Protein AF-0000000077855098 (afdb_homodimer)

InterPro domains:
  IPR003615 HNH nuclease [PF13391] (163-243)

pLDDT: mean 80.24, std 24.74, range [19.55, 98.56]

Radius of gyration: 32.95 Å; Cα contacts (8 Å, |Δi|>4): 1070; chains: 2; bounding box: 95×106×82 Å

Solvent-accessible surface area (backbone atoms only — not comparable to full-atom values): 39295 Å² total; per-residue (Å²): 130,80,83,58,79,49,63,60,72,73,42,66,64,54,56,49,51,46,41,48,37,28,62,73,69,69,44,59,61,27,26,30,49,50,42,31,44,62,60,65,32,38,67,68,42,52,53,49,51,40,52,35,42,71,69,39,70,70,51,22,49,50,54,51,52,66,60,69,41,53,65,61,51,47,50,44,48,30,45,63,41,61,46,80,69,57,66,75,55,54,61,71,65,59,70,72,65,74,72,73,77,74,74,66,69,70,67,73,81,74,75,79,70,80,74,83,76,78,77,79,80,77,78,75,80,79,71,78,79,74,82,69,76,79,71,75,76,68,71,85,73,67,51,68,67,54,47,41,49,49,26,40,52,44,32,27,58,47,48,70,45,20,7,74,82,32,47,26,32,49,40,48,44,58,38,59,64,60,50,59,63,48,72,70,39,56,66,68,59,40,49,51,45,53,52,55,51,53,70,35,34,54,64,71,58,50,50,53,48,48,57,68,42,64,46,95,57,30,60,49,38,34,37,33,30,46,31,29,26,44,29,58,43,46,30,46,46,50,17,31,33,35,46,40,64,72,48,66,44,92,79,45,34,37,40,36,33,29,36,34,38,28,60,79,38,78,62,41,72,71,35,57,57,67,59,79,83,85,65,70,48,75,36,65,47,29,54,58,50,19,66,52,46,24,47,80,81,68,40,76,52,37,31,68,40,74,44,75,49,59,33,98,39,42,82,89,36,36,55,57,39,64,58,51,35,44,49,43,26,51,51,25,48,33,31,14,64,14,12,47,71,72,60,57,73,67,69,57,54,59,60,62,57,66,76,104,128,82,84,59,79,49,64,58,72,72,40,67,64,53,55,50,50,46,41,48,37,26,63,73,69,70,42,59,62,25,25,29,49,48,42,32,44,62,60,67,34,38,66,69,42,52,52,48,52,39,52,36,42,72,69,39,70,71,52,22,49,48,54,50,51,65,60,70,41,56,65,63,49,47,50,44,48,31,44,64,41,64,47,81,68,57,68,74,56,53,62,70,63,58,68,71,64,72,71,72,76,73,74,65,69,69,66,73,79,73,74,77,68,79,72,81,74,83,70,78,78,75,79,73,81,77,71,78,79,73,81,69,76,79,71,75,78,69,72,84,76,66,51,69,68,53,48,40,49,48,25,40,51,46,32,29,56,46,46,70,45,20,6,73,80,32,47,26,32,50,40,48,43,57,38,59,64,59,50,58,64,49,71,70,39,57,67,68,58,40,49,50,45,53,53,54,50,51,70,35,32,52,63,71,60,51,51,54,47,48,56,68,44,64,45,97,55,30,60,49,37,36,37,32,30,46,31,30,25,43,30,57,43,46,31,47,45,49,16,30,32,33,46,39,62,73,46,66,43,93,81,44,32,39,38,34,32,30,36,34,38,27,61,80,37,76,64,40,72,70,36,54,56,67,58,77,81,86,67,70,48,76,36,63,47,30,54,58,48,19,66,54,46,24,47,80,81,69,41,75,51,37,30,68,41,73,44,73,49,58,34,97,39,43,82,88,36,35,56,55,39,64,58,52,35,43,50,42,28,51,51,25,49,33,30,14,64,14,12,48,73,72,60,56,71,66,67,56,55,59,61,62,58,64,74,105

Nearest PDB structures (foldseek):
  1f9v-assembly1_A  TM=4.062E-01  e=5.148E+00  Saccharomyces cerevisiae
  6igp-assembly1_C  TM=2.645E-01  e=4.631E+00  Deinococcus radiodurans R1 = ATCC 13939 = DSM 20539
  1f9v-assembly1_A  TM=4.058E-01  e=5.418E+00  Saccharomyces cerevisiae
  6igp-assembly1_C  TM=2.644E-01  e=4.158E+00  Deinococcus radiodurans R1 = ATCC 13939 = DSM 20539

Organism: Aspergillus terreus (NCBI:txid33178)

Secondary structure (DSSP, 8-state):
----S-GGGG-HHHHHHHHHHHHHHT--EE-HHHHHHHHHS-HHHHHHHHHHHHH-HHHHHHHHHHHT-HHHHHHHHHHHTT----HHHHHHT---------GGG----------------------------------TTS-HHHHHHHHHHHHHHHTTTS-TTT---SSEEEEESS-HHHHHS-HHHHHHHHHHHHTTS-HHHHHHHHHHH-STTTT-SGGGEEEEEHHHHHHHHTTSEEEEEEEE-TTS-EEEEEEEE-------S-EETTS-----S---SBTTTB--B-TTT-PBP-TT-EEEEE-S-TTTSPPPPHHHHHHHHHHHHHHHHHTGGG--HHHHHHHHHTT-/----S-GGGG-HHHHHHHHHHHHHHT--EE-HHHHHHHHHS-HHHHHHHHHHHHH-HHHHHHHHHHHT-HHHHHHHHHHHTT----HHHHHHT---------GGG----------------------------------TTS-HHHHHHHHHHHHHHHTTTS-TTT---SSEEEEESS-HHHHHS-HHHHHHHHHHHHTTS-HHHHHHHHHHH-STTTT-SGGGEEEEEHHHHHHHHTTSEEEEEEEE-TTS-EEEEEEEE-------S-EETTSPP---S---SBTTTB--B-TTT-PBP-TT-EEEEE-S-TTTSPPPPHHHHHHHHHHHHHHHHHTGGG--HHHHHHHHHTT-

Foldseek 3Di:
DADFLQPLLVDPLLLVLLVLLCVLLVPFKFWQLLLLLSSRFDVVLSVVLSVQSVVDDPSVVVSVVLRHDVPLRLVLLCVQLVNPDPPVLVVVPPPPPPPPPCPVPPPPPPDPPPPDDDPDDPPDDCPDPDDPPPPPPPPPPDDLVVLLVVLFVLQCVLQVCAAQQQRHNPPKTKDFLGDCSLVVDPPVSVVSSLVSSVSGYPPVLSVVLCVVQVDPNGRSHNLRIHMHYPVRVVCLSQLQKAWAFDDADPVQFKTKIFIAGWEADEIDRIDGSSDRADTDQWAQATPPRHWGHRPPVRHTRTRGDMGMRGGPDCPSRNHHDNSSSNVSSSSSNSCRSRNSSPDDSVVVVVVPVVVD/DADFLQPLLVDPVLLVLLVLLCVLLVPFKFWQLLLLLSSRFDVVLSVVLSVQSVVDDPSVVVSVVLRHDVVLRLVLLCVQLVNPDPPVLVVVPPPPPPDPPCPVPPPPPPPPPPPDDDPPPPPPDCPPPDDPPPPPPPPPPDDLVVLLVVLFVLQCVLQVCAAQQQRHNPPKTKDFLGDVSLVVDPPVSVVSSLVSSVSGYPPVLSVVLCVVQPDPNGRSHNLRIHMHYPVRVVCLSQLQKAWAFDDADPVQFKTKIFIAGWEADEIDRIDGSSDRADTDQWAQATPPRHWGHRPPVRHTRTRGDMTMRGGPDCPSNNHHDNSSSNVSSSSSNSCRSRNSSPDDSVVVVVVPVVVD

Sequence (712 aa):
MPPSVAPELLSNERARLIQQLSDTCKIHHVDLATHSILWLSDIEVLRTMLRETQSGGIRANLVFSCLTNPERTVRTLKYWLREEIDPELESELDFDNPPPPDLADQSPTTTEIPQPSQKRKFKGVDRPPSKIPRRSERVAGQDRTERCYTAKRVAFERDDGLCIVTRMGEPVSPCHVYPPTIQKMPAQKRQSFWSLLNLFWLDKTIAKWEEYISGPDGTEVISNLLCLSESVHGLWRKARFALEPVAMSEDKKTLVLRFWWLPLRKYSKWVRVTDSPSLPSDLDAGPFNAKLWDCVTEERIRSGQLFTMTTADPESMPLPSFELLRMQWILNRVAAMCGAADVLEEEYVEFFDDDDMPPSVAPELLSNERARLIQQLSDTCKIHHVDLATHSILWLSDIEVLRTMLRETQSGGIRANLVFSCLTNPERTVRTLKYWLREEIDPELESELDFDNPPPPDLADQSPTTTEIPQPSQKRKFKGVDRPPSKIPRRSERVAGQDRTERCYTAKRVAFERDDGLCIVTRMGEPVSPCHVYPPTIQKMPAQKRQSFWSLLNLFWLDKTIAKWEEYISGPDGTEVISNLLCLSESVHGLWRKARFALEPVAMSEDKKTLVLRFWWLPLRKYSKWVRVTDSPSLPSDLDAGPFNAKLWDCVTEERIRSGQLFTMTTADPESMPLPSFELLRMQWILNRVAAMCGAADVLEEEYVEFFDDDD

Structure (mmCIF, N/CA/C/O backbone):
data_AF-0000000077855098-model_v1
#
loop_
_entity.id
_entity.type
_entity.pdbx_description
1 polymer 'HNH nuclease domain-containing protein'
#
loop_
_atom_site.group_PDB
_atom_site.id
_atom_site.type_symbol
_atom_site.label_atom_id
_atom_site.label_alt_id
_atom_site.label_comp_id
_atom_site.label_asym_id
_atom_site.label_entity_id
_atom_site.label_seq_id
_atom_site.pdbx_PDB_ins_code
_atom_site.Cartn_x
_atom_site.Cartn_y
_atom_site.Cartn_z
_atom_site.occupancy
_atom_site.B_iso_or_equiv
_atom_site.auth_seq_id
_atom_site.auth_comp_id
_atom_site.auth_asym_id
_atom_site.auth_atom_id
_atom_site.pdbx_PDB_model_num
ATOM 1 N N . MET A 1 1 ? 7.023 -16.078 -32.125 1 63.47 1 MET A N 1
ATOM 2 C CA . MET A 1 1 ? 5.676 -16.094 -31.562 1 63.47 1 MET A CA 1
ATOM 3 C C . MET A 1 1 ? 5.574 -15.117 -30.375 1 63.47 1 MET A C 1
ATOM 5 O O . MET A 1 1 ? 6.543 -14.922 -29.656 1 63.47 1 MET A O 1
ATOM 9 N N . PRO A 1 2 ? 4.484 -14.352 -30.312 1 80.5 2 PRO A N 1
ATOM 10 C CA . PRO A 1 2 ? 4.348 -13.43 -29.172 1 80.5 2 PRO A CA 1
ATOM 11 C C . PRO A 1 2 ? 4.387 -14.148 -27.828 1 80.5 2 PRO A C 1
ATOM 13 O O . PRO A 1 2 ? 4 -15.312 -27.734 1 80.5 2 PRO A O 1
ATOM 16 N N . PRO A 1 3 ? 5.031 -13.586 -26.906 1 88 3 PRO A N 1
ATOM 17 C CA . PRO A 1 3 ? 5.074 -14.211 -25.594 1 88 3 PRO A CA 1
ATOM 18 C C . PRO A 1 3 ? 3.684 -14.461 -25.016 1 88 3 PRO A C 1
ATOM 20 O O . PRO A 1 3 ? 2.74 -13.727 -25.312 1 88 3 PRO A O 1
ATOM 23 N N . SER A 1 4 ? 3.574 -15.578 -24.375 1 92.06 4 SER A N 1
ATOM 24 C CA . SER A 1 4 ? 2.307 -15.977 -23.766 1 92.06 4 SER A CA 1
ATOM 25 C C . SER A 1 4 ? 2.439 -16.141 -22.266 1 92.06 4 SER A C 1
ATOM 27 O O . SER A 1 4 ? 3.457 -16.641 -21.766 1 92.06 4 SER A O 1
ATOM 29 N N . VAL A 1 5 ? 1.372 -15.727 -21.547 1 94.94 5 VAL A N 1
ATOM 30 C CA . VAL A 1 5 ? 1.328 -15.852 -20.094 1 94.94 5 VAL A CA 1
ATOM 31 C C . VAL A 1 5 ? 1.155 -17.328 -19.719 1 94.94 5 VAL A C 1
ATOM 33 O O . VAL A 1 5 ? 1.449 -17.719 -18.578 1 94.94 5 VAL A O 1
ATOM 36 N N . ALA A 1 6 ? 0.693 -18.141 -20.594 1 93.88 6 ALA A N 1
ATOM 37 C CA . ALA A 1 6 ? 0.493 -19.562 -20.344 1 93.88 6 ALA A CA 1
ATOM 38 C C . ALA A 1 6 ? 1.009 -20.406 -21.5 1 93.88 6 ALA A C 1
ATOM 40 O O . ALA A 1 6 ? 0.226 -21.047 -22.203 1 93.88 6 ALA A O 1
ATOM 41 N N . PRO A 1 7 ? 2.25 -20.5 -21.625 1 91.31 7 PRO A N 1
ATOM 42 C CA . PRO A 1 7 ? 2.805 -21.297 -22.703 1 91.31 7 PRO A CA 1
ATOM 43 C C . PRO A 1 7 ? 2.416 -22.781 -22.609 1 91.31 7 PRO A C 1
ATOM 45 O O . PRO A 1 7 ? 2.367 -23.469 -23.625 1 91.31 7 PRO A O 1
ATOM 48 N N . GLU A 1 8 ? 2.131 -23.25 -21.406 1 91.06 8 GLU A N 1
ATOM 49 C CA . GLU A 1 8 ? 1.722 -24.625 -21.172 1 91.06 8 GLU A CA 1
ATOM 50 C C . GLU A 1 8 ? 0.453 -24.969 -21.953 1 91.06 8 GLU A C 1
ATOM 52 O O . GLU A 1 8 ? 0.235 -26.125 -22.312 1 91.06 8 GLU A O 1
ATOM 57 N N . LEU A 1 9 ? -0.388 -23.984 -22.172 1 90.06 9 LEU A N 1
ATOM 58 C CA . LEU A 1 9 ? -1.71 -24.219 -22.75 1 90.06 9 LEU A CA 1
ATOM 59 C C . LEU A 1 9 ? -1.637 -24.281 -24.266 1 90.06 9 LEU A C 1
ATOM 61 O O . LEU A 1 9 ? -2.615 -24.641 -24.922 1 90.06 9 LEU A O 1
ATOM 65 N N . LEU A 1 10 ? -0.53 -24 -24.766 1 84.56 10 LEU A N 1
ATOM 66 C CA . LEU A 1 10 ? -0.355 -24.031 -26.203 1 84.56 10 LEU A CA 1
ATOM 67 C C . LEU A 1 10 ? -0.042 -25.438 -26.703 1 84.56 10 LEU A C 1
ATOM 69 O O . LEU A 1 10 ? -0.161 -25.719 -27.891 1 84.56 10 LEU A O 1
ATOM 73 N N . SER A 1 11 ? 0.307 -26.328 -25.781 1 83.25 11 SER A N 1
ATOM 74 C CA . SER A 1 11 ? 0.699 -27.688 -26.125 1 83.25 11 SER A CA 1
ATOM 75 C C . SER A 1 11 ? -0.521 -28.578 -26.344 1 83.25 11 SER A C 1
ATOM 77 O O . SER A 1 11 ? -1.32 -28.766 -25.422 1 83.25 11 SER A O 1
ATOM 79 N N . ASN A 1 12 ? -0.601 -29.219 -27.469 1 90.62 12 ASN A N 1
ATOM 80 C CA . ASN A 1 12 ? -1.653 -30.188 -27.734 1 90.62 12 ASN A CA 1
ATOM 81 C C . ASN A 1 12 ? -1.432 -31.484 -26.969 1 90.62 12 ASN A C 1
ATOM 83 O O . ASN A 1 12 ? -2.389 -32.188 -26.625 1 90.62 12 ASN A O 1
ATOM 87 N N . GLU A 1 13 ? -0.21 -31.719 -26.734 1 94.62 13 GLU A N 1
ATOM 88 C CA . GLU A 1 13 ? 0.126 -32.938 -26 1 94.62 13 GLU A CA 1
ATOM 89 C C . GLU A 1 13 ? -0.462 -32.906 -24.594 1 94.62 13 GLU A C 1
ATOM 91 O O . GLU A 1 13 ? -0.946 -33.938 -24.094 1 94.62 13 GLU A O 1
ATOM 96 N N . ARG A 1 14 ? -0.389 -31.812 -23.953 1 95.5 14 ARG A N 1
ATOM 97 C CA . ARG A 1 14 ? -0.918 -31.672 -22.609 1 95.5 14 ARG A CA 1
ATOM 98 C C . ARG A 1 14 ? -2.41 -31.984 -22.562 1 95.5 14 ARG A C 1
ATOM 100 O O . ARG A 1 14 ? -2.871 -32.719 -21.703 1 95.5 14 ARG A O 1
ATOM 107 N N . ALA A 1 15 ? -3.137 -31.438 -23.469 1 95.19 15 ALA A N 1
ATOM 108 C CA . ALA A 1 15 ? -4.574 -31.688 -23.547 1 95.19 15 ALA A CA 1
ATOM 109 C C . ALA A 1 15 ? -4.863 -33.156 -23.734 1 95.19 15 ALA A C 1
ATOM 111 O O . ALA A 1 15 ? -5.785 -33.719 -23.125 1 95.19 15 ALA A O 1
ATOM 112 N N . ARG A 1 16 ? -4.086 -33.75 -24.531 1 96.25 16 ARG A N 1
ATOM 113 C CA . ARG A 1 16 ? -4.254 -35.188 -24.797 1 96.25 16 ARG A CA 1
ATOM 114 C C . ARG A 1 16 ? -3.973 -36 -23.531 1 96.25 16 ARG A C 1
ATOM 116 O O . ARG A 1 16 ? -4.715 -36.938 -23.219 1 96.25 16 ARG A O 1
ATOM 123 N N . LEU A 1 17 ? -2.867 -35.688 -22.891 1 96.38 17 LEU A N 1
ATOM 124 C CA . LEU A 1 17 ? -2.498 -36.406 -21.672 1 96.38 17 LEU A CA 1
ATOM 125 C C . LEU A 1 17 ? -3.578 -36.25 -20.609 1 96.38 17 LEU A C 1
ATOM 127 O O . LEU A 1 17 ? -3.93 -37.219 -19.938 1 96.38 17 LEU A O 1
ATOM 131 N N . ILE A 1 18 ? -4.109 -35.062 -20.438 1 95.94 18 ILE A N 1
ATOM 132 C CA . ILE A 1 18 ? -5.129 -34.812 -19.438 1 95.94 18 ILE A CA 1
ATOM 133 C C . ILE A 1 18 ? -6.414 -35.531 -19.781 1 95.94 18 ILE A C 1
ATOM 135 O O . ILE A 1 18 ? -7.078 -36.094 -18.906 1 95.94 18 ILE A O 1
ATOM 139 N N . GLN A 1 19 ? -6.746 -35.594 -21.094 1 96.38 19 GLN A N 1
ATOM 140 C CA . GLN A 1 19 ? -7.895 -36.375 -21.547 1 96.38 19 GLN A CA 1
ATOM 141 C C . GLN A 1 19 ? -7.723 -37.844 -21.219 1 96.38 19 GLN A C 1
ATOM 143 O O . GLN A 1 19 ? -8.648 -38.469 -20.703 1 96.38 19 GLN A O 1
ATOM 148 N N . GLN A 1 20 ? -6.629 -38.344 -21.5 1 96.5 20 GLN A N 1
ATOM 149 C CA . GLN A 1 20 ? -6.348 -39.75 -21.234 1 96.5 20 GLN A CA 1
ATOM 150 C C . GLN A 1 20 ? -6.391 -40.062 -19.734 1 96.5 20 GLN A C 1
ATOM 152 O O . GLN 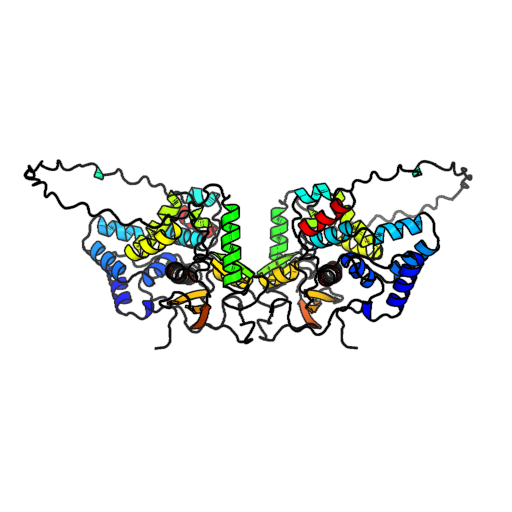A 1 20 ? -6.902 -41.094 -19.297 1 96.5 20 GLN A O 1
ATOM 157 N N . LEU A 1 21 ? -5.734 -39.156 -19 1 95.5 21 LEU A N 1
ATOM 158 C CA . LEU A 1 21 ? -5.754 -39.281 -17.547 1 95.5 21 LEU A CA 1
ATOM 159 C C . LEU A 1 21 ? -7.188 -39.312 -17.031 1 95.5 21 LEU A C 1
ATOM 161 O O . LEU A 1 21 ? -7.527 -40.125 -16.172 1 95.5 21 LEU A O 1
ATOM 165 N N . SER A 1 22 ? -7.992 -38.344 -17.484 1 95.38 22 SER A N 1
ATOM 166 C CA . SER A 1 22 ? -9.398 -38.281 -17.109 1 95.38 22 SER A CA 1
ATOM 167 C C . SER A 1 22 ? -10.125 -39.594 -17.422 1 95.38 22 SER A C 1
ATOM 169 O O . SER A 1 22 ? -10.867 -40.125 -16.594 1 95.38 22 SER A O 1
ATOM 171 N N . ASP A 1 23 ? -9.898 -40.125 -18.578 1 94.69 23 ASP A N 1
ATOM 172 C CA . ASP A 1 23 ? -10.562 -41.344 -19.031 1 94.69 23 ASP A CA 1
ATOM 173 C C . ASP A 1 23 ? -10.117 -42.562 -18.203 1 94.69 23 ASP A C 1
ATOM 175 O O . ASP A 1 23 ? -10.938 -43.406 -17.844 1 94.69 23 ASP A O 1
ATOM 179 N N . THR A 1 24 ? -8.875 -42.625 -17.969 1 93.62 24 THR A N 1
ATOM 180 C CA . THR A 1 24 ? -8.297 -43.781 -17.281 1 93.62 24 THR A CA 1
ATOM 181 C C . THR A 1 24 ? -8.695 -43.781 -15.805 1 93.62 24 THR A C 1
ATOM 183 O O . THR A 1 24 ? -8.992 -44.844 -15.242 1 93.62 24 THR A O 1
ATOM 186 N N . CYS A 1 25 ? -8.625 -42.625 -15.188 1 90.31 25 CYS A N 1
ATOM 187 C CA . CYS A 1 25 ? -8.945 -42.531 -13.766 1 90.31 25 CYS A CA 1
ATOM 188 C C . CYS A 1 25 ? -10.453 -42.438 -13.555 1 90.31 25 CYS A C 1
ATOM 190 O O . CYS A 1 25 ? -10.938 -42.594 -12.43 1 90.31 25 CYS A O 1
ATOM 192 N N . LYS A 1 26 ? -11.219 -42.188 -14.594 1 91.19 26 LYS A N 1
ATOM 193 C CA . LYS A 1 26 ? -12.656 -41.969 -14.531 1 91.19 26 LYS A CA 1
ATOM 194 C C . LYS A 1 26 ? -12.992 -40.75 -13.664 1 91.19 26 LYS A C 1
ATOM 196 O O . LYS A 1 26 ? -13.883 -40.844 -12.812 1 91.19 26 LYS A O 1
ATOM 201 N N . ILE A 1 27 ? -12.141 -39.781 -13.703 1 92.88 27 ILE A N 1
ATOM 202 C CA . ILE A 1 27 ? -12.383 -38.469 -13.086 1 92.88 27 ILE A CA 1
ATOM 203 C C . ILE A 1 27 ? -12.703 -37.438 -14.164 1 92.88 27 ILE A C 1
ATOM 205 O O . ILE A 1 27 ? -11.828 -37.062 -14.945 1 92.88 27 ILE A O 1
ATOM 209 N N . HIS A 1 28 ? -13.867 -36.938 -14.117 1 94.88 28 HIS A N 1
ATOM 210 C CA . HIS A 1 28 ? -14.289 -36.062 -15.188 1 94.88 28 HIS A CA 1
ATOM 211 C C . HIS A 1 28 ? -14.383 -34.625 -14.703 1 94.88 28 HIS A C 1
ATOM 213 O O . HIS A 1 28 ? -14.32 -33.688 -15.508 1 94.88 28 HIS A O 1
ATOM 219 N N . HIS A 1 29 ? -14.555 -34.531 -13.391 1 95.62 29 HIS A N 1
ATOM 220 C CA . HIS A 1 29 ? -14.656 -33.188 -12.805 1 95.62 29 HIS A CA 1
ATOM 221 C C . HIS A 1 29 ? -13.75 -33.062 -11.586 1 95.62 29 HIS A C 1
ATOM 223 O O . HIS A 1 29 ? -13.531 -34.031 -10.859 1 95.62 29 HIS A O 1
ATOM 229 N N . VAL A 1 30 ? -13.18 -31.953 -11.492 1 95 30 VAL A N 1
ATOM 230 C CA . VAL A 1 30 ? -12.375 -31.609 -10.32 1 95 30 VAL A CA 1
ATOM 231 C C . VAL A 1 30 ? -12.641 -30.156 -9.938 1 95 30 VAL A C 1
ATOM 233 O O . VAL A 1 30 ? -13.359 -29.438 -10.648 1 95 30 VAL A O 1
ATOM 236 N N . ASP A 1 31 ? -12.141 -29.75 -8.734 1 93.19 31 ASP A N 1
ATOM 237 C CA . ASP A 1 31 ? -12.25 -28.344 -8.375 1 93.19 31 ASP A CA 1
ATOM 238 C C . ASP A 1 31 ? -11.297 -27.484 -9.219 1 93.19 31 ASP A C 1
ATOM 240 O O . ASP A 1 31 ? -10.336 -28.016 -9.789 1 93.19 31 ASP A O 1
ATOM 244 N N . LEU A 1 32 ? -11.547 -26.25 -9.258 1 94.75 32 LEU A N 1
ATOM 245 C CA . LEU A 1 32 ? -10.828 -25.344 -10.148 1 94.75 32 LEU A CA 1
ATOM 246 C C . LEU A 1 32 ? -9.359 -25.234 -9.742 1 94.75 32 LEU A C 1
ATOM 248 O O . LEU A 1 32 ? -8.5 -24.969 -10.586 1 94.75 32 LEU A O 1
ATOM 252 N N . ALA A 1 33 ? -9.031 -25.359 -8.461 1 94.25 33 ALA A N 1
ATOM 253 C CA . ALA A 1 33 ? -7.645 -25.328 -8.008 1 94.25 33 ALA A CA 1
ATOM 254 C C . ALA A 1 33 ? -6.852 -26.5 -8.57 1 94.25 33 ALA A C 1
ATOM 256 O O . ALA A 1 33 ? -5.773 -26.312 -9.141 1 94.25 33 ALA A O 1
ATOM 257 N N . THR A 1 34 ? -7.383 -27.672 -8.422 1 94.44 34 THR A N 1
ATOM 258 C CA . THR A 1 34 ? -6.754 -28.875 -8.969 1 94.44 34 THR A CA 1
ATOM 259 C C . THR A 1 34 ? -6.652 -28.781 -10.492 1 94.44 34 THR A C 1
ATOM 261 O O . THR A 1 34 ? -5.629 -29.141 -11.07 1 94.44 34 THR A O 1
ATOM 264 N N . HIS A 1 35 ? -7.723 -28.312 -11.078 1 96.44 35 HIS A N 1
ATOM 265 C CA . HIS A 1 35 ? -7.73 -28.109 -12.516 1 96.44 35 HIS A CA 1
ATOM 266 C C . HIS A 1 35 ? -6.578 -27.203 -12.945 1 96.44 35 HIS A C 1
ATOM 268 O O . HIS A 1 35 ? -5.836 -27.531 -13.875 1 96.44 35 HIS A O 1
ATOM 274 N N . SER A 1 36 ? -6.461 -26.062 -12.305 1 95.81 36 SER A N 1
ATOM 275 C CA . SER A 1 36 ? -5.441 -25.078 -12.641 1 95.81 36 SER A CA 1
ATOM 276 C C . SER A 1 36 ? -4.039 -25.656 -12.461 1 95.81 36 SER A C 1
ATOM 278 O O . SER A 1 36 ? -3.172 -25.469 -13.32 1 95.81 36 SER A O 1
ATOM 280 N N . ILE A 1 37 ? -3.807 -26.359 -11.375 1 95.25 37 ILE A N 1
ATOM 281 C CA . ILE A 1 37 ? -2.49 -26.922 -11.094 1 95.25 37 ILE A CA 1
ATOM 282 C C . ILE A 1 37 ? -2.154 -27.984 -12.141 1 95.25 37 ILE A C 1
ATOM 284 O O . ILE A 1 37 ? -1.023 -28.047 -12.625 1 95.25 37 ILE A O 1
ATOM 288 N N . LEU A 1 38 ? -3.088 -28.797 -12.469 1 94.69 38 LEU A N 1
ATOM 289 C CA . LEU A 1 38 ? -2.898 -29.859 -13.445 1 94.69 38 LEU A CA 1
ATOM 290 C C . LEU A 1 38 ? -2.488 -29.297 -14.797 1 94.69 38 LEU A C 1
ATOM 292 O O . LEU A 1 38 ? -1.566 -29.797 -15.438 1 94.69 38 LEU A O 1
ATOM 296 N N . TRP A 1 39 ? -3.123 -28.266 -15.203 1 96.12 39 TRP A N 1
ATOM 297 C CA . TRP A 1 39 ? -2.912 -27.703 -16.531 1 96.12 39 TRP A CA 1
ATOM 298 C C . TRP A 1 39 ? -1.607 -26.922 -16.594 1 96.12 39 TRP A C 1
ATOM 300 O O . TRP A 1 39 ? -1.095 -26.625 -17.672 1 96.12 39 TRP A O 1
ATOM 310 N N . LEU A 1 40 ? -1.111 -26.484 -15.43 1 95.56 40 LEU A N 1
ATOM 311 C CA . LEU A 1 40 ? 0.145 -25.734 -15.43 1 95.56 40 LEU A CA 1
ATOM 312 C C . LEU A 1 40 ? 1.294 -26.609 -14.938 1 95.56 40 LEU A C 1
ATOM 314 O O . LEU A 1 40 ? 2.445 -26.172 -14.914 1 95.56 40 LEU A O 1
ATOM 318 N N . SER A 1 41 ? 1.04 -27.859 -14.57 1 95.81 41 SER A N 1
ATOM 319 C CA . SER A 1 41 ? 2.047 -28.766 -14.039 1 95.81 41 SER A CA 1
ATOM 320 C C . SER A 1 41 ? 3.102 -29.109 -15.086 1 95.81 41 SER A C 1
ATOM 322 O O . SER A 1 41 ? 2.951 -28.75 -16.25 1 95.81 41 SER A O 1
ATOM 324 N N . ASP A 1 42 ? 4.207 -29.703 -14.641 1 95.44 42 ASP A N 1
ATOM 325 C CA . ASP A 1 42 ? 5.223 -30.219 -15.555 1 95.44 42 ASP A CA 1
ATOM 326 C C . ASP A 1 42 ? 4.66 -31.328 -16.438 1 95.44 42 ASP A C 1
ATOM 328 O O . ASP A 1 42 ? 4.035 -32.281 -15.938 1 95.44 42 ASP A O 1
ATOM 332 N N . ILE A 1 43 ? 4.953 -31.25 -17.703 1 95.31 43 ILE A N 1
ATOM 333 C CA . ILE A 1 43 ? 4.375 -32.219 -18.641 1 95.31 43 ILE A CA 1
ATOM 334 C C . ILE A 1 43 ? 4.914 -33.594 -18.375 1 95.31 43 ILE A C 1
ATOM 336 O O . ILE A 1 43 ? 4.207 -34.594 -18.547 1 95.31 43 ILE A O 1
ATOM 340 N N . GLU A 1 44 ? 6.172 -33.688 -17.922 1 95.69 44 GLU A N 1
ATOM 341 C CA . GLU A 1 44 ? 6.773 -34.969 -17.594 1 95.69 44 GLU A CA 1
ATOM 342 C C . GLU A 1 44 ? 6.066 -35.625 -16.422 1 95.69 44 GLU A C 1
ATOM 344 O O . GLU A 1 44 ? 5.945 -36.844 -16.375 1 95.69 44 GLU A O 1
ATOM 349 N N . VAL A 1 45 ? 5.66 -34.844 -15.523 1 95.06 45 VAL A N 1
ATOM 350 C CA . VAL A 1 45 ? 4.941 -35.375 -14.367 1 95.06 45 VAL A CA 1
ATOM 351 C C . VAL A 1 45 ? 3.568 -35.875 -14.797 1 95.06 45 VAL A C 1
ATOM 353 O O . VAL A 1 45 ? 3.098 -36.906 -14.305 1 95.06 45 VAL A O 1
ATOM 356 N N . LEU A 1 46 ? 2.92 -35.219 -15.703 1 94.38 46 LEU A N 1
ATOM 357 C CA . LEU A 1 46 ? 1.641 -35.656 -16.25 1 94.38 46 LEU A CA 1
ATOM 358 C C . LEU A 1 46 ? 1.779 -37 -16.922 1 94.38 46 LEU A C 1
ATOM 360 O O . LEU A 1 46 ? 0.92 -37.875 -16.75 1 94.38 46 LEU A O 1
ATOM 364 N N . ARG A 1 47 ? 2.834 -37.188 -17.656 1 95.94 47 ARG A N 1
ATOM 365 C CA . ARG A 1 47 ? 3.119 -38.469 -18.281 1 95.94 47 ARG A CA 1
ATOM 366 C C . ARG A 1 47 ? 3.264 -39.594 -17.25 1 95.94 47 ARG A C 1
ATOM 368 O O . ARG A 1 47 ? 2.738 -40.688 -17.422 1 95.94 47 ARG A O 1
ATOM 375 N N . THR A 1 48 ? 4.012 -39.219 -16.25 1 94.75 48 THR A N 1
ATOM 376 C CA . THR A 1 48 ? 4.238 -40.188 -15.188 1 94.75 48 THR A CA 1
ATOM 377 C C . THR A 1 48 ? 2.928 -40.531 -14.484 1 94.75 48 THR A C 1
ATOM 379 O O . THR A 1 48 ? 2.678 -41.719 -14.18 1 94.75 48 THR A O 1
ATOM 382 N N . MET A 1 49 ? 2.076 -39.531 -14.188 1 94.31 49 MET A N 1
ATOM 383 C CA . MET A 1 49 ? 0.775 -39.781 -13.562 1 94.31 49 MET A CA 1
ATOM 384 C C . MET A 1 49 ? -0.067 -40.719 -14.414 1 94.31 49 MET A C 1
ATOM 386 O O . MET A 1 49 ? -0.717 -41.625 -13.883 1 94.31 49 MET A O 1
ATOM 390 N N . LEU A 1 50 ? -0.062 -40.5 -15.695 1 95.38 50 LEU A N 1
ATOM 391 C CA . LEU A 1 50 ? -0.827 -41.344 -16.609 1 95.38 50 LEU A CA 1
ATOM 392 C C . LEU A 1 50 ? -0.311 -42.75 -16.578 1 95.38 50 LEU A C 1
ATOM 394 O O . LEU A 1 50 ? -1.1 -43.719 -16.516 1 95.38 50 LEU A O 1
ATOM 398 N N . ARG A 1 51 ? 0.986 -42.906 -16.625 1 95.19 51 ARG A N 1
ATOM 399 C CA . ARG A 1 51 ? 1.589 -44.25 -16.562 1 95.19 51 ARG A CA 1
ATOM 400 C C . ARG A 1 51 ? 1.219 -44.938 -15.273 1 95.19 51 ARG A C 1
ATOM 402 O O . ARG A 1 51 ? 0.908 -46.156 -15.281 1 95.19 51 ARG A O 1
ATOM 409 N N . GLU A 1 52 ? 1.308 -44.188 -14.172 1 93.56 52 GLU A N 1
ATOM 410 C CA . GLU A 1 52 ? 0.966 -44.781 -12.875 1 93.56 52 GLU A CA 1
ATOM 411 C C . GLU A 1 52 ? -0.504 -45.188 -12.812 1 93.56 52 GLU A C 1
ATOM 413 O O . GLU A 1 52 ? -0.848 -46.219 -12.234 1 93.56 52 GLU A O 1
ATOM 418 N N . THR A 1 53 ? -1.354 -44.406 -13.312 1 93.56 53 THR A N 1
ATOM 419 C CA . THR A 1 53 ? -2.779 -44.719 -13.336 1 93.56 53 THR A CA 1
ATOM 420 C C . THR A 1 53 ? -3.047 -45.969 -14.195 1 93.56 53 THR A C 1
ATOM 422 O O . THR A 1 53 ? -3.877 -46.781 -13.844 1 93.56 53 THR A O 1
ATOM 425 N N . GLN A 1 54 ? -2.402 -46.094 -15.281 1 93.19 54 GLN A N 1
ATOM 426 C CA . GLN A 1 54 ? -2.584 -47.188 -16.219 1 93.19 54 GLN A CA 1
ATOM 427 C C . GLN A 1 54 ? -2.08 -48.5 -15.617 1 93.19 54 GLN A C 1
ATOM 429 O O . GLN A 1 54 ? -2.584 -49.594 -15.953 1 93.19 54 GLN A O 1
ATOM 434 N N . SER A 1 55 ? -1.092 -48.375 -14.789 1 91.38 55 SER A N 1
ATOM 435 C CA . SER A 1 55 ? -0.542 -49.562 -14.156 1 91.38 55 SER A CA 1
ATOM 436 C C . SER A 1 55 ? -1.533 -50.156 -13.172 1 91.38 55 SER A C 1
ATOM 438 O O . SER A 1 55 ? -1.415 -51.344 -12.812 1 91.38 55 SER A O 1
ATOM 440 N N . GLY A 1 56 ? -2.406 -49.438 -12.609 1 87.25 56 GLY A N 1
ATOM 441 C CA . GLY A 1 56 ? -3.455 -49.906 -11.719 1 87.25 56 GLY A CA 1
ATOM 442 C C . GLY A 1 56 ? -2.99 -50.094 -10.289 1 87.25 56 GLY A C 1
ATOM 443 O O . GLY A 1 56 ? -1.898 -49.656 -9.922 1 87.25 56 GLY A O 1
ATOM 444 N N . GLY A 1 57 ? -3.865 -50.5 -9.383 1 88.56 57 GLY A N 1
ATOM 445 C CA . GLY A 1 57 ? -3.545 -50.844 -8 1 88.56 57 GLY A CA 1
ATOM 446 C C . GLY A 1 57 ? -3.389 -49.594 -7.125 1 88.56 57 GLY A C 1
ATOM 447 O O . GLY A 1 57 ? -4.184 -48.656 -7.219 1 88.56 57 GLY A O 1
ATOM 448 N N . ILE A 1 58 ? -2.412 -49.688 -6.273 1 87.12 58 ILE A N 1
ATOM 449 C CA . ILE A 1 58 ? -2.217 -48.656 -5.262 1 87.12 58 ILE A CA 1
ATOM 450 C C . ILE A 1 58 ? -1.762 -47.375 -5.926 1 87.12 58 ILE A C 1
ATOM 452 O O . ILE A 1 58 ? -2.141 -46.281 -5.5 1 87.12 58 ILE A O 1
ATOM 456 N N . ARG A 1 59 ? -0.982 -47.531 -6.996 1 84.75 59 ARG A N 1
ATOM 457 C CA . ARG A 1 59 ? -0.453 -46.344 -7.684 1 84.75 59 ARG A CA 1
ATOM 458 C C . ARG A 1 59 ? -1.575 -45.531 -8.32 1 84.75 59 ARG A C 1
ATOM 460 O O . ARG A 1 59 ? -1.583 -44.312 -8.242 1 84.75 59 ARG A O 1
ATOM 467 N N . ALA A 1 60 ? -2.5 -46.156 -8.891 1 85.69 60 ALA A N 1
ATOM 468 C CA . ALA A 1 60 ? -3.66 -45.5 -9.484 1 85.69 60 ALA A CA 1
ATOM 469 C C . ALA A 1 60 ? -4.492 -44.812 -8.414 1 85.69 60 ALA A C 1
ATOM 471 O O . ALA A 1 60 ? -4.98 -43.688 -8.625 1 85.69 60 ALA A O 1
ATOM 472 N N . ASN A 1 61 ? -4.555 -45.469 -7.301 1 84.75 61 ASN A N 1
ATOM 473 C CA . ASN A 1 61 ? -5.332 -44.906 -6.199 1 84.75 61 ASN A CA 1
ATOM 474 C C . ASN A 1 61 ? -4.684 -43.625 -5.641 1 84.75 61 ASN A C 1
ATOM 476 O O . ASN A 1 61 ? -5.379 -42.719 -5.207 1 84.75 61 ASN A O 1
ATOM 480 N N . LEU A 1 62 ? -3.443 -43.656 -5.691 1 84.81 62 LEU A N 1
ATOM 481 C CA . LEU A 1 62 ? -2.711 -42.5 -5.203 1 84.81 62 LEU A CA 1
ATOM 482 C C . LEU A 1 62 ? -2.939 -41.281 -6.109 1 84.81 62 LEU A C 1
ATOM 484 O O . LEU A 1 62 ? -3.158 -40.188 -5.625 1 84.81 62 LEU A O 1
ATOM 488 N N . VAL A 1 63 ? -2.896 -41.531 -7.363 1 89.19 63 VAL A N 1
ATOM 489 C CA . VAL A 1 63 ? -3.152 -40.469 -8.32 1 89.19 63 VAL A CA 1
ATOM 490 C C . VAL A 1 63 ? -4.582 -39.969 -8.148 1 89.19 63 VAL A C 1
ATOM 492 O O . VAL A 1 63 ? -4.812 -38.75 -8.125 1 89.19 63 VAL A O 1
ATOM 495 N N . PHE A 1 64 ? -5.488 -40.906 -7.984 1 88.44 64 PHE A N 1
ATOM 496 C CA . PHE A 1 64 ? -6.891 -40.562 -7.766 1 88.44 64 PHE A CA 1
ATOM 497 C C . PHE A 1 64 ? -7.043 -39.688 -6.523 1 88.44 64 PHE A C 1
ATOM 499 O O . PHE A 1 64 ? -7.73 -38.656 -6.559 1 88.44 64 PHE A O 1
ATOM 506 N N . SER A 1 65 ? -6.402 -40.031 -5.527 1 87.62 65 SER A N 1
ATOM 507 C CA . SER A 1 65 ? -6.473 -39.312 -4.27 1 87.62 65 SER A CA 1
ATOM 508 C C . SER A 1 65 ? -5.883 -37.906 -4.41 1 87.62 65 SER A C 1
ATOM 510 O O . SER A 1 65 ? -6.387 -36.938 -3.814 1 87.62 65 SER A O 1
ATOM 512 N N . CYS A 1 66 ? -4.875 -37.781 -5.156 1 86.5 66 CYS A N 1
ATOM 513 C CA . CYS A 1 66 ? -4.211 -36.531 -5.391 1 86.5 66 CYS A CA 1
ATOM 514 C C . CYS A 1 66 ? -5.133 -35.562 -6.121 1 86.5 66 CYS A C 1
ATOM 516 O O . CYS A 1 66 ? -5.164 -34.344 -5.801 1 86.5 66 CYS A O 1
ATOM 518 N N . LEU A 1 67 ? -5.934 -36.062 -7.031 1 89.94 67 LEU A N 1
ATOM 519 C CA . LEU A 1 67 ? -6.75 -35.219 -7.906 1 89.94 67 LEU A CA 1
ATOM 520 C C . LEU A 1 67 ? -8.102 -34.938 -7.266 1 89.94 67 LEU A C 1
ATOM 522 O O . LEU A 1 67 ? -8.82 -34.031 -7.719 1 89.94 67 LEU A O 1
ATOM 526 N N . THR A 1 68 ? -8.43 -35.594 -6.168 1 88.56 68 THR A N 1
ATOM 527 C CA . THR A 1 68 ? -9.758 -35.438 -5.59 1 88.56 68 THR A CA 1
ATOM 528 C C . THR A 1 68 ? -9.68 -34.844 -4.188 1 88.56 68 THR A C 1
ATOM 530 O O . THR A 1 68 ? -10.547 -35.094 -3.35 1 88.56 68 THR A O 1
ATOM 533 N N . ASN A 1 69 ? -8.656 -34.125 -3.883 1 85.25 69 ASN A N 1
ATOM 534 C CA . ASN A 1 69 ? -8.5 -33.469 -2.6 1 85.25 69 ASN A CA 1
ATOM 535 C C . ASN A 1 69 ? -8.375 -31.938 -2.775 1 85.25 69 ASN A C 1
ATOM 537 O O . ASN A 1 69 ? -7.301 -31.375 -2.574 1 85.25 69 ASN A O 1
ATOM 541 N N . PRO A 1 70 ? -9.461 -31.297 -3 1 84.19 70 PRO A N 1
ATOM 542 C CA . PRO A 1 70 ? -9.422 -29.875 -3.287 1 84.19 70 PRO A CA 1
ATOM 543 C C . PRO A 1 70 ? -8.977 -29.031 -2.086 1 84.19 70 PRO A C 1
ATOM 545 O O . PRO A 1 70 ? -8.328 -28 -2.254 1 84.19 70 PRO A O 1
ATOM 548 N N . GLU A 1 71 ? -9.211 -29.438 -0.943 1 83.12 71 GLU A N 1
ATOM 549 C CA . GLU A 1 71 ? -8.898 -28.672 0.259 1 83.12 71 GLU A CA 1
ATOM 550 C C . GLU A 1 71 ? -7.398 -28.469 0.41 1 83.12 71 GLU A C 1
ATOM 552 O O . GLU A 1 71 ? -6.949 -27.391 0.791 1 83.12 71 GLU A O 1
ATOM 557 N N . ARG A 1 72 ? -6.754 -29.516 0.146 1 85.62 72 ARG A N 1
ATOM 558 C CA . ARG A 1 72 ? -5.305 -29.453 0.276 1 85.62 72 ARG A CA 1
ATOM 559 C C . ARG A 1 72 ? -4.711 -28.438 -0.7 1 85.62 72 ARG A C 1
ATOM 561 O O . ARG A 1 72 ? -3.828 -27.672 -0.336 1 85.62 72 ARG A O 1
ATOM 568 N N . THR A 1 73 ? -5.188 -28.422 -1.898 1 89.19 73 THR A N 1
ATOM 569 C CA . THR A 1 73 ? -4.668 -27.547 -2.941 1 89.19 73 THR A CA 1
ATOM 570 C C . THR A 1 73 ? -4.988 -26.094 -2.633 1 89.19 73 THR A C 1
ATOM 572 O O . THR A 1 73 ? -4.109 -25.234 -2.695 1 89.19 73 THR A O 1
ATOM 575 N N . VAL A 1 74 ? -6.184 -25.812 -2.27 1 88.06 74 VAL A N 1
ATOM 576 C CA . VAL A 1 74 ? -6.617 -24.453 -1.975 1 88.06 74 VAL A CA 1
ATOM 577 C C . VAL A 1 74 ? -5.863 -23.922 -0.759 1 88.06 74 VAL A C 1
ATOM 579 O O . VAL A 1 74 ? -5.41 -22.781 -0.754 1 88.06 74 VAL A O 1
ATOM 582 N N . ARG A 1 75 ? -5.719 -24.719 0.216 1 85.44 75 ARG A N 1
ATOM 583 C CA . ARG A 1 75 ? -5.008 -24.344 1.428 1 85.44 75 ARG A CA 1
ATOM 584 C C . ARG A 1 75 ? -3.561 -23.969 1.117 1 85.44 75 ARG A C 1
ATOM 586 O O . ARG A 1 75 ? -3.037 -22.984 1.648 1 85.44 75 ARG A O 1
ATOM 593 N N . THR A 1 76 ? -2.955 -24.781 0.341 1 89.5 76 THR A N 1
ATOM 594 C CA . THR A 1 76 ? -1.568 -24.531 -0.043 1 89.5 76 THR A CA 1
ATOM 595 C C . THR A 1 76 ? -1.433 -23.188 -0.753 1 89.5 76 THR A C 1
ATOM 597 O O . THR A 1 76 ? -0.503 -22.422 -0.479 1 89.5 76 THR A O 1
ATOM 600 N N . LEU A 1 77 ? -2.369 -22.891 -1.654 1 91.88 77 LEU A N 1
ATOM 601 C CA . LEU A 1 77 ? -2.332 -21.641 -2.402 1 91.88 77 LEU A CA 1
ATOM 602 C C . LEU A 1 77 ? -2.605 -20.453 -1.488 1 91.88 77 LEU A C 1
ATOM 604 O O . LEU A 1 77 ? -2.033 -19.375 -1.674 1 91.88 77 LEU A O 1
ATOM 608 N N . LYS A 1 78 ? -3.416 -20.625 -0.537 1 88.38 78 LYS A N 1
ATOM 609 C CA . LYS A 1 78 ? -3.688 -19.562 0.432 1 88.38 78 LYS A CA 1
ATOM 610 C C . LYS A 1 78 ? -2.457 -19.266 1.283 1 88.38 78 LYS A C 1
ATOM 612 O O . LYS A 1 78 ? -2.184 -18.109 1.604 1 88.38 78 LYS A O 1
ATOM 617 N N . TYR A 1 79 ? -1.762 -20.359 1.654 1 86.62 79 TYR A N 1
ATOM 618 C CA . TYR A 1 79 ? -0.505 -20.156 2.367 1 86.62 79 TYR A CA 1
ATOM 619 C C . TYR A 1 79 ? 0.474 -19.344 1.527 1 86.62 79 TYR A C 1
ATOM 621 O O . TYR A 1 79 ? 1.146 -18.453 2.041 1 86.62 79 TYR A O 1
ATOM 629 N N . TRP A 1 80 ? 0.52 -19.688 0.312 1 92.5 80 TRP A N 1
ATOM 630 C CA . TRP A 1 80 ? 1.4 -18.984 -0.615 1 92.5 80 TRP A CA 1
ATOM 631 C C . TRP A 1 80 ? 1.047 -17.5 -0.684 1 92.5 80 TRP A C 1
ATOM 633 O O . TRP A 1 80 ? 1.934 -16.656 -0.688 1 92.5 80 TRP A O 1
ATOM 643 N N . LEU A 1 81 ? -0.205 -17.125 -0.668 1 89.44 81 LEU A N 1
ATOM 644 C CA . LEU A 1 81 ? -0.663 -15.75 -0.81 1 89.44 81 LEU A CA 1
ATOM 645 C C . LEU A 1 81 ? -0.688 -15.047 0.541 1 89.44 81 LEU A C 1
ATOM 647 O O . LEU A 1 81 ? -1.15 -13.906 0.643 1 89.44 81 LEU A O 1
ATOM 651 N N . ARG A 1 82 ? -0.034 -15.578 1.561 1 73.44 82 ARG A N 1
ATOM 652 C CA . ARG A 1 82 ? 0.156 -15.008 2.893 1 73.44 82 ARG A CA 1
ATOM 653 C C . ARG A 1 82 ? -1.184 -14.758 3.576 1 73.44 82 ARG A C 1
ATOM 655 O O . ARG A 1 82 ? -1.325 -13.797 4.34 1 73.44 82 ARG A O 1
ATOM 662 N N . GLU A 1 83 ? -2.131 -15.359 3.205 1 59.34 83 GLU A N 1
ATOM 663 C CA . GLU A 1 83 ? -3.408 -15.234 3.898 1 59.34 83 GLU A CA 1
ATOM 664 C C . GLU A 1 83 ? -3.459 -16.125 5.133 1 59.34 83 GLU A C 1
ATOM 666 O O . GLU A 1 83 ? -2.961 -17.25 5.109 1 59.34 83 GLU A O 1
ATOM 671 N N . GLU A 1 84 ? -3.291 -15.312 6.375 1 54.25 84 GLU A N 1
ATOM 672 C CA . GLU A 1 84 ? -3.42 -16.094 7.602 1 54.25 84 GLU A CA 1
ATOM 673 C C . GLU A 1 84 ? -4.703 -16.922 7.594 1 54.25 84 GLU A C 1
ATOM 675 O O . GLU A 1 84 ? -5.77 -16.422 7.242 1 54.25 84 GLU A O 1
ATOM 680 N N . ILE A 1 85 ? -4.555 -18.141 7.543 1 52.84 85 ILE A N 1
ATOM 681 C CA . ILE A 1 85 ? -5.723 -19 7.684 1 52.84 85 ILE A CA 1
ATOM 682 C C . ILE A 1 85 ? -6.156 -19.047 9.148 1 52.84 85 ILE A C 1
ATOM 684 O O . ILE A 1 85 ? -5.316 -19.172 10.039 1 52.84 85 ILE A O 1
ATOM 688 N N . ASP A 1 86 ? -7.234 -18.469 9.484 1 50.78 86 ASP A N 1
ATOM 689 C CA . ASP A 1 86 ? -7.836 -18.547 10.812 1 50.78 86 ASP A CA 1
ATOM 690 C C . ASP A 1 86 ? -7.48 -19.859 11.5 1 50.78 86 ASP A C 1
ATOM 692 O O . ASP A 1 86 ? -7.637 -20.938 10.914 1 50.78 86 ASP A O 1
ATOM 696 N N . PRO A 1 87 ? -6.773 -19.719 12.57 1 51.84 87 PRO A N 1
ATOM 697 C CA . PRO A 1 87 ? -6.422 -20.922 13.336 1 51.84 87 PRO A CA 1
ATOM 698 C C . PRO A 1 87 ? -7.586 -21.891 13.477 1 51.84 87 PRO A C 1
ATOM 700 O O . PRO A 1 87 ? -7.383 -23.109 13.508 1 51.84 87 PRO A O 1
ATOM 703 N N . GLU A 1 88 ? -8.711 -21.391 13.695 1 47.16 88 GLU A N 1
ATOM 704 C CA . GLU A 1 88 ? -9.867 -22.266 13.891 1 47.16 88 GLU A CA 1
ATOM 705 C C . GLU A 1 88 ? -10.109 -23.141 12.664 1 47.16 88 GLU A C 1
ATOM 707 O O . GLU A 1 88 ? -10.562 -24.281 12.789 1 47.16 88 GLU A O 1
ATOM 712 N N . LEU A 1 89 ? -9.898 -22.688 11.609 1 45.16 89 LEU A N 1
ATOM 713 C CA . LEU A 1 89 ? -10.086 -23.453 10.391 1 45.16 89 LEU A CA 1
ATOM 714 C C . LEU A 1 89 ? -8.953 -24.453 10.188 1 45.16 89 LEU A C 1
ATOM 716 O O . LEU A 1 89 ? -9.141 -25.5 9.57 1 45.16 89 LEU A O 1
ATOM 720 N N . GLU A 1 90 ? -7.805 -24.109 10.641 1 49.94 90 GLU A N 1
ATOM 721 C CA . GLU A 1 90 ? -6.68 -25.047 10.617 1 49.94 90 GLU A CA 1
ATOM 722 C C . GLU A 1 90 ? -7.051 -26.375 11.273 1 49.94 90 GLU A C 1
ATOM 724 O O . GLU A 1 90 ? -6.637 -27.438 10.805 1 49.94 90 GLU A O 1
ATOM 729 N N . SER A 1 91 ? -7.66 -26.297 12.352 1 45.69 91 SER A N 1
ATOM 730 C CA . SER A 1 91 ? -8.047 -27.5 13.086 1 45.69 91 SER A CA 1
ATOM 731 C C . SER A 1 91 ? -8.992 -28.375 12.266 1 45.69 91 SER A C 1
ATOM 733 O O . SER A 1 91 ? -8.953 -29.594 12.359 1 45.69 91 SER A O 1
ATOM 735 N N . GLU A 1 92 ? -9.867 -27.812 11.555 1 43.16 92 GLU A N 1
ATOM 736 C CA . GLU A 1 92 ? -10.859 -28.609 10.836 1 43.16 92 GLU A CA 1
ATOM 737 C C . GLU A 1 92 ? -10.242 -29.281 9.617 1 43.16 92 GLU A C 1
ATOM 739 O O . GLU A 1 92 ? -10.734 -30.312 9.164 1 43.16 92 GLU A O 1
ATOM 744 N N . LEU A 1 93 ? -9.305 -28.656 9.094 1 41.78 93 LEU A N 1
ATOM 745 C CA . LEU A 1 93 ? -8.664 -29.25 7.918 1 41.78 93 LEU A CA 1
ATOM 746 C C . LEU A 1 93 ? -7.625 -30.281 8.328 1 41.78 93 LEU A C 1
ATOM 748 O O . LEU A 1 93 ? -6.953 -30.875 7.477 1 41.78 93 LEU A O 1
ATOM 752 N N . ASP A 1 94 ? -7.262 -30.422 9.602 1 39.16 94 ASP A N 1
ATOM 753 C CA . ASP A 1 94 ? -6.387 -31.5 10.031 1 39.16 94 ASP A CA 1
ATOM 754 C C . ASP A 1 94 ? -6.996 -32.875 9.711 1 39.16 94 ASP A C 1
ATOM 756 O O . ASP A 1 94 ? -7.766 -33.406 10.5 1 39.16 94 ASP A O 1
ATOM 760 N N . PHE A 1 95 ? -7.246 -33.156 8.43 1 36.38 95 PHE A N 1
ATOM 761 C CA . PHE A 1 95 ? -7.52 -34.531 8.062 1 36.38 95 PHE A CA 1
ATOM 762 C C . PHE A 1 95 ? -6.418 -35.438 8.578 1 36.38 95 PHE A C 1
ATOM 764 O O . PHE A 1 95 ? -5.41 -35.656 7.906 1 36.38 95 PHE A O 1
ATOM 771 N N . ASP A 1 96 ? -5.922 -35.438 9.711 1 33.75 96 ASP A N 1
ATOM 772 C CA . ASP A 1 96 ? -5.117 -36.594 10.156 1 33.75 96 ASP A CA 1
ATOM 773 C C . ASP A 1 96 ? -5.781 -37.906 9.773 1 33.75 96 ASP A C 1
ATOM 775 O O . ASP A 1 96 ? -6.598 -38.438 10.531 1 33.75 96 ASP A O 1
ATOM 779 N N . ASN A 1 97 ? -6.273 -38.188 8.562 1 33.44 97 ASN A N 1
ATOM 780 C CA . ASN A 1 97 ? -6.414 -39.625 8.398 1 33.44 97 ASN A CA 1
ATOM 781 C C . ASN A 1 97 ? -5.172 -40.375 8.883 1 33.44 97 ASN A C 1
ATOM 783 O O . ASN A 1 97 ? -4.051 -40 8.531 1 33.44 97 ASN A O 1
ATOM 787 N N . PRO A 1 98 ? -5.137 -41.094 9.922 1 33.72 98 PRO A N 1
ATOM 788 C CA . PRO A 1 98 ? -3.99 -41.938 10.297 1 33.72 98 PRO A CA 1
ATOM 789 C C . PRO A 1 98 ? -3.344 -42.625 9.094 1 33.72 98 PRO A C 1
ATOM 791 O O . PRO A 1 98 ? -4.043 -43.031 8.164 1 33.72 98 PRO A O 1
ATOM 794 N N . PRO A 1 99 ? -2.16 -42.281 8.648 1 34.06 99 PRO A N 1
ATOM 795 C CA . PRO A 1 99 ? -1.534 -43.062 7.586 1 34.06 99 PRO A CA 1
ATOM 796 C C . PRO A 1 99 ? -1.885 -44.531 7.66 1 34.06 99 PRO A C 1
ATOM 798 O O . PRO A 1 99 ? -2.174 -45.062 8.742 1 34.06 99 PRO A O 1
ATOM 801 N N . PRO A 1 100 ? -2.461 -45.125 6.715 1 32.03 100 PRO A N 1
ATOM 802 C CA . PRO A 1 100 ? -2.615 -46.594 6.848 1 32.03 100 PRO A CA 1
ATOM 803 C C . PRO A 1 100 ? -1.398 -47.25 7.484 1 32.03 100 PRO A C 1
ATOM 805 O O . PRO A 1 100 ? -0.29 -46.719 7.418 1 32.03 100 PRO A O 1
ATOM 808 N N . PRO A 1 101 ? -1.551 -48.125 8.438 1 30 101 PRO A N 1
ATOM 809 C CA . PRO A 1 101 ? -0.419 -48.781 9.086 1 30 101 PRO A CA 1
ATOM 810 C C . PRO A 1 101 ? 0.673 -49.188 8.109 1 30 101 PRO A C 1
ATOM 812 O O . PRO A 1 101 ? 0.389 -49.438 6.934 1 30 101 PRO A O 1
ATOM 815 N N . ASP A 1 102 ? 1.847 -48.75 8.258 1 29.23 102 ASP A N 1
ATOM 816 C CA . ASP A 1 102 ? 3.1 -49.031 7.57 1 29.23 102 ASP A CA 1
ATOM 817 C C . ASP A 1 102 ? 3.188 -50.5 7.199 1 29.23 102 ASP A C 1
ATOM 819 O O . ASP A 1 102 ? 3.273 -51.375 8.078 1 29.23 102 ASP A O 1
ATOM 823 N N . LEU A 1 103 ? 2.344 -50.906 6.223 1 28.8 103 LEU A N 1
ATOM 824 C CA . LEU A 1 103 ? 2.529 -52.281 5.77 1 28.8 103 LEU A CA 1
ATOM 825 C C . LEU A 1 103 ? 4.008 -52.594 5.531 1 28.8 103 LEU A C 1
ATOM 827 O O . LEU A 1 103 ? 4.348 -53.594 4.926 1 28.8 103 LEU A O 1
ATOM 831 N N . ALA A 1 104 ? 4.797 -51.469 5.738 1 31.2 104 ALA A N 1
ATOM 832 C CA . ALA A 1 104 ? 6.168 -51.688 5.285 1 31.2 104 ALA A CA 1
ATOM 833 C C . ALA A 1 104 ? 6.832 -52.812 6.055 1 31.2 104 ALA A C 1
ATOM 835 O O . ALA A 1 104 ? 7.996 -53.156 5.816 1 31.2 104 ALA A O 1
ATOM 836 N N . ASP A 1 105 ? 6.238 -53.219 7.188 1 27.27 105 ASP A N 1
ATOM 837 C CA . ASP A 1 105 ? 7.277 -53.938 7.918 1 27.27 105 ASP A CA 1
ATOM 838 C C . ASP A 1 105 ? 7.625 -55.25 7.227 1 27.27 105 ASP A C 1
ATOM 840 O O . ASP A 1 105 ? 8.18 -56.156 7.848 1 27.27 105 ASP A O 1
ATOM 844 N N . GLN A 1 106 ? 6.816 -55.594 6.184 1 25.67 106 GLN A N 1
ATOM 845 C CA . GLN A 1 106 ? 7.18 -56.969 5.902 1 25.67 106 GLN A CA 1
ATOM 846 C C . GLN A 1 106 ? 8.562 -57.062 5.258 1 25.67 106 GLN A C 1
ATOM 848 O O . GLN A 1 106 ? 8.758 -56.594 4.133 1 25.67 106 GLN A O 1
ATOM 853 N N . SER A 1 107 ? 9.672 -56.906 6.039 1 27.09 107 SER A N 1
ATOM 854 C CA . SER A 1 107 ? 11.102 -57 5.773 1 27.09 107 SER A CA 1
ATOM 855 C C . SER A 1 107 ? 11.43 -58.219 4.922 1 27.09 107 SER A C 1
ATOM 857 O O . SER A 1 107 ? 11.227 -59.344 5.355 1 27.09 107 SER A O 1
ATOM 859 N N . PRO A 1 108 ? 11.078 -58.25 3.639 1 26.3 108 PRO A N 1
ATOM 860 C CA . PRO A 1 108 ? 11.461 -59.531 3.016 1 26.3 108 PRO A CA 1
ATOM 861 C C . PRO A 1 108 ? 12.922 -59.875 3.279 1 26.3 108 PRO A C 1
ATOM 863 O O . PRO A 1 108 ? 13.766 -59 3.459 1 26.3 108 PRO A O 1
ATOM 866 N N . THR A 1 109 ? 13.211 -60.969 3.904 1 25.73 109 THR A N 1
ATOM 867 C CA . THR A 1 109 ? 14.422 -61.656 4.312 1 25.73 109 THR A CA 1
ATOM 868 C C . THR A 1 109 ? 15.398 -61.781 3.143 1 25.73 109 THR A C 1
ATOM 870 O O . THR A 1 109 ? 15.164 -62.562 2.215 1 25.73 109 THR A O 1
ATOM 873 N N . THR A 1 110 ? 15.656 -60.594 2.428 1 24.45 110 THR A N 1
ATOM 874 C CA . THR A 1 110 ? 16.516 -60.75 1.262 1 24.45 110 THR A CA 1
ATOM 875 C C . THR A 1 110 ? 17.812 -61.469 1.627 1 24.45 110 THR A C 1
ATOM 877 O O . THR A 1 110 ? 18.469 -61.156 2.613 1 24.45 110 THR A O 1
ATOM 880 N N . THR A 1 111 ? 17.969 -62.656 1.115 1 24.3 111 THR A N 1
ATOM 881 C CA . THR A 1 111 ? 19.016 -63.656 1.138 1 24.3 111 THR A CA 1
ATOM 882 C C . THR A 1 111 ? 20.375 -63.062 0.834 1 24.3 111 THR A C 1
ATOM 884 O O . THR A 1 111 ? 20.516 -62.25 -0.104 1 24.3 111 THR A O 1
ATOM 887 N N . GLU A 1 112 ? 21.281 -63.094 1.826 1 26.25 112 GLU A N 1
ATOM 888 C CA . GLU A 1 112 ? 22.641 -62.688 2.135 1 26.25 112 GLU A CA 1
ATOM 889 C C . GLU A 1 112 ? 23.594 -63.031 0.995 1 26.25 112 GLU A C 1
ATOM 891 O O . GLU A 1 112 ? 23.906 -64.188 0.769 1 26.25 112 GLU A O 1
ATOM 896 N N . ILE A 1 113 ? 23.188 -62.594 -0.305 1 26.59 113 ILE A N 1
ATOM 897 C CA . ILE A 1 113 ? 24.125 -63.188 -1.235 1 26.59 113 ILE A CA 1
ATOM 898 C C . ILE A 1 113 ? 25.547 -62.75 -0.894 1 26.59 113 ILE A C 1
ATOM 900 O O . ILE A 1 113 ? 25.797 -61.594 -0.657 1 26.59 113 ILE A O 1
ATOM 904 N N . PRO A 1 114 ? 26.406 -63.688 -0.68 1 25.48 114 PRO A N 1
ATOM 905 C CA . PRO A 1 114 ? 27.766 -63.656 -0.145 1 25.48 114 PRO A CA 1
ATOM 906 C C . PRO A 1 114 ? 28.703 -62.781 -0.958 1 25.48 114 PRO A C 1
ATOM 908 O O . PRO A 1 114 ? 28.812 -62.938 -2.176 1 25.48 114 PRO A O 1
ATOM 911 N N . GLN A 1 115 ? 28.641 -61.406 -0.636 1 24.03 115 GLN A N 1
ATOM 912 C CA . GLN A 1 115 ? 29.391 -60.375 -1.34 1 24.03 115 GLN A CA 1
ATOM 913 C C . GLN A 1 115 ? 30.875 -60.75 -1.423 1 24.03 115 GLN A C 1
ATOM 915 O O . GLN A 1 115 ? 31.484 -61.125 -0.422 1 24.03 115 GLN A O 1
ATOM 920 N N . PRO A 1 116 ? 31.281 -61.062 -2.617 1 25.33 116 PRO A N 1
ATOM 921 C CA . PRO A 1 116 ? 32.656 -61.531 -2.844 1 25.33 116 PRO A CA 1
ATOM 922 C C . PRO A 1 116 ? 33.719 -60.531 -2.373 1 25.33 116 PRO A C 1
ATOM 924 O O . PRO A 1 116 ? 33.406 -59.312 -2.256 1 25.33 116 PRO A O 1
ATOM 927 N N . SER A 1 117 ? 34.844 -61 -1.86 1 20.48 117 SER A N 1
ATOM 928 C CA . SER A 1 117 ? 35.938 -60.656 -0.97 1 20.48 117 SER A CA 1
ATOM 929 C C . SER A 1 117 ? 36.75 -59.469 -1.512 1 20.48 117 SER A C 1
ATOM 931 O O . SER A 1 117 ? 37 -58.5 -0.785 1 20.48 117 SER A O 1
ATOM 933 N N . GLN A 1 118 ? 37.594 -59.625 -2.5 1 21.53 118 GLN A N 1
ATOM 934 C CA . GLN A 1 118 ? 39 -59.375 -2.207 1 21.53 118 GLN A CA 1
ATOM 935 C C . GLN A 1 118 ? 39.438 -58 -2.643 1 21.53 118 GLN A C 1
ATOM 937 O O . GLN A 1 118 ? 40.125 -57.844 -3.658 1 21.53 118 GLN A O 1
ATOM 942 N N . LYS A 1 119 ? 38.562 -57.062 -2.715 1 23.91 119 LYS A N 1
ATOM 943 C CA . LYS A 1 119 ? 39.094 -56 -3.584 1 23.91 119 LYS A CA 1
ATOM 944 C C . LYS A 1 119 ? 40.312 -55.344 -2.975 1 23.91 119 LYS A C 1
ATOM 946 O O . LYS A 1 119 ? 40.344 -55.031 -1.781 1 23.91 119 LYS A O 1
ATOM 951 N N . ARG A 1 120 ? 41.438 -55.406 -3.699 1 26 120 ARG A N 1
ATOM 952 C CA . ARG A 1 120 ? 42.812 -54.969 -3.438 1 26 120 ARG A CA 1
ATOM 953 C C . ARG A 1 120 ? 42.875 -53.469 -3.188 1 26 120 ARG A C 1
ATOM 955 O O . ARG A 1 120 ? 42.188 -52.688 -3.871 1 26 120 ARG A O 1
ATOM 962 N N . LYS A 1 121 ? 43.406 -53.031 -2.084 1 24.03 121 LYS A N 1
ATOM 963 C CA . LYS A 1 121 ? 43.562 -51.812 -1.295 1 24.03 121 LYS A CA 1
ATOM 964 C C . LYS A 1 121 ? 44.406 -50.812 -2.041 1 24.03 121 LYS A C 1
ATOM 966 O O . LYS A 1 121 ? 45.656 -50.906 -2.055 1 24.03 121 LYS A O 1
ATOM 971 N N . PHE A 1 122 ? 43.938 -50.344 -3.33 1 22.58 122 PHE A N 1
ATOM 972 C CA . PHE A 1 122 ? 44.938 -49.469 -3.934 1 22.58 122 PHE A CA 1
ATOM 973 C C . PHE A 1 122 ? 45.188 -48.25 -3.07 1 22.58 122 PHE A C 1
ATOM 975 O O . PHE A 1 122 ? 44.25 -47.688 -2.494 1 22.58 122 PHE A O 1
ATOM 982 N N . LYS A 1 123 ? 46.438 -48 -2.682 1 22.95 123 LYS A N 1
ATOM 983 C CA . LYS A 1 123 ? 47.156 -47.094 -1.798 1 22.95 123 LYS A CA 1
ATOM 984 C C . LYS A 1 123 ? 47.062 -45.625 -2.283 1 22.95 123 LYS A C 1
ATOM 986 O O . LYS A 1 123 ? 48.062 -45 -2.545 1 22.95 123 LYS A O 1
ATOM 991 N N . GLY A 1 124 ? 45.906 -45.188 -2.777 1 22.05 124 GLY A N 1
ATOM 992 C CA . GLY A 1 124 ? 46.062 -43.906 -3.457 1 22.05 124 GLY A CA 1
ATOM 993 C C . GLY A 1 124 ? 46.5 -42.781 -2.533 1 22.05 124 GLY A C 1
ATOM 994 O O . GLY A 1 124 ? 46.312 -42.875 -1.318 1 22.05 124 GLY A O 1
ATOM 995 N N . VAL A 1 125 ? 47.469 -42.031 -2.949 1 25.12 125 VAL A N 1
ATOM 996 C CA . VAL A 1 125 ? 48.219 -40.906 -2.387 1 25.12 125 VAL A CA 1
ATOM 997 C C . VAL A 1 125 ? 47.281 -39.812 -1.948 1 25.12 125 VAL A C 1
ATOM 999 O O . VAL A 1 125 ? 46.344 -39.438 -2.676 1 25.12 125 VAL A O 1
ATOM 1002 N N . ASP A 1 126 ? 47.25 -39.469 -0.675 1 22.39 126 ASP A N 1
ATOM 1003 C CA . ASP A 1 126 ? 46.5 -38.562 0.202 1 22.39 126 ASP A CA 1
ATOM 1004 C C . ASP A 1 126 ? 46.719 -37.125 -0.192 1 22.39 126 ASP A C 1
ATOM 1006 O O . ASP A 1 126 ? 47.812 -36.562 0.023 1 22.39 126 ASP A O 1
ATOM 1010 N N . ARG A 1 127 ? 46.656 -36.656 -1.449 1 27.83 127 ARG A N 1
ATOM 1011 C CA . ARG A 1 127 ? 47 -35.25 -1.55 1 27.83 127 ARG A CA 1
ATOM 1012 C C . ARG A 1 127 ? 46.219 -34.438 -0.537 1 27.83 127 ARG A C 1
ATOM 1014 O O . ARG A 1 127 ? 45.031 -34.688 -0.301 1 27.83 127 ARG A O 1
ATOM 1021 N N . PRO A 1 128 ? 46.938 -33.594 0.297 1 27.17 128 PRO A N 1
ATOM 1022 C CA . PRO A 1 128 ? 46.344 -32.844 1.391 1 27.17 128 PRO A CA 1
ATOM 1023 C C . PRO A 1 128 ? 45.219 -31.938 0.923 1 27.17 128 PRO A C 1
ATOM 1025 O O . PRO A 1 128 ? 45.188 -31.484 -0.227 1 27.17 128 PRO A O 1
ATOM 1028 N N . PRO A 1 129 ? 43.938 -32.125 1.398 1 26.48 129 PRO A N 1
ATOM 1029 C CA . PRO A 1 129 ? 42.781 -31.312 0.995 1 26.48 129 PRO A CA 1
ATOM 1030 C C . PRO A 1 129 ? 43.031 -29.812 1.094 1 26.48 129 PRO A C 1
ATOM 1032 O O . PRO A 1 129 ? 43.781 -29.359 1.959 1 26.48 129 PRO A O 1
ATOM 1035 N N . SER A 1 130 ? 43.219 -29.188 -0.01 1 24.12 130 SER A N 1
ATOM 1036 C CA . SER A 1 130 ? 43.281 -27.734 -0.19 1 24.12 130 SER A CA 1
ATOM 1037 C C . SER A 1 130 ? 42.344 -27.016 0.737 1 24.12 130 SER A C 1
ATOM 1039 O O . SER A 1 130 ? 41.219 -27.484 0.971 1 24.12 130 SER A O 1
ATOM 1041 N N . LYS A 1 131 ? 42.906 -26.031 1.559 1 28.14 131 LYS A N 1
ATOM 1042 C CA . LYS A 1 131 ? 42.312 -25.188 2.582 1 28.14 131 LYS A CA 1
ATOM 1043 C C . LYS A 1 131 ? 41.031 -24.547 2.086 1 28.14 131 LYS A C 1
ATOM 1045 O O . LYS A 1 131 ? 41 -23.859 1.062 1 28.14 131 LYS A O 1
ATOM 1050 N N . ILE A 1 132 ? 39.875 -25.188 2.24 1 26.58 132 ILE A N 1
ATOM 1051 C CA . ILE A 1 132 ? 38.531 -24.609 2.021 1 26.58 132 ILE A CA 1
ATOM 1052 C C . ILE A 1 132 ? 38.5 -23.219 2.639 1 26.58 132 ILE A C 1
ATOM 1054 O O . ILE A 1 132 ? 38.844 -23.031 3.809 1 26.58 132 ILE A O 1
ATOM 1058 N N . PRO A 1 133 ? 38.625 -22.188 1.848 1 26.91 133 PRO A N 1
ATOM 1059 C CA . PRO A 1 133 ? 38.594 -20.844 2.43 1 26.91 133 PRO A CA 1
ATOM 1060 C C . PRO A 1 133 ? 37.625 -20.734 3.588 1 26.91 133 PRO A C 1
ATOM 1062 O O . PRO A 1 133 ? 36.594 -21.422 3.607 1 26.91 133 PRO A O 1
ATOM 1065 N N . ARG A 1 134 ? 38.125 -20.219 4.789 1 26.11 134 ARG A N 1
ATOM 1066 C CA . ARG A 1 134 ? 37.438 -19.969 6.051 1 26.11 134 ARG A CA 1
ATOM 1067 C C . ARG A 1 134 ? 36.094 -19.297 5.816 1 26.11 134 ARG A C 1
ATOM 1069 O O . ARG A 1 134 ? 36 -18.266 5.152 1 26.11 134 ARG A O 1
ATOM 1076 N N . ARG A 1 135 ? 35 -20.062 5.742 1 27.8 135 ARG A N 1
ATOM 1077 C CA . ARG A 1 135 ? 33.625 -19.625 6.008 1 27.8 135 ARG A CA 1
ATOM 1078 C C . ARG A 1 135 ? 33.594 -18.547 7.09 1 27.8 135 ARG A C 1
ATOM 1080 O O . ARG A 1 135 ? 34.094 -18.766 8.203 1 27.8 135 ARG A O 1
ATOM 1087 N N . SER A 1 136 ? 33.812 -17.25 6.707 1 28.73 136 SER A N 1
ATOM 1088 C CA . SER A 1 136 ? 33.719 -16.203 7.707 1 28.73 136 SER A CA 1
ATOM 1089 C C . SER A 1 136 ? 32.75 -16.594 8.82 1 28.73 136 SER A C 1
ATOM 1091 O O . SER A 1 136 ? 31.688 -17.172 8.555 1 28.73 136 SER A O 1
ATOM 1093 N N . GLU A 1 137 ? 33.25 -16.922 9.969 1 29.25 137 GLU A N 1
ATOM 1094 C CA . GLU A 1 137 ? 32.562 -17.141 11.242 1 29.25 137 GLU A CA 1
ATOM 1095 C C . GLU A 1 137 ? 31.375 -16.203 11.414 1 29.25 137 GLU A C 1
ATOM 1097 O O . GLU A 1 137 ? 31.547 -14.984 11.484 1 29.25 137 GLU A O 1
ATOM 1102 N N . ARG A 1 138 ? 30.281 -16.484 10.82 1 34.03 138 ARG A N 1
ATOM 1103 C CA . ARG A 1 138 ? 29 -15.898 11.227 1 34.03 138 ARG A CA 1
ATOM 1104 C C . ARG A 1 138 ? 28.953 -15.688 12.734 1 34.03 138 ARG A C 1
ATOM 1106 O O . ARG A 1 138 ? 29.172 -16.625 13.508 1 34.03 138 ARG A O 1
ATOM 1113 N N . VAL A 1 139 ? 29.375 -14.625 13.242 1 32.59 139 VAL A N 1
ATOM 1114 C CA . VAL A 1 139 ? 29 -14.367 14.625 1 32.59 139 VAL A CA 1
ATOM 1115 C C . VAL A 1 139 ? 27.609 -14.938 14.898 1 32.59 139 VAL A C 1
ATOM 1117 O O . VAL A 1 139 ? 26.625 -14.531 14.273 1 32.59 139 VAL A O 1
ATOM 1120 N N . ALA A 1 140 ? 27.328 -16.078 15.25 1 37.41 140 ALA A N 1
ATOM 1121 C CA . ALA A 1 140 ? 26.172 -16.859 15.711 1 37.41 140 ALA A CA 1
ATOM 1122 C C . ALA A 1 140 ? 25.094 -15.945 16.297 1 37.41 140 ALA A C 1
ATOM 1124 O O . ALA A 1 140 ? 23.906 -16.297 16.312 1 37.41 140 ALA A O 1
ATOM 1125 N N . GLY A 1 141 ? 25.391 -14.859 17.016 1 38.5 141 GLY A N 1
ATOM 1126 C CA . GLY A 1 141 ? 24.547 -14.078 17.922 1 38.5 141 GLY A CA 1
ATOM 1127 C C . GLY A 1 141 ? 23.766 -12.992 17.203 1 38.5 141 GLY A C 1
ATOM 1128 O O . GLY A 1 141 ? 23.25 -12.078 17.844 1 38.5 141 GLY A O 1
ATOM 1129 N N . GLN A 1 142 ? 24.109 -12.758 16 1 47.12 142 GLN A N 1
ATOM 1130 C CA . GLN A 1 142 ? 23.344 -11.602 15.531 1 47.12 142 GLN A CA 1
ATOM 1131 C C . GLN A 1 142 ? 21.859 -11.93 15.445 1 47.12 142 GLN A C 1
ATOM 1133 O O . GLN A 1 142 ? 21.484 -12.977 14.914 1 47.12 142 GLN A O 1
ATOM 1138 N N . ASP A 1 143 ? 21.031 -11.312 16.141 1 57.88 143 ASP A N 1
ATOM 1139 C CA . ASP A 1 143 ? 19.578 -11.383 16.359 1 57.88 143 ASP A CA 1
ATOM 1140 C C . ASP A 1 143 ? 18.828 -11.367 15.031 1 57.88 143 ASP A C 1
ATOM 1142 O O . ASP A 1 143 ? 19.234 -10.68 14.086 1 57.88 143 ASP A O 1
ATOM 1146 N N . ARG A 1 144 ? 18.203 -12.484 14.602 1 62.06 144 ARG A N 1
ATOM 1147 C CA . ARG A 1 144 ? 17.328 -12.656 13.453 1 62.06 144 ARG A CA 1
ATOM 1148 C C . ARG A 1 144 ? 16.781 -11.312 12.977 1 62.06 144 ARG A C 1
ATOM 1150 O O . ARG A 1 144 ? 16.672 -11.078 11.766 1 62.06 144 ARG A O 1
ATOM 1157 N N . THR A 1 145 ? 16.5 -10.547 13.875 1 65.38 145 THR A N 1
ATOM 1158 C CA . THR A 1 145 ? 15.945 -9.234 13.57 1 65.38 145 THR A CA 1
ATOM 1159 C C . THR A 1 145 ? 16.984 -8.359 12.867 1 65.38 145 THR A C 1
ATOM 1161 O O . THR A 1 145 ? 16.641 -7.625 11.938 1 65.38 145 THR A O 1
ATOM 1164 N N . GLU A 1 146 ? 18.188 -8.531 13.219 1 68.56 146 GLU A N 1
ATOM 1165 C CA . GLU A 1 146 ? 19.25 -7.73 12.617 1 68.56 146 GLU A CA 1
ATOM 1166 C C . GLU A 1 146 ? 19.547 -8.195 11.195 1 68.56 146 GLU A C 1
ATOM 1168 O O . GLU A 1 146 ? 19.781 -7.379 10.305 1 68.56 146 GLU A O 1
ATOM 1173 N N . ARG A 1 147 ? 19.516 -9.469 10.992 1 67.44 147 ARG A N 1
ATOM 1174 C CA . ARG A 1 147 ? 19.75 -10.023 9.664 1 67.44 147 ARG A CA 1
ATOM 1175 C C . ARG A 1 147 ? 18.672 -9.602 8.68 1 67.44 147 ARG A C 1
ATOM 1177 O O . ARG A 1 147 ? 18.953 -9.266 7.531 1 67.44 147 ARG A O 1
ATOM 1184 N N . CYS A 1 148 ? 17.5 -9.641 9.227 1 72.44 148 CYS A N 1
ATOM 1185 C CA . CYS A 1 148 ? 16.359 -9.234 8.414 1 72.44 148 CYS A CA 1
ATOM 1186 C C . CYS A 1 148 ? 16.469 -7.77 8.008 1 72.44 148 CYS A C 1
ATOM 1188 O O . CYS A 1 148 ? 16.25 -7.422 6.848 1 72.44 148 CYS A O 1
ATOM 1190 N N . TYR A 1 149 ? 16.938 -7.074 8.945 1 77.19 149 TYR A N 1
ATOM 1191 C CA . TYR A 1 149 ? 17.062 -5.648 8.68 1 77.19 149 TYR A CA 1
ATOM 1192 C C . TYR A 1 149 ? 18.172 -5.371 7.684 1 77.19 149 TYR A C 1
ATOM 1194 O O . TYR A 1 149 ? 18.031 -4.539 6.785 1 77.19 149 TYR A O 1
ATOM 1202 N N . THR A 1 150 ? 19.156 -6.156 7.781 1 84.94 150 THR A N 1
ATOM 1203 C CA . THR A 1 150 ? 20.297 -5.953 6.895 1 84.94 150 THR A CA 1
ATOM 1204 C C . THR A 1 150 ? 19.953 -6.367 5.469 1 84.94 150 THR A C 1
ATOM 1206 O O . THR A 1 150 ? 20.25 -5.645 4.516 1 84.94 150 THR A O 1
ATOM 1209 N N . ALA A 1 151 ? 19.344 -7.504 5.316 1 91.19 151 ALA A N 1
ATOM 1210 C CA . ALA A 1 151 ? 18.969 -7.977 3.988 1 91.19 151 ALA A CA 1
ATOM 1211 C C . ALA A 1 151 ? 18.016 -6.996 3.309 1 91.19 151 ALA A C 1
ATOM 1213 O O . ALA A 1 151 ? 18.156 -6.711 2.117 1 91.19 151 ALA A O 1
ATOM 1214 N N . LYS A 1 152 ? 17.141 -6.508 4.082 1 93.31 152 LYS A N 1
ATOM 1215 C CA . LYS A 1 152 ? 16.172 -5.559 3.543 1 93.31 152 LYS A CA 1
ATOM 1216 C C . LYS A 1 152 ? 16.859 -4.254 3.127 1 93.31 152 LYS A C 1
ATOM 1218 O O . LYS A 1 152 ? 16.531 -3.686 2.084 1 93.31 152 LYS A O 1
ATOM 1223 N N . ARG A 1 153 ? 17.719 -3.793 3.922 1 94.5 153 ARG A N 1
ATOM 1224 C CA . ARG A 1 153 ? 18.438 -2.57 3.602 1 94.5 153 ARG A CA 1
ATOM 1225 C C . ARG A 1 153 ? 19.266 -2.734 2.326 1 94.5 153 ARG A C 1
ATOM 1227 O O . ARG A 1 153 ? 19.266 -1.853 1.466 1 94.5 153 ARG A O 1
ATOM 1234 N N . VAL A 1 154 ? 19.922 -3.834 2.191 1 95.75 154 VAL A N 1
ATOM 1235 C CA . VAL A 1 154 ? 20.766 -4.098 1.031 1 95.75 154 VAL A CA 1
ATOM 1236 C C . VAL A 1 154 ? 19.906 -4.242 -0.218 1 95.75 154 VAL A C 1
ATOM 1238 O O . VAL A 1 154 ? 20.25 -3.732 -1.285 1 95.75 154 VAL A O 1
ATOM 1241 N N . ALA A 1 155 ? 18.828 -4.957 -0.048 1 96.88 155 ALA A N 1
ATOM 1242 C CA . ALA A 1 155 ? 17.906 -5.094 -1.172 1 96.88 155 ALA A CA 1
ATOM 1243 C C . ALA A 1 155 ? 17.375 -3.732 -1.616 1 96.88 155 ALA A C 1
ATOM 1245 O O . ALA A 1 155 ? 17.219 -3.48 -2.814 1 96.88 155 ALA A O 1
ATOM 1246 N N . PHE A 1 156 ? 17.094 -2.883 -0.643 1 96.88 156 PHE A N 1
ATOM 1247 C CA . PHE A 1 156 ? 16.609 -1.535 -0.92 1 96.88 156 PHE A CA 1
ATOM 1248 C C . PHE A 1 156 ? 17.656 -0.737 -1.692 1 96.88 156 PHE A C 1
ATOM 1250 O O . PHE A 1 156 ? 17.328 -0.039 -2.654 1 96.88 156 PHE A O 1
ATOM 1257 N N . GLU A 1 157 ? 18.875 -0.865 -1.314 1 96.19 157 GLU A N 1
ATOM 1258 C CA . GLU A 1 157 ? 19.969 -0.192 -1.992 1 96.19 157 GLU A CA 1
ATOM 1259 C C . GLU A 1 157 ? 20.188 -0.754 -3.395 1 96.19 157 GLU A C 1
ATOM 1261 O O . GLU A 1 157 ? 20.375 0.001 -4.352 1 96.19 157 GLU A O 1
ATOM 1266 N N . ARG A 1 158 ? 20.156 -2.037 -3.479 1 97.06 158 ARG A N 1
ATOM 1267 C CA . ARG A 1 158 ? 20.328 -2.709 -4.762 1 97.06 158 ARG A CA 1
ATOM 1268 C C . ARG A 1 158 ? 19.312 -2.207 -5.781 1 97.06 158 ARG A C 1
ATOM 1270 O O . ARG A 1 158 ? 19.656 -1.981 -6.945 1 97.06 158 ARG A O 1
ATOM 1277 N N . ASP A 1 159 ? 18.062 -2.059 -5.332 1 96.94 159 ASP A N 1
ATOM 1278 C CA . ASP A 1 159 ? 16.969 -1.658 -6.215 1 96.94 159 ASP A CA 1
ATOM 1279 C C . ASP A 1 159 ? 16.859 -0.138 -6.305 1 96.94 159 ASP A C 1
ATOM 1281 O O . ASP A 1 159 ? 15.844 0.396 -6.754 1 96.94 159 ASP A O 1
ATOM 1285 N N . ASP A 1 160 ? 17.812 0.62 -5.777 1 95.5 160 ASP A N 1
ATOM 1286 C CA . ASP A 1 160 ? 17.906 2.076 -5.809 1 95.5 160 ASP A CA 1
ATOM 1287 C C . ASP A 1 160 ? 16.734 2.717 -5.074 1 95.5 160 ASP A C 1
ATOM 1289 O O . ASP A 1 160 ? 16.281 3.807 -5.441 1 95.5 160 ASP A O 1
ATOM 1293 N N . GLY A 1 161 ? 16.109 1.938 -4.199 1 95.38 161 GLY A N 1
ATOM 1294 C CA . GLY A 1 161 ? 15 2.449 -3.42 1 95.38 161 GLY A CA 1
ATOM 1295 C C . GLY A 1 161 ? 13.734 2.617 -4.234 1 95.38 161 GLY A C 1
ATOM 1296 O O . GLY A 1 161 ? 12.844 3.389 -3.861 1 95.38 161 GLY A O 1
ATOM 1297 N N . LEU A 1 162 ? 13.688 1.946 -5.391 1 97.5 162 LEU A N 1
ATOM 1298 C CA . LEU A 1 162 ? 12.547 2.094 -6.289 1 97.5 162 LEU A CA 1
ATOM 1299 C C . LEU A 1 162 ? 11.773 0.785 -6.402 1 97.5 162 LEU A C 1
ATOM 1301 O O . LEU A 1 162 ? 12.352 -0.298 -6.289 1 97.5 162 LEU A O 1
ATOM 1305 N N . CYS A 1 163 ? 10.477 0.929 -6.516 1 98.25 163 CYS A N 1
ATOM 1306 C CA . CYS A 1 163 ? 9.688 -0.218 -6.945 1 98.25 163 CYS A CA 1
ATOM 1307 C C . CYS A 1 163 ? 10.188 -0.762 -8.273 1 98.25 163 CYS A C 1
ATOM 1309 O O . CYS A 1 163 ? 10.297 -0.021 -9.258 1 98.25 163 CYS A O 1
ATOM 1311 N N . ILE A 1 164 ? 10.461 -2 -8.406 1 97.75 164 ILE A N 1
ATOM 1312 C CA . ILE A 1 164 ? 11.094 -2.549 -9.602 1 97.75 164 ILE A CA 1
ATOM 1313 C C . ILE A 1 164 ? 10.102 -2.518 -10.766 1 97.75 164 ILE A C 1
ATOM 1315 O O . ILE A 1 164 ? 10.508 -2.566 -11.93 1 97.75 164 ILE A O 1
ATOM 1319 N N . VAL A 1 165 ? 8.773 -2.408 -10.484 1 97.62 165 VAL A N 1
ATOM 1320 C CA . VAL A 1 165 ? 7.734 -2.447 -11.508 1 97.62 165 VAL A CA 1
ATOM 1321 C C . VAL A 1 165 ? 7.406 -1.026 -11.961 1 97.62 165 VAL A C 1
ATOM 1323 O O . VAL A 1 165 ? 7.539 -0.699 -13.148 1 97.62 165 VAL A O 1
ATOM 1326 N N . THR A 1 166 ? 7.094 -0.171 -11.023 1 97.94 166 THR A N 1
ATOM 1327 C CA . THR A 1 166 ? 6.605 1.161 -11.359 1 97.94 166 THR A CA 1
ATOM 1328 C C . THR A 1 166 ? 7.73 2.188 -11.281 1 97.94 166 THR A C 1
ATOM 1330 O O . THR A 1 166 ? 7.582 3.316 -11.75 1 97.94 166 THR A O 1
ATOM 1333 N N . ARG A 1 167 ? 8.852 1.867 -10.641 1 97.5 167 ARG A N 1
ATOM 1334 C CA . ARG A 1 167 ? 9.992 2.744 -10.367 1 97.5 167 ARG A CA 1
ATOM 1335 C C . ARG A 1 167 ? 9.57 3.932 -9.508 1 97.5 167 ARG A C 1
ATOM 1337 O O . ARG A 1 167 ? 10.172 5.004 -9.586 1 97.5 167 ARG A O 1
ATOM 1344 N N . MET A 1 168 ? 8.438 3.771 -8.773 1 97.56 168 MET A N 1
ATOM 1345 C CA . MET A 1 168 ? 8.07 4.688 -7.699 1 97.56 168 MET A CA 1
ATOM 1346 C C . MET A 1 168 ? 9.031 4.559 -6.523 1 97.56 168 MET A C 1
ATOM 1348 O O . MET A 1 168 ? 9.43 3.453 -6.16 1 97.56 168 MET A O 1
ATOM 1352 N N . GLY A 1 169 ? 9.336 5.684 -5.891 1 96.75 169 GLY A N 1
ATOM 1353 C CA . GLY A 1 169 ? 10.328 5.637 -4.824 1 96.75 169 GLY A CA 1
ATOM 1354 C C . GLY A 1 169 ? 9.711 5.641 -3.439 1 96.75 169 GLY A C 1
ATOM 1355 O O . GLY A 1 169 ? 10.367 5.281 -2.461 1 96.75 169 GLY A O 1
ATOM 1356 N N . GLU A 1 170 ? 8.422 5.988 -3.281 1 95 170 GLU A N 1
ATOM 1357 C CA . GLU A 1 170 ? 7.715 6 -2.002 1 95 170 GLU A CA 1
ATOM 1358 C C . GLU A 1 170 ? 6.207 5.879 -2.199 1 95 170 GLU A C 1
ATOM 1360 O O . GLU A 1 170 ? 5.637 6.547 -3.064 1 95 170 GLU A O 1
ATOM 1365 N N . PRO A 1 171 ? 5.523 5.086 -1.373 1 95.62 171 PRO A N 1
ATOM 1366 C CA . PRO A 1 171 ? 6.051 4.137 -0.39 1 95.62 171 PRO A CA 1
ATOM 1367 C C . PRO A 1 171 ? 6.547 2.84 -1.027 1 95.62 171 PRO A C 1
ATOM 1369 O O . PRO A 1 171 ? 5.836 2.229 -1.828 1 95.62 171 PRO A O 1
ATOM 1372 N N . VAL A 1 172 ? 7.773 2.48 -0.69 1 96.88 172 VAL A N 1
ATOM 1373 C CA . VAL A 1 172 ? 8.398 1.285 -1.245 1 96.88 172 VAL A CA 1
ATOM 1374 C C . VAL A 1 172 ? 9.086 0.496 -0.131 1 96.88 172 VAL A C 1
ATOM 1376 O O . VAL A 1 172 ? 9.641 1.081 0.802 1 96.88 172 VAL A O 1
ATOM 1379 N N . SER A 1 173 ? 8.984 -0.8 -0.2 1 95.5 173 SER A N 1
ATOM 1380 C CA . SER A 1 173 ? 9.664 -1.666 0.756 1 95.5 173 SER A CA 1
ATOM 1381 C C . SER A 1 173 ? 10.109 -2.969 0.1 1 95.5 173 SER A C 1
ATOM 1383 O O . SER A 1 173 ? 9.531 -3.402 -0.895 1 95.5 173 SER A O 1
ATOM 1385 N N . PRO A 1 174 ? 11.195 -3.459 0.584 1 96.38 174 PRO A N 1
ATOM 1386 C CA . PRO A 1 174 ? 11.555 -4.805 0.131 1 96.38 174 PRO A CA 1
ATOM 1387 C C . PRO A 1 174 ? 10.516 -5.855 0.521 1 96.38 174 PRO A C 1
ATOM 1389 O O . PRO A 1 174 ? 10.078 -5.895 1.673 1 96.38 174 PRO A O 1
ATOM 1392 N N . CYS A 1 175 ? 10.109 -6.617 -0.454 1 95.44 175 CYS A N 1
ATOM 1393 C CA . CYS A 1 175 ? 9.109 -7.656 -0.25 1 95.44 175 CYS A CA 1
ATOM 1394 C C . CYS A 1 175 ? 9.672 -9.031 -0.587 1 95.44 175 CYS A C 1
ATOM 1396 O O . CYS A 1 175 ? 10.492 -9.164 -1.499 1 95.44 175 CYS A O 1
ATOM 1398 N N . HIS A 1 176 ? 9.211 -9.977 0.15 1 94.62 176 HIS A N 1
ATOM 1399 C CA . HIS A 1 176 ? 9.664 -11.344 -0.054 1 94.62 176 HIS A CA 1
ATOM 1400 C C . HIS A 1 176 ? 9 -11.969 -1.275 1 94.62 176 HIS A C 1
ATOM 1402 O O . HIS A 1 176 ? 7.801 -11.797 -1.489 1 94.62 176 HIS A O 1
ATOM 1408 N N . VAL A 1 177 ? 9.789 -12.664 -2.047 1 95.88 177 VAL A N 1
ATOM 1409 C CA . VAL A 1 177 ? 9.25 -13.477 -3.129 1 95.88 177 VAL A CA 1
ATOM 1410 C C . VAL A 1 177 ? 8.602 -14.734 -2.553 1 95.88 177 VAL A C 1
ATOM 1412 O O . VAL A 1 177 ? 7.426 -15.008 -2.801 1 95.88 177 VAL A O 1
ATOM 1415 N N . TYR A 1 178 ? 9.438 -15.484 -1.829 1 93.62 178 TYR A N 1
ATOM 1416 C CA . TYR A 1 178 ? 8.914 -16.594 -1.026 1 93.62 178 TYR A CA 1
ATOM 1417 C C . TYR A 1 178 ? 8.438 -16.094 0.333 1 93.62 178 TYR A C 1
ATOM 1419 O O . TYR A 1 178 ? 9.219 -15.547 1.112 1 93.62 178 TYR A O 1
ATOM 1427 N N . PRO A 1 179 ? 7.18 -16.25 0.602 1 90.38 179 PRO A N 1
ATOM 1428 C CA . PRO A 1 179 ? 6.602 -15.656 1.809 1 90.38 179 PRO A CA 1
ATOM 1429 C C . PRO A 1 179 ? 7.207 -16.219 3.092 1 90.38 179 PRO A C 1
ATOM 1431 O O . PRO A 1 179 ? 7.293 -17.438 3.252 1 90.38 179 PRO A O 1
ATOM 1434 N N . PRO A 1 180 ? 7.516 -15.32 4.004 1 85.69 180 PRO A N 1
ATOM 1435 C CA . PRO A 1 180 ? 8.062 -15.789 5.277 1 85.69 180 PRO A CA 1
ATOM 1436 C C . PRO A 1 180 ? 7.055 -16.578 6.102 1 85.69 180 PRO A C 1
ATOM 1438 O O . PRO A 1 180 ? 7.441 -17.375 6.957 1 85.69 180 PRO A O 1
ATOM 1441 N N . THR A 1 181 ? 5.797 -16.391 5.844 1 82.81 181 THR A N 1
ATOM 1442 C CA . THR A 1 181 ? 4.742 -17.062 6.59 1 82.81 181 THR A CA 1
ATOM 1443 C C . THR A 1 181 ? 4.848 -18.578 6.422 1 82.81 181 THR A C 1
ATOM 1445 O O . THR A 1 181 ? 4.539 -19.328 7.348 1 82.81 181 THR A O 1
ATOM 1448 N N . ILE A 1 182 ? 5.262 -19.016 5.242 1 85.81 182 ILE A N 1
ATOM 1449 C CA . ILE A 1 182 ? 5.398 -20.438 5 1 85.81 182 ILE A CA 1
ATOM 1450 C C . ILE A 1 182 ? 6.551 -21 5.828 1 85.81 182 ILE A C 1
ATOM 1452 O O . ILE A 1 182 ? 6.453 -22.109 6.379 1 85.81 182 ILE A O 1
ATOM 1456 N N . GLN A 1 183 ? 7.562 -20.234 5.93 1 80.88 183 GLN A N 1
ATOM 1457 C CA . GLN A 1 183 ? 8.727 -20.672 6.699 1 80.88 183 GLN A CA 1
ATOM 1458 C C . GLN A 1 183 ? 8.398 -20.75 8.188 1 80.88 183 GLN A C 1
ATOM 1460 O O . GLN A 1 183 ? 8.961 -21.578 8.906 1 80.88 183 GLN A O 1
ATOM 1465 N N . LYS A 1 184 ? 7.547 -19.906 8.602 1 80.12 184 LYS A N 1
ATOM 1466 C CA . LYS A 1 184 ? 7.207 -19.828 10.016 1 80.12 184 LYS A CA 1
ATOM 1467 C C . LYS A 1 184 ? 6.176 -20.891 10.398 1 80.12 184 LYS A C 1
ATOM 1469 O O . LYS A 1 184 ? 5.945 -21.125 11.586 1 80.12 184 LYS A O 1
ATOM 1474 N N . MET A 1 185 ? 5.637 -21.531 9.445 1 82.88 185 MET A N 1
ATOM 1475 C CA . MET A 1 185 ? 4.652 -22.562 9.703 1 82.88 185 MET A CA 1
ATOM 1476 C C . MET A 1 185 ? 5.301 -23.781 10.375 1 82.88 185 MET A C 1
ATOM 1478 O O . MET A 1 185 ? 6.5 -24 10.227 1 82.88 185 MET A O 1
ATOM 1482 N N . PRO A 1 186 ? 4.422 -24.484 11.102 1 85.25 186 PRO A N 1
ATOM 1483 C CA . PRO A 1 186 ? 4.934 -25.766 11.625 1 85.25 186 PRO A CA 1
ATOM 1484 C C . PRO A 1 186 ? 5.512 -26.656 10.531 1 85.25 186 PRO A C 1
ATOM 1486 O O . PRO A 1 186 ? 5.062 -26.609 9.383 1 85.25 186 PRO A O 1
ATOM 1489 N N . ALA A 1 187 ? 6.41 -27.484 10.93 1 84.69 187 ALA A N 1
ATOM 1490 C CA . ALA A 1 187 ? 7.164 -28.312 10 1 84.69 187 ALA A CA 1
ATOM 1491 C C . ALA A 1 187 ? 6.23 -29.188 9.164 1 84.69 187 ALA A C 1
ATOM 1493 O O . ALA A 1 187 ? 6.445 -29.375 7.965 1 84.69 187 ALA A O 1
ATOM 1494 N N . GLN A 1 188 ? 5.258 -29.688 9.797 1 86.88 188 GLN A N 1
ATOM 1495 C CA . GLN A 1 188 ? 4.332 -30.578 9.102 1 86.88 188 GLN A CA 1
ATOM 1496 C C . GLN A 1 188 ? 3.592 -29.859 7.988 1 86.88 188 GLN A C 1
ATOM 1498 O O . GLN A 1 188 ? 3.391 -30.406 6.902 1 86.88 188 GLN A O 1
ATOM 1503 N N . LYS A 1 189 ? 3.227 -28.641 8.289 1 85.38 189 LYS A N 1
ATOM 1504 C CA . LYS A 1 189 ? 2.516 -27.828 7.301 1 85.38 189 LYS A CA 1
ATOM 1505 C C . LYS A 1 189 ? 3.441 -27.406 6.164 1 85.38 189 LYS A C 1
ATOM 1507 O O . LYS A 1 189 ? 3.035 -27.391 5 1 85.38 189 LYS A O 1
ATOM 1512 N N . ARG A 1 190 ? 4.57 -27.156 6.531 1 88 190 ARG A N 1
ATOM 1513 C CA . ARG A 1 190 ? 5.562 -26.797 5.523 1 88 190 ARG A CA 1
ATOM 1514 C C . ARG A 1 190 ? 5.844 -27.984 4.598 1 88 190 ARG A C 1
ATOM 1516 O O . ARG A 1 190 ? 5.973 -27.812 3.385 1 88 190 ARG A O 1
ATOM 1523 N N . GLN A 1 191 ? 5.957 -29.141 5.234 1 88.25 191 GLN A N 1
ATOM 1524 C CA . GLN A 1 191 ? 6.18 -30.344 4.449 1 88.25 191 GLN A CA 1
ATOM 1525 C C . GLN A 1 191 ? 5 -30.625 3.521 1 88.25 191 GLN A C 1
ATOM 1527 O O . GLN A 1 191 ? 5.188 -31.078 2.391 1 88.25 191 GLN A O 1
ATOM 1532 N N . SER A 1 192 ? 3.855 -30.406 4.07 1 87.69 192 SER A N 1
ATOM 1533 C CA . SER A 1 192 ? 2.656 -30.594 3.26 1 87.69 192 SER A CA 1
ATOM 1534 C C . SER A 1 192 ? 2.654 -29.656 2.051 1 87.69 192 SER A C 1
ATOM 1536 O O . SER A 1 192 ? 2.215 -30.047 0.966 1 87.69 192 SER A O 1
ATOM 1538 N N . PHE A 1 193 ? 3.096 -28.516 2.256 1 90.88 193 PHE A N 1
ATOM 1539 C CA . PHE A 1 193 ? 3.215 -27.547 1.179 1 90.88 193 PHE A CA 1
ATOM 1540 C C . PHE A 1 193 ? 4.109 -28.078 0.065 1 90.88 193 PHE A C 1
ATOM 1542 O O . PHE A 1 193 ? 3.695 -28.125 -1.095 1 90.88 193 PHE A O 1
ATOM 1549 N N . TRP A 1 194 ? 5.258 -28.469 0.402 1 91.94 194 TRP A N 1
ATOM 1550 C CA . TRP A 1 194 ? 6.23 -28.953 -0.57 1 91.94 194 TRP A CA 1
ATOM 1551 C C . TRP A 1 194 ? 5.766 -30.266 -1.201 1 91.94 194 TRP A C 1
ATOM 1553 O O . TRP A 1 194 ? 5.98 -30.5 -2.395 1 91.94 194 TRP A O 1
ATOM 1563 N N . SER A 1 195 ? 5.145 -31.094 -0.389 1 91.06 195 SER A N 1
ATOM 1564 C CA . SER A 1 195 ? 4.668 -32.375 -0.883 1 91.06 195 SER A CA 1
ATOM 1565 C C . SER A 1 195 ? 3.619 -32.188 -1.976 1 91.06 195 SER A C 1
ATOM 1567 O O . SER A 1 195 ? 3.586 -32.969 -2.947 1 91.06 195 SER A O 1
ATOM 1569 N N . LEU A 1 196 ? 2.838 -31.25 -1.779 1 91.75 196 LEU A N 1
ATOM 1570 C CA . LEU A 1 196 ? 1.832 -30.984 -2.801 1 91.75 196 LEU A CA 1
ATOM 1571 C C . LEU A 1 196 ? 2.488 -30.547 -4.109 1 91.75 196 LEU A C 1
ATOM 1573 O O . LEU A 1 196 ? 2.117 -31.031 -5.184 1 91.75 196 LEU A O 1
ATOM 1577 N N . LEU A 1 197 ? 3.396 -29.656 -4.008 1 93.81 197 LEU A N 1
ATOM 1578 C CA . LEU A 1 197 ? 4.074 -29.172 -5.211 1 93.81 197 LEU A CA 1
ATOM 1579 C C . LEU A 1 197 ? 4.805 -30.312 -5.91 1 93.81 197 LEU A C 1
ATOM 1581 O O . LEU A 1 197 ? 4.828 -30.375 -7.141 1 93.81 197 LEU A O 1
ATOM 1585 N N . ASN A 1 198 ? 5.273 -31.219 -5.094 1 93.06 198 ASN A N 1
ATOM 1586 C CA . ASN A 1 198 ? 6.023 -32.375 -5.613 1 93.06 198 ASN A CA 1
ATOM 1587 C C . ASN A 1 198 ? 5.121 -33.312 -6.379 1 93.06 198 ASN A C 1
ATOM 1589 O O . ASN A 1 198 ? 5.605 -34.188 -7.125 1 93.06 198 ASN A O 1
ATOM 1593 N N . LEU A 1 199 ? 3.902 -33.219 -6.23 1 92.31 199 LEU A N 1
ATOM 1594 C CA . LEU A 1 199 ? 2.957 -34.031 -6.969 1 92.31 199 LEU A CA 1
ATOM 1595 C C . LEU A 1 199 ? 2.812 -33.562 -8.406 1 92.31 199 LEU A C 1
ATOM 1597 O O . LEU A 1 199 ? 2.4 -34.312 -9.289 1 92.31 199 LEU A O 1
ATOM 1601 N N . PHE A 1 200 ? 3.199 -32.281 -8.664 1 95.25 200 PHE A N 1
ATOM 1602 C CA . PHE A 1 200 ? 2.834 -31.703 -9.953 1 95.25 200 PHE A CA 1
ATOM 1603 C C . PHE A 1 200 ? 4.066 -31.172 -10.68 1 95.25 200 PHE A C 1
ATOM 1605 O O . PHE A 1 200 ? 4 -30.859 -11.875 1 95.25 200 PHE A O 1
ATOM 1612 N N . TRP A 1 201 ? 5.145 -31.062 -10.023 1 96 201 TRP A N 1
ATOM 1613 C CA . TRP A 1 201 ? 6.398 -30.641 -10.641 1 96 201 TRP A CA 1
ATOM 1614 C C . TRP A 1 201 ? 7.52 -31.625 -10.312 1 96 201 TRP A C 1
ATOM 1616 O O . TRP A 1 201 ? 7.457 -32.344 -9.312 1 96 201 TRP A O 1
ATOM 1626 N N . LEU A 1 202 ? 8.555 -31.594 -11.133 1 95 202 LEU A N 1
ATOM 1627 C CA . LEU A 1 202 ? 9.648 -32.562 -11.016 1 95 202 LEU A CA 1
ATOM 1628 C C . LEU A 1 202 ? 10.414 -32.344 -9.711 1 95 202 LEU A C 1
ATOM 1630 O O . LEU A 1 202 ? 10.562 -31.219 -9.25 1 95 202 LEU A O 1
ATOM 1634 N N . ASP A 1 203 ? 10.938 -33.406 -9.266 1 93.44 203 ASP A N 1
ATOM 1635 C CA . ASP A 1 203 ? 11.688 -33.375 -8.016 1 93.44 203 ASP A CA 1
ATOM 1636 C C . ASP A 1 203 ? 12.867 -32.406 -8.086 1 93.44 203 ASP A C 1
ATOM 1638 O O . ASP A 1 203 ? 13.18 -31.734 -7.109 1 93.44 203 ASP A O 1
ATOM 1642 N N . LYS A 1 204 ? 13.484 -32.469 -9.18 1 92.94 204 LYS A N 1
ATOM 1643 C CA . LYS A 1 204 ? 14.648 -31.594 -9.344 1 92.94 204 LYS A CA 1
ATOM 1644 C C . LYS A 1 204 ? 14.266 -30.125 -9.211 1 92.94 204 LYS A C 1
ATOM 1646 O O . LYS A 1 204 ? 15.016 -29.328 -8.633 1 92.94 204 LYS A O 1
ATOM 1651 N N . THR A 1 205 ? 13.125 -29.797 -9.75 1 92.25 205 THR A N 1
ATOM 1652 C CA . THR A 1 205 ? 12.625 -28.422 -9.68 1 92.25 205 THR A CA 1
ATOM 1653 C C . THR A 1 205 ? 12.32 -28.031 -8.234 1 92.25 205 THR A C 1
ATOM 1655 O O . THR A 1 205 ? 12.742 -26.969 -7.77 1 92.25 205 THR A O 1
ATOM 1658 N N . ILE A 1 206 ? 11.648 -28.859 -7.539 1 93.19 206 ILE A N 1
ATOM 1659 C CA . ILE A 1 206 ? 11.25 -28.609 -6.164 1 93.19 206 ILE A CA 1
ATOM 1660 C C . ILE A 1 206 ? 12.484 -28.547 -5.266 1 93.19 206 ILE A C 1
ATOM 1662 O O . ILE A 1 206 ? 12.57 -27.688 -4.387 1 93.19 206 ILE A O 1
ATOM 1666 N N . ALA A 1 207 ? 13.383 -29.422 -5.523 1 91.62 207 ALA A N 1
ATOM 1667 C CA . ALA A 1 207 ? 14.617 -29.438 -4.742 1 91.62 207 ALA A CA 1
ATOM 1668 C C . ALA A 1 207 ? 15.383 -28.125 -4.883 1 91.62 207 ALA A C 1
ATOM 1670 O O . ALA A 1 207 ? 15.945 -27.625 -3.908 1 91.62 207 ALA A O 1
ATOM 1671 N N . LYS A 1 208 ? 15.398 -27.625 -6.039 1 89.94 208 LYS A N 1
ATOM 1672 C CA . LYS A 1 208 ? 16.062 -26.344 -6.281 1 89.94 208 LYS A CA 1
ATOM 1673 C C . LYS A 1 208 ? 15.367 -25.219 -5.516 1 89.94 208 LYS A C 1
ATOM 1675 O O . LYS A 1 208 ? 16.031 -24.344 -4.949 1 89.94 208 LYS A O 1
ATOM 1680 N N . TRP A 1 209 ? 14.055 -25.234 -5.551 1 89.44 209 TRP A N 1
ATOM 1681 C CA . TRP A 1 209 ? 13.289 -24.219 -4.828 1 89.44 209 TRP A CA 1
ATOM 1682 C C . TRP A 1 209 ? 13.555 -24.312 -3.33 1 89.44 209 TRP A C 1
ATOM 1684 O O . TRP A 1 209 ? 13.797 -23.297 -2.676 1 89.44 209 TRP A O 1
ATOM 1694 N N . GLU A 1 210 ? 13.531 -25.453 -2.822 1 86.88 210 GLU A N 1
ATOM 1695 C CA . GLU A 1 210 ? 13.719 -25.688 -1.393 1 86.88 210 GLU A CA 1
ATOM 1696 C C . GLU A 1 210 ? 15.141 -25.328 -0.958 1 86.88 210 GLU A C 1
ATOM 1698 O O . GLU A 1 210 ? 15.344 -24.812 0.147 1 86.88 210 GLU A O 1
ATOM 1703 N N . GLU A 1 211 ? 16.031 -25.656 -1.731 1 86 211 GLU A N 1
ATOM 1704 C CA . GLU A 1 211 ? 17.438 -25.391 -1.423 1 86 211 GLU A CA 1
ATOM 1705 C C . GLU A 1 211 ? 17.688 -23.906 -1.181 1 86 211 GLU A C 1
ATOM 1707 O O . GLU A 1 211 ? 18.5 -23.547 -0.315 1 86 211 GLU A O 1
ATOM 1712 N N . TYR A 1 212 ? 17.078 -23.125 -1.879 1 81.62 212 TYR A N 1
ATOM 1713 C CA . TYR A 1 212 ? 17.312 -21.688 -1.813 1 81.62 212 TYR A CA 1
ATOM 1714 C C . TYR A 1 212 ? 16.812 -21.109 -0.498 1 81.62 212 TYR A C 1
ATOM 1716 O O . TYR A 1 212 ? 17.297 -20.062 -0.04 1 81.62 212 TYR A O 1
ATOM 1724 N N . ILE A 1 213 ? 15.812 -21.75 0.13 1 81.88 213 ILE A N 1
ATOM 1725 C CA . ILE A 1 213 ? 15.219 -21.141 1.32 1 81.88 213 ILE A CA 1
ATOM 1726 C C . ILE A 1 213 ? 15.625 -21.953 2.557 1 81.88 213 ILE A C 1
ATOM 1728 O O . ILE A 1 213 ? 15.25 -21.594 3.678 1 81.88 213 ILE A O 1
ATOM 1732 N N . SER A 1 214 ? 16.344 -22.984 2.408 1 78.5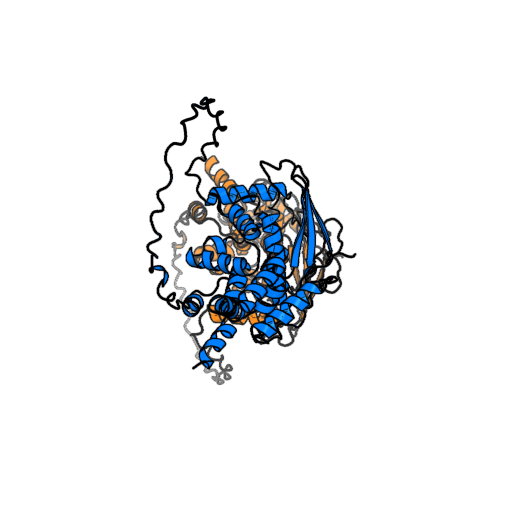6 214 SER A N 1
ATOM 1733 C CA . SER A 1 214 ? 16.703 -23.891 3.504 1 78.56 214 SER A CA 1
ATOM 1734 C C . SER A 1 214 ? 18 -23.453 4.172 1 78.56 214 SER A C 1
ATOM 1736 O O . SER A 1 214 ? 18.422 -24.047 5.164 1 78.56 214 SER A O 1
ATOM 1738 N N . GLY A 1 215 ? 18.609 -22.484 3.75 1 76.06 215 GLY A N 1
ATOM 1739 C CA . GLY A 1 215 ? 19.828 -22.031 4.379 1 76.06 215 GLY A CA 1
ATOM 1740 C C . GLY A 1 215 ? 19.609 -21.438 5.758 1 76.06 215 GLY A C 1
ATOM 1741 O O . GLY A 1 215 ? 18.484 -21.328 6.219 1 76.06 215 GLY A O 1
ATOM 1742 N N . PRO A 1 216 ? 20.656 -21.141 6.41 1 77.5 216 PRO A N 1
ATOM 1743 C CA . PRO A 1 216 ? 20.578 -20.625 7.777 1 77.5 216 PRO A CA 1
ATOM 1744 C C . PRO A 1 216 ? 19.766 -19.328 7.871 1 77.5 216 PRO A C 1
ATOM 1746 O O . PRO A 1 216 ? 19.125 -19.078 8.898 1 77.5 216 PRO A O 1
ATOM 1749 N N . ASP A 1 217 ? 19.797 -18.641 6.781 1 79.5 217 ASP A N 1
ATOM 1750 C CA . ASP A 1 217 ? 19.109 -17.359 6.816 1 79.5 217 ASP A CA 1
ATOM 1751 C C . ASP A 1 217 ? 17.656 -17.5 6.395 1 79.5 217 ASP A C 1
ATOM 1753 O O . ASP A 1 217 ? 16.875 -16.547 6.461 1 79.5 217 ASP A O 1
ATOM 1757 N N . GLY A 1 218 ? 17.375 -18.688 5.965 1 80.56 218 GLY A N 1
ATOM 1758 C CA . GLY A 1 218 ? 16 -18.938 5.578 1 80.56 218 GLY A CA 1
ATOM 1759 C C . GLY A 1 218 ? 15.508 -18 4.484 1 80.56 218 GLY A C 1
ATOM 1760 O O . GLY A 1 218 ? 16.156 -17.859 3.445 1 80.56 218 GLY A O 1
ATOM 1761 N N . THR A 1 219 ? 14.383 -17.297 4.855 1 84.06 219 THR A N 1
ATOM 1762 C CA . THR A 1 219 ? 13.758 -16.422 3.869 1 84.06 219 THR A CA 1
ATOM 1763 C C . THR A 1 219 ? 14.383 -15.031 3.906 1 84.06 219 THR A C 1
ATOM 1765 O O . THR A 1 219 ? 14.117 -14.203 3.031 1 84.06 219 THR A O 1
ATOM 1768 N N . GLU A 1 220 ? 15.195 -14.766 4.902 1 87.38 220 GLU A N 1
ATOM 1769 C CA . GLU A 1 220 ? 15.766 -13.438 5.09 1 87.38 220 GLU A CA 1
ATOM 1770 C C . GLU A 1 220 ? 17.078 -13.289 4.336 1 87.38 220 GLU A C 1
ATOM 1772 O O . GLU A 1 220 ? 18.109 -12.922 4.922 1 87.38 220 GLU A O 1
ATOM 1777 N N . VAL A 1 221 ? 17.078 -13.633 3.137 1 90.88 221 VAL A N 1
ATOM 1778 C CA . VAL A 1 221 ? 18.219 -13.477 2.238 1 90.88 221 VAL A CA 1
ATOM 1779 C C . VAL A 1 221 ? 17.891 -12.438 1.169 1 90.88 221 VAL A C 1
ATOM 1781 O O . VAL A 1 221 ? 16.75 -12.312 0.74 1 90.88 221 VAL A O 1
ATOM 1784 N N . ILE A 1 222 ? 18.875 -11.766 0.691 1 94.44 222 ILE A N 1
ATOM 1785 C CA . ILE A 1 222 ? 18.719 -10.672 -0.257 1 94.44 222 ILE A CA 1
ATOM 1786 C C . ILE A 1 222 ? 18.094 -11.188 -1.551 1 94.44 222 ILE A C 1
ATOM 1788 O O . ILE A 1 222 ? 17.266 -10.508 -2.156 1 94.44 222 ILE A O 1
ATOM 1792 N N . SER A 1 223 ? 18.469 -12.391 -1.918 1 94.56 223 SER A N 1
ATOM 1793 C CA . SER A 1 223 ? 18.016 -12.984 -3.174 1 94.56 223 SER A CA 1
ATOM 1794 C C . SER A 1 223 ? 16.531 -13.352 -3.111 1 94.56 223 SER A C 1
ATOM 1796 O O . SER A 1 223 ? 15.93 -13.695 -4.129 1 94.56 223 SER A O 1
ATOM 1798 N N . ASN A 1 224 ? 15.891 -13.258 -1.92 1 95.12 224 ASN A N 1
ATOM 1799 C CA . ASN A 1 224 ? 14.453 -13.5 -1.761 1 95.12 224 ASN A CA 1
ATOM 1800 C C . ASN A 1 224 ? 13.672 -12.195 -1.676 1 95.12 224 ASN A C 1
ATOM 1802 O O . ASN A 1 224 ? 12.492 -12.195 -1.329 1 95.12 224 ASN A O 1
ATOM 1806 N N . LEU A 1 225 ? 14.391 -11.117 -1.948 1 96.38 225 LEU A N 1
ATOM 1807 C CA . LEU A 1 225 ? 13.766 -9.812 -1.746 1 96.38 225 LEU A CA 1
ATOM 1808 C C . LEU A 1 225 ? 13.797 -8.992 -3.029 1 96.38 225 LEU A C 1
ATOM 1810 O O . LEU A 1 225 ? 14.75 -9.07 -3.803 1 96.38 225 LEU A O 1
ATOM 1814 N N . LEU A 1 226 ? 12.773 -8.234 -3.248 1 97.56 226 LEU A N 1
ATOM 1815 C CA . LEU A 1 226 ? 12.719 -7.191 -4.266 1 97.56 226 LEU A CA 1
ATOM 1816 C C . LEU A 1 226 ? 11.82 -6.043 -3.818 1 97.56 226 LEU A C 1
ATOM 1818 O O . LEU A 1 226 ? 10.906 -6.242 -3.018 1 97.56 226 LEU A O 1
ATOM 1822 N N . CYS A 1 227 ? 12.062 -4.879 -4.273 1 97.88 227 CYS A N 1
ATOM 1823 C CA . CYS A 1 227 ? 11.344 -3.701 -3.795 1 97.88 227 CYS A CA 1
ATOM 1824 C C . CYS A 1 227 ? 10.07 -3.48 -4.594 1 97.88 227 CYS A C 1
ATOM 1826 O O . CYS A 1 227 ? 10.102 -3.422 -5.824 1 97.88 227 CYS A O 1
ATOM 1828 N N . LEU A 1 228 ? 8.969 -3.352 -3.883 1 98 228 LEU A N 1
ATOM 1829 C CA . LEU A 1 228 ? 7.672 -3.039 -4.477 1 98 228 LEU A CA 1
ATOM 1830 C C . LEU A 1 228 ? 6.988 -1.9 -3.727 1 98 228 LEU A C 1
ATOM 1832 O O . LEU A 1 228 ? 7.156 -1.764 -2.514 1 98 228 LEU A O 1
ATOM 1836 N N . SER A 1 229 ? 6.281 -1.061 -4.488 1 97.94 229 SER A N 1
ATOM 1837 C CA . SER A 1 229 ? 5.398 -0.114 -3.812 1 97.94 229 SER A CA 1
ATOM 1838 C C . SER A 1 229 ? 4.254 -0.831 -3.107 1 97.94 229 SER A C 1
ATOM 1840 O O . SER A 1 229 ? 3.959 -1.988 -3.412 1 97.94 229 SER A O 1
ATOM 1842 N N . GLU A 1 230 ? 3.633 -0.149 -2.191 1 96.94 230 GLU A N 1
ATOM 1843 C CA . GLU A 1 230 ? 2.635 -0.799 -1.345 1 96.94 230 GLU A CA 1
ATOM 1844 C C . GLU A 1 230 ? 1.479 -1.346 -2.176 1 96.94 230 GLU A C 1
ATOM 1846 O O . GLU A 1 230 ? 1.003 -2.457 -1.932 1 96.94 230 GLU A O 1
ATOM 1851 N N . SER A 1 231 ? 0.987 -0.601 -3.137 1 97.62 231 SER A N 1
ATOM 1852 C CA . SER A 1 231 ? -0.121 -1.071 -3.961 1 97.62 231 SER A CA 1
ATOM 1853 C C . SER A 1 231 ? 0.309 -2.229 -4.855 1 97.62 231 SER A C 1
ATOM 1855 O O . SER A 1 231 ? -0.451 -3.178 -5.059 1 97.62 231 SER A O 1
ATOM 1857 N N . VAL A 1 232 ? 1.543 -2.146 -5.391 1 98 232 VAL A N 1
ATOM 1858 C CA . VAL A 1 232 ? 2.051 -3.232 -6.223 1 98 232 VAL A CA 1
ATOM 1859 C C . VAL A 1 232 ? 2.191 -4.5 -5.383 1 98 232 VAL A C 1
ATOM 1861 O O . VAL A 1 232 ? 1.839 -5.594 -5.836 1 98 232 VAL A O 1
ATOM 1864 N N . HIS A 1 233 ? 2.717 -4.324 -4.238 1 97.06 233 HIS A N 1
ATOM 1865 C CA . HIS A 1 233 ? 2.83 -5.457 -3.324 1 97.06 233 HIS A CA 1
ATOM 1866 C C . HIS A 1 233 ? 1.462 -6.059 -3.021 1 97.06 233 HIS A C 1
ATOM 1868 O O . HIS A 1 233 ? 1.311 -7.281 -2.988 1 97.06 233 HIS A O 1
ATOM 1874 N N . GLY A 1 234 ? 0.486 -5.207 -2.734 1 95.31 234 GLY A N 1
ATOM 1875 C CA . GLY A 1 234 ? -0.868 -5.68 -2.49 1 95.31 234 GLY A CA 1
ATOM 1876 C C . GLY A 1 234 ? -1.435 -6.488 -3.641 1 95.31 234 GLY A C 1
ATOM 1877 O O . GLY A 1 234 ? -2.068 -7.523 -3.426 1 95.31 234 GLY A O 1
ATOM 1878 N N . LEU A 1 235 ? -1.212 -6.004 -4.855 1 97.25 235 LEU A N 1
ATOM 1879 C CA . LEU A 1 235 ? -1.653 -6.723 -6.043 1 97.25 235 LEU A CA 1
ATOM 1880 C C . LEU A 1 235 ? -0.936 -8.062 -6.164 1 97.25 235 LEU A C 1
ATOM 1882 O O . LEU A 1 235 ? -1.555 -9.078 -6.504 1 97.25 235 LEU A O 1
ATOM 1886 N N . TRP A 1 236 ? 0.324 -8.016 -5.844 1 95.81 236 TRP A N 1
ATOM 1887 C CA . TRP A 1 236 ? 1.167 -9.203 -5.906 1 95.81 236 TRP A CA 1
ATOM 1888 C C . TRP A 1 236 ? 0.672 -10.273 -4.941 1 95.81 236 TRP A C 1
ATOM 1890 O O . TRP A 1 236 ? 0.552 -11.445 -5.312 1 95.81 236 TRP A O 1
ATOM 1900 N N . ARG A 1 237 ? 0.305 -9.898 -3.795 1 91.88 237 ARG A N 1
ATOM 1901 C CA . ARG A 1 237 ? -0.128 -10.805 -2.742 1 91.88 237 ARG A CA 1
ATOM 1902 C C . ARG A 1 237 ? -1.492 -11.406 -3.064 1 91.88 237 ARG A C 1
ATOM 1904 O O . ARG A 1 237 ? -1.866 -12.445 -2.514 1 91.88 237 ARG A O 1
ATOM 1911 N N . LYS A 1 238 ? -2.178 -10.844 -3.939 1 93.81 238 LYS A N 1
ATOM 1912 C CA . LYS A 1 238 ? -3.5 -11.328 -4.32 1 93.81 238 LYS A CA 1
ATOM 1913 C C . LYS A 1 238 ? -3.455 -12.031 -5.676 1 93.81 238 LYS A C 1
ATOM 1915 O O . LYS A 1 238 ? -4.496 -12.328 -6.262 1 93.81 238 LYS A O 1
ATOM 1920 N N . ALA A 1 239 ? -2.234 -12.164 -6.207 1 96.25 239 ALA A N 1
ATOM 1921 C CA . ALA A 1 239 ? -2.008 -12.82 -7.492 1 96.25 239 ALA A CA 1
ATOM 1922 C C . ALA A 1 239 ? -2.738 -12.102 -8.617 1 96.25 239 ALA A C 1
ATOM 1924 O O . ALA A 1 239 ? -3.393 -12.734 -9.445 1 96.25 239 ALA A O 1
ATOM 1925 N N . ARG A 1 240 ? -2.656 -10.766 -8.602 1 97.62 240 ARG A N 1
ATOM 1926 C CA . ARG A 1 240 ? -3.254 -9.984 -9.68 1 97.62 240 ARG A CA 1
ATOM 1927 C C . ARG A 1 240 ? -2.273 -9.797 -10.828 1 97.62 240 ARG A C 1
ATOM 1929 O O . ARG A 1 240 ? -2.66 -9.359 -11.914 1 97.62 240 ARG A O 1
ATOM 1936 N N . PHE A 1 241 ? -1.072 -10.125 -10.594 1 97.81 241 PHE A N 1
ATOM 1937 C CA . PHE A 1 241 ? -0.061 -10.203 -11.641 1 97.81 241 PHE A CA 1
ATOM 1938 C C . PHE A 1 241 ? 1.046 -11.18 -11.25 1 97.81 241 PHE A C 1
ATOM 1940 O O . PHE A 1 241 ? 1.082 -11.664 -10.117 1 97.81 241 PHE A O 1
ATOM 1947 N N . ALA A 1 242 ? 1.898 -11.492 -12.148 1 97.69 242 ALA A N 1
ATOM 1948 C CA . ALA A 1 242 ? 3.068 -12.336 -11.938 1 97.69 242 ALA A CA 1
ATOM 1949 C C . ALA A 1 242 ? 4.27 -11.82 -12.727 1 97.69 242 ALA A C 1
ATOM 1951 O O . ALA A 1 242 ? 4.109 -11.094 -13.711 1 97.69 242 ALA A O 1
ATOM 1952 N N . LEU A 1 243 ? 5.395 -12.133 -12.25 1 98.06 243 LEU A N 1
ATOM 1953 C CA . LEU A 1 243 ? 6.652 -11.797 -12.906 1 98.06 243 LEU A CA 1
ATOM 1954 C C . LEU A 1 243 ? 7.332 -13.055 -13.445 1 98.06 243 LEU A C 1
ATOM 1956 O O . LEU A 1 243 ? 7.719 -13.938 -12.68 1 98.06 243 LEU A O 1
ATOM 1960 N N . GLU A 1 244 ? 7.461 -13.117 -14.719 1 98.06 244 GLU A N 1
ATOM 1961 C CA . GLU A 1 244 ? 8.172 -14.211 -15.375 1 98.06 244 GLU A CA 1
ATOM 1962 C C . GLU A 1 244 ? 9.664 -13.922 -15.477 1 98.06 244 GLU A C 1
ATOM 1964 O O . GLU A 1 244 ? 10.078 -12.961 -16.125 1 98.06 244 GLU A O 1
ATOM 1969 N N . PRO A 1 245 ? 10.438 -14.734 -14.773 1 97.81 245 PRO A N 1
ATOM 1970 C CA . PRO A 1 245 ? 11.875 -14.586 -15.047 1 97.81 245 PRO A CA 1
ATOM 1971 C C . PRO A 1 245 ? 12.258 -15.047 -16.453 1 97.81 245 PRO A C 1
ATOM 1973 O O . PRO A 1 245 ? 12.055 -16.219 -16.797 1 97.81 245 PRO A O 1
ATOM 1976 N N . VAL A 1 246 ? 12.797 -14.172 -17.234 1 97.62 246 VAL A N 1
ATOM 1977 C CA . VAL A 1 246 ? 13.07 -14.438 -18.656 1 97.62 246 VAL A CA 1
ATOM 1978 C C . VAL A 1 246 ? 14.531 -14.844 -18.828 1 97.62 246 VAL A C 1
ATOM 1980 O O . VAL A 1 246 ? 14.828 -15.812 -19.531 1 97.62 246 VAL A O 1
ATOM 1983 N N . ALA A 1 247 ? 15.453 -14.047 -18.188 1 97.75 247 ALA A N 1
ATOM 1984 C CA . ALA A 1 247 ? 16.875 -14.328 -18.375 1 97.75 247 ALA A CA 1
ATOM 1985 C C . ALA A 1 247 ? 17.703 -13.734 -17.25 1 97.75 247 ALA A C 1
ATOM 1987 O O . ALA A 1 247 ? 17.344 -12.703 -16.672 1 97.75 247 ALA A O 1
ATOM 1988 N N . MET A 1 248 ? 18.719 -14.445 -16.938 1 97.5 248 MET A N 1
ATOM 1989 C CA . MET A 1 248 ? 19.766 -13.977 -16.047 1 97.5 248 MET A CA 1
ATOM 1990 C C . MET A 1 248 ? 21.125 -13.992 -16.75 1 97.5 248 MET A C 1
ATOM 1992 O O . MET A 1 248 ? 21.469 -14.977 -17.406 1 97.5 248 MET A O 1
ATOM 1996 N N . SER A 1 249 ? 21.812 -12.859 -16.703 1 97.69 249 SER A N 1
ATOM 1997 C CA . SER A 1 249 ? 23.125 -12.82 -17.328 1 97.69 249 SER A CA 1
ATOM 1998 C C . SER A 1 249 ? 24.094 -13.805 -16.672 1 97.69 249 SER A C 1
ATOM 2000 O O . SER A 1 249 ? 23.906 -14.18 -15.508 1 97.69 249 SER A O 1
ATOM 2002 N N . GLU A 1 250 ? 25.125 -14.195 -17.344 1 96.56 250 GLU A N 1
ATOM 2003 C CA . GLU A 1 250 ? 26.094 -15.156 -16.844 1 96.56 250 GLU A CA 1
ATOM 2004 C C . GLU A 1 250 ? 26.812 -14.633 -15.602 1 96.56 250 GLU A C 1
ATOM 2006 O O . GLU A 1 250 ? 27.078 -15.391 -14.672 1 96.56 250 GLU A O 1
ATOM 2011 N N . ASP A 1 251 ? 27.047 -13.336 -15.633 1 96.62 251 ASP A N 1
ATOM 2012 C CA . ASP A 1 251 ? 27.75 -12.734 -14.5 1 96.62 251 ASP A CA 1
ATOM 2013 C C . ASP A 1 251 ? 26.766 -12.414 -13.367 1 96.62 251 ASP A C 1
ATOM 2015 O O . ASP A 1 251 ? 27.172 -11.852 -12.344 1 96.62 251 ASP A O 1
ATOM 2019 N N . LYS A 1 252 ? 25.5 -12.664 -13.555 1 97.19 252 LYS A N 1
ATOM 2020 C CA . LYS A 1 252 ? 24.438 -12.508 -12.57 1 97.19 252 LYS A CA 1
ATOM 2021 C C . LYS A 1 252 ? 24.234 -11.047 -12.195 1 97.19 252 LYS A C 1
ATOM 2023 O O . LYS A 1 252 ? 23.781 -10.734 -11.094 1 97.19 252 LYS A O 1
ATOM 2028 N N . LYS A 1 253 ? 24.562 -10.148 -13.094 1 98 253 LYS A N 1
ATOM 2029 C CA . LYS A 1 253 ? 24.438 -8.727 -12.82 1 98 253 LYS A CA 1
ATOM 2030 C C . LYS A 1 253 ? 23.156 -8.156 -13.438 1 98 253 LYS A C 1
ATOM 2032 O O . LYS A 1 253 ? 22.75 -7.039 -13.117 1 98 253 LYS A O 1
ATOM 2037 N N . THR A 1 254 ? 22.578 -8.938 -14.273 1 98.38 254 THR A N 1
ATOM 2038 C CA . THR A 1 254 ? 21.391 -8.469 -14.969 1 98.38 254 THR A CA 1
ATOM 2039 C C . THR A 1 254 ? 20.297 -9.531 -14.969 1 98.38 254 THR A C 1
ATOM 2041 O O . THR A 1 254 ? 20.547 -10.68 -15.344 1 98.38 254 THR A O 1
ATOM 2044 N N . LEU A 1 255 ? 19.109 -9.195 -14.516 1 98.56 255 LEU A N 1
ATOM 2045 C CA . LEU A 1 255 ? 17.922 -10.062 -14.508 1 98.56 255 LEU A CA 1
ATOM 2046 C C . LEU A 1 255 ? 16.781 -9.438 -15.305 1 98.56 255 LEU A C 1
ATOM 2048 O O . LEU A 1 255 ? 16.375 -8.305 -15.031 1 98.56 255 LEU A O 1
ATOM 2052 N N . VAL A 1 256 ? 16.328 -10.133 -16.312 1 98.44 256 VAL A N 1
ATOM 2053 C CA . VAL A 1 256 ? 15.219 -9.664 -17.125 1 98.44 256 VAL A CA 1
ATOM 2054 C C . VAL A 1 256 ? 13.922 -10.352 -16.703 1 98.44 256 VAL A C 1
ATOM 2056 O O . VAL A 1 256 ? 13.867 -11.578 -16.594 1 98.44 256 VAL A O 1
ATOM 2059 N N . LEU A 1 257 ? 12.914 -9.531 -16.375 1 98.12 257 LEU A N 1
ATOM 2060 C CA . LEU A 1 257 ? 11.602 -10.016 -15.977 1 98.12 257 LEU A CA 1
ATOM 2061 C C . LEU A 1 257 ? 10.523 -9.539 -16.953 1 98.12 257 LEU A C 1
ATOM 2063 O O . LEU A 1 257 ? 10.672 -8.484 -17.578 1 98.12 257 LEU A O 1
ATOM 2067 N N . ARG A 1 258 ? 9.516 -10.336 -17.094 1 98.06 258 ARG A N 1
ATOM 2068 C CA . ARG A 1 258 ? 8.336 -9.945 -17.875 1 98.06 258 ARG A CA 1
ATOM 2069 C C . ARG A 1 258 ? 7.102 -9.859 -16.984 1 98.06 258 ARG A C 1
ATOM 2071 O O . ARG A 1 258 ? 6.836 -10.766 -16.188 1 98.06 258 ARG A O 1
ATOM 2078 N N . PHE A 1 259 ? 6.406 -8.773 -17.141 1 98.12 259 PHE A N 1
ATOM 2079 C CA . PHE A 1 259 ? 5.234 -8.492 -16.328 1 98.12 259 PHE A CA 1
ATOM 2080 C C . PHE A 1 259 ? 3.973 -9.039 -16.984 1 98.12 259 PHE A C 1
ATOM 2082 O O . PHE A 1 259 ? 3.729 -8.805 -18.172 1 98.12 259 PHE A O 1
ATOM 2089 N N . TRP A 1 260 ? 3.068 -9.773 -16.188 1 98.19 260 TRP A N 1
ATOM 2090 C CA . TRP A 1 260 ? 1.793 -10.266 -16.688 1 98.19 260 TRP A CA 1
ATOM 2091 C C . TRP A 1 260 ? 0.662 -9.945 -15.711 1 98.19 260 TRP A C 1
ATOM 2093 O O . TRP A 1 260 ? 0.668 -10.406 -14.57 1 98.19 260 TRP A O 1
ATOM 2103 N N . TRP A 1 261 ? -0.323 -9.156 -16.219 1 98.12 261 TRP A N 1
ATOM 2104 C CA . TRP A 1 261 ? -1.565 -9.07 -15.453 1 98.12 261 TRP A CA 1
ATOM 2105 C C . TRP A 1 261 ? -2.287 -10.414 -15.422 1 98.12 261 TRP A C 1
ATOM 2107 O O . TRP A 1 261 ? -2.242 -11.164 -16.406 1 98.12 261 TRP A O 1
ATOM 2117 N N . LEU A 1 262 ? -2.938 -10.703 -14.367 1 97.62 262 LEU A N 1
ATOM 2118 C CA . LEU A 1 262 ? -3.707 -11.938 -14.234 1 97.62 262 LEU A CA 1
ATOM 2119 C C . LEU A 1 262 ? -5.18 -11.633 -13.984 1 97.62 262 LEU A C 1
ATOM 2121 O O . LEU A 1 262 ? -5.512 -10.648 -13.312 1 97.62 262 LEU A O 1
ATOM 2125 N N . PRO A 1 263 ? -6.016 -12.422 -14.508 1 95.06 263 PRO A N 1
ATOM 2126 C CA . PRO A 1 263 ? -7.453 -12.172 -14.375 1 95.06 263 PRO A CA 1
ATOM 2127 C C . PRO A 1 263 ? -8 -12.594 -13.016 1 95.06 263 PRO A C 1
ATOM 2129 O O . PRO A 1 263 ? -7.324 -13.297 -12.258 1 95.06 263 PRO A O 1
ATOM 2132 N N . LEU A 1 264 ? -9.156 -12.086 -12.734 1 93.31 264 LEU A N 1
ATOM 2133 C CA . LEU A 1 264 ? -9.945 -12.531 -11.586 1 93.31 264 LEU A CA 1
ATOM 2134 C C . LEU A 1 264 ? -10.875 -13.672 -11.984 1 93.31 264 LEU A C 1
ATOM 2136 O O . LEU A 1 264 ? -11.57 -13.594 -13 1 93.31 264 LEU A O 1
ATOM 2140 N N . ARG A 1 265 ? -10.805 -14.75 -11.18 1 93.06 265 ARG A N 1
ATOM 2141 C CA . ARG A 1 265 ? -11.703 -15.875 -11.406 1 93.06 265 ARG A CA 1
ATOM 2142 C C . ARG A 1 265 ? -12.438 -16.266 -10.125 1 93.06 265 ARG A C 1
ATOM 2144 O O . ARG A 1 265 ? -11.906 -16.094 -9.023 1 93.06 265 ARG A O 1
ATOM 2151 N N . LYS A 1 266 ? -13.586 -16.703 -10.336 1 91.5 266 LYS A N 1
ATOM 2152 C CA . LYS A 1 266 ? -14.344 -17.234 -9.211 1 91.5 266 LYS A CA 1
ATOM 2153 C C . LYS A 1 266 ? -14.078 -18.734 -9.031 1 91.5 266 LYS A C 1
ATOM 2155 O O . LYS A 1 266 ? -14.109 -19.484 -10.008 1 91.5 266 LYS A O 1
ATOM 2160 N N . TYR A 1 267 ? -13.82 -19.078 -7.848 1 91.94 267 TYR A N 1
ATOM 2161 C CA . TYR A 1 267 ? -13.555 -20.484 -7.543 1 91.94 267 TYR A CA 1
ATOM 2162 C C . TYR A 1 267 ? -14.781 -21.344 -7.84 1 91.94 267 TYR A C 1
ATOM 2164 O O . TYR A 1 267 ? -15.914 -20.938 -7.582 1 91.94 267 TYR A O 1
ATOM 2172 N N . SER A 1 268 ? -14.539 -22.453 -8.438 1 92.12 268 SER A N 1
ATOM 2173 C CA . SER A 1 268 ? -15.586 -23.438 -8.719 1 92.12 268 SER A CA 1
ATOM 2174 C C . SER A 1 268 ? -15.195 -24.812 -8.211 1 92.12 268 SER A C 1
ATOM 2176 O O . SER A 1 268 ? -14.055 -25.25 -8.383 1 92.12 268 SER A O 1
ATOM 2178 N N . LYS A 1 269 ? -16.141 -25.5 -7.645 1 89.19 269 LYS A N 1
ATOM 2179 C CA . LYS A 1 269 ? -15.891 -26.828 -7.105 1 89.19 269 LYS A CA 1
ATOM 2180 C C . LYS A 1 269 ? -15.906 -27.875 -8.211 1 89.19 269 LYS A C 1
ATOM 2182 O O . LYS A 1 269 ? -15.391 -28.984 -8.031 1 89.19 269 LYS A O 1
ATOM 2187 N N . TRP A 1 270 ? -16.578 -27.469 -9.289 1 91.81 270 TRP A N 1
ATOM 2188 C CA . TRP A 1 270 ? -16.781 -28.484 -10.328 1 91.81 270 TRP A CA 1
ATOM 2189 C C . TRP A 1 270 ? -16.484 -27.906 -11.711 1 91.81 270 TRP A C 1
ATOM 2191 O O . TRP A 1 270 ? -17.219 -27.031 -12.195 1 91.81 270 TRP A O 1
ATOM 2201 N N . VAL A 1 271 ? -15.43 -28.375 -12.258 1 95.19 271 VAL A N 1
ATOM 2202 C CA . VAL A 1 271 ? -15.07 -28.031 -13.625 1 95.19 271 VAL A CA 1
ATOM 2203 C C . VAL A 1 271 ? -14.617 -29.297 -14.367 1 95.19 271 VAL A C 1
ATOM 2205 O O . VAL A 1 271 ? -14.016 -30.188 -13.766 1 95.19 271 VAL A O 1
ATOM 2208 N N . ARG A 1 272 ? -14.93 -29.359 -15.617 1 96.5 272 ARG A N 1
ATOM 2209 C CA . ARG A 1 272 ? -14.453 -30.5 -16.406 1 96.5 272 ARG A CA 1
ATOM 2210 C C . ARG A 1 272 ? -12.93 -30.5 -16.516 1 96.5 272 ARG A C 1
ATOM 2212 O O . ARG A 1 272 ? -12.328 -29.484 -16.891 1 96.5 272 ARG A O 1
ATOM 2219 N N . VAL A 1 273 ? -12.312 -31.594 -16.172 1 95.19 273 VAL A N 1
ATOM 2220 C CA . VAL A 1 273 ? -10.859 -31.703 -16.109 1 95.19 273 VAL A CA 1
ATOM 2221 C C . VAL A 1 273 ? -10.258 -31.422 -17.484 1 95.19 273 VAL A C 1
ATOM 2223 O O . VAL A 1 273 ? -9.156 -30.875 -17.578 1 95.19 273 VAL A O 1
ATOM 2226 N N . THR A 1 274 ? -10.961 -31.672 -18.562 1 95.12 274 THR A N 1
ATOM 2227 C CA . THR A 1 274 ? -10.422 -31.625 -19.922 1 95.12 274 THR A CA 1
ATOM 2228 C C . THR A 1 274 ? -10.648 -30.266 -20.547 1 95.12 274 THR A C 1
ATOM 2230 O O . THR A 1 274 ? -10.109 -29.969 -21.625 1 95.12 274 THR A O 1
ATOM 2233 N N . ASP A 1 275 ? -11.438 -29.422 -19.875 1 94.62 275 ASP A N 1
ATOM 2234 C CA . ASP A 1 275 ? -11.641 -28.062 -20.406 1 94.62 275 ASP A CA 1
ATOM 2235 C C . ASP A 1 275 ? -10.375 -27.219 -20.266 1 94.62 275 ASP A C 1
ATOM 2237 O O . ASP A 1 275 ? -9.914 -26.969 -19.141 1 94.62 275 ASP A O 1
ATOM 2241 N N . SER A 1 276 ? -9.875 -26.875 -21.391 1 93.12 276 SER A N 1
ATOM 2242 C CA . SER A 1 276 ? -8.672 -26.047 -21.344 1 93.12 276 SER A CA 1
ATOM 2243 C C . SER A 1 276 ? -8.953 -24.703 -20.703 1 93.12 276 SER A C 1
ATOM 2245 O O . SER A 1 276 ? -9.906 -24.016 -21.078 1 93.12 276 SER A O 1
ATOM 2247 N N . PRO A 1 277 ? -8.125 -24.359 -19.719 1 92.81 277 PRO A N 1
ATOM 2248 C CA . PRO A 1 277 ? -8.312 -23.031 -19.109 1 92.81 277 PRO A CA 1
ATOM 2249 C C . PRO A 1 277 ? -7.879 -21.891 -20.031 1 92.81 277 PRO A C 1
ATOM 2251 O O . PRO A 1 277 ? -7.148 -22.125 -21 1 92.81 277 PRO A O 1
ATOM 2254 N N . SER A 1 278 ? -8.453 -20.734 -19.719 1 89.94 278 SER A N 1
ATOM 2255 C CA . SER A 1 278 ? -8.07 -19.547 -20.469 1 89.94 278 SER A CA 1
ATOM 2256 C C . SER A 1 278 ? -7.328 -18.547 -19.594 1 89.94 278 SER A C 1
ATOM 2258 O O . SER A 1 278 ? -7.734 -18.297 -18.453 1 89.94 278 SER A O 1
ATOM 2260 N N . LEU A 1 279 ? -6.199 -18.172 -20.016 1 93.12 279 LEU A N 1
ATOM 2261 C CA . LEU A 1 279 ? -5.414 -17.125 -19.391 1 93.12 279 LEU A CA 1
ATOM 2262 C C . LEU A 1 279 ? -4.957 -16.094 -20.422 1 93.12 279 LEU A C 1
ATOM 2264 O O . LEU A 1 279 ? -4.004 -16.344 -21.172 1 93.12 279 LEU A O 1
ATOM 2268 N N . PRO A 1 280 ? -5.617 -14.938 -20.5 1 92.38 280 PRO A N 1
ATOM 2269 C CA . PRO A 1 280 ? -5.316 -13.961 -21.547 1 92.38 280 PRO A CA 1
ATOM 2270 C C . PRO A 1 280 ? -3.928 -13.344 -21.406 1 92.38 280 PRO A C 1
ATOM 2272 O O . PRO A 1 280 ? -3.508 -13.023 -20.281 1 92.38 280 PRO A O 1
ATOM 2275 N N . SER A 1 281 ? -3.285 -13.188 -22.516 1 93.44 281 SER A N 1
ATOM 2276 C CA . SER A 1 281 ? -1.931 -12.648 -22.531 1 93.44 281 SER A CA 1
ATOM 2277 C C . SER A 1 281 ? -1.935 -11.148 -22.828 1 93.44 281 SER A C 1
ATOM 2279 O O . SER A 1 281 ? -0.883 -10.508 -22.828 1 93.44 281 SER A O 1
ATOM 2281 N N . ASP A 1 282 ? -3.107 -10.508 -23.031 1 92.81 282 ASP A N 1
ATOM 2282 C CA . ASP A 1 282 ? -3.156 -9.141 -23.531 1 92.81 282 ASP A CA 1
ATOM 2283 C C . ASP A 1 282 ? -3.916 -8.227 -22.562 1 92.81 282 ASP A C 1
ATOM 2285 O O . ASP A 1 282 ? -4.523 -7.242 -22.984 1 92.81 282 ASP A O 1
ATOM 2289 N N . LEU A 1 283 ? -3.861 -8.633 -21.328 1 92.69 283 LEU A N 1
ATOM 2290 C CA . LEU A 1 283 ? -4.535 -7.773 -20.359 1 92.69 283 LEU A CA 1
ATOM 2291 C C . LEU A 1 283 ? -3.785 -6.457 -20.188 1 92.69 283 LEU A C 1
ATOM 2293 O O . LEU A 1 283 ? -2.555 -6.449 -20.094 1 92.69 283 LEU A O 1
ATOM 2297 N N . ASP A 1 284 ? -4.527 -5.383 -20.188 1 92.5 284 ASP A N 1
ATOM 2298 C CA . ASP A 1 284 ? -3.924 -4.062 -20.031 1 92.5 284 ASP A CA 1
ATOM 2299 C C . ASP A 1 284 ? -4.113 -3.529 -18.625 1 92.5 284 ASP A C 1
ATOM 2301 O O . ASP A 1 284 ? -3.572 -2.48 -18.266 1 92.5 284 ASP A O 1
ATOM 2305 N N . ALA A 1 285 ? -4.891 -4.211 -17.859 1 94.94 285 ALA A N 1
ATOM 2306 C CA . ALA A 1 285 ? -5.168 -3.82 -16.484 1 94.94 285 ALA A CA 1
ATOM 2307 C C . ALA A 1 285 ? -5.52 -5.035 -15.625 1 94.94 285 ALA A C 1
ATOM 2309 O O . ALA A 1 285 ? -5.82 -6.105 -16.156 1 94.94 285 ALA A O 1
ATOM 2310 N N . GLY A 1 286 ? -5.301 -4.875 -14.359 1 94.25 286 GLY A N 1
ATOM 2311 C CA . GLY A 1 286 ? -5.789 -5.887 -13.43 1 94.25 286 GLY A CA 1
ATOM 2312 C C . GLY A 1 286 ? -7.277 -5.781 -13.164 1 94.25 286 GLY A C 1
ATOM 2313 O O . GLY A 1 286 ? -7.945 -4.887 -13.68 1 94.25 286 GLY A O 1
ATOM 2314 N N . PRO A 1 287 ? -7.742 -6.73 -12.398 1 93.75 287 PRO A N 1
ATOM 2315 C CA . PRO A 1 287 ? -9.148 -6.641 -12 1 93.75 287 PRO A CA 1
ATOM 2316 C C . PRO A 1 287 ? -9.453 -5.383 -11.188 1 93.75 287 PRO A C 1
ATOM 2318 O O . PRO A 1 287 ? -8.531 -4.758 -10.641 1 93.75 287 PRO A O 1
ATOM 2321 N N . PHE A 1 288 ? -10.719 -4.922 -11.172 1 93.75 288 PHE A N 1
ATOM 2322 C CA . PHE A 1 288 ? -11.203 -3.814 -10.359 1 93.75 288 PHE A CA 1
ATOM 2323 C C . PHE A 1 288 ? -10.5 -2.518 -10.734 1 93.75 288 PHE A C 1
ATOM 2325 O O . PHE A 1 288 ? -10.086 -1.759 -9.852 1 93.75 288 PHE A O 1
ATOM 2332 N N . ASN A 1 289 ? -10.242 -2.289 -11.969 1 93.06 289 ASN A N 1
ATOM 2333 C CA . ASN A 1 289 ? -9.68 -1.054 -12.5 1 93.06 289 ASN A CA 1
ATOM 2334 C C . ASN A 1 289 ? -8.281 -0.795 -11.945 1 93.06 289 ASN A C 1
ATOM 2336 O O . ASN A 1 289 ? -7.898 0.355 -11.727 1 93.06 289 ASN A O 1
ATOM 2340 N N . ALA A 1 290 ? -7.562 -1.879 -11.602 1 96.44 290 ALA A N 1
ATOM 2341 C CA . ALA A 1 290 ? -6.18 -1.727 -11.156 1 96.44 290 ALA A CA 1
ATOM 2342 C C . ALA A 1 290 ? -5.246 -1.459 -12.328 1 96.44 290 ALA A C 1
ATOM 2344 O O . ALA A 1 290 ? -5.133 -2.285 -13.242 1 96.44 290 ALA A O 1
ATOM 2345 N N . LYS A 1 291 ? -4.691 -0.306 -12.344 1 97.88 291 LYS A N 1
ATOM 2346 C CA . LYS A 1 291 ? -3.742 0.087 -13.383 1 97.88 291 LYS A CA 1
ATOM 2347 C C . LYS A 1 291 ? -2.447 0.613 -12.773 1 97.88 291 LYS A C 1
ATOM 2349 O O . LYS A 1 291 ? -2.457 1.171 -11.672 1 97.88 291 LYS A O 1
ATOM 2354 N N . LEU A 1 292 ? -1.373 0.366 -13.43 1 97.88 292 LEU A N 1
ATOM 2355 C CA . LEU A 1 292 ? -0.057 0.8 -12.977 1 97.88 292 LEU A CA 1
ATOM 2356 C C . LEU A 1 292 ? 0.665 1.582 -14.07 1 97.88 292 LEU A C 1
ATOM 2358 O O . LEU A 1 292 ? 0.43 1.356 -15.258 1 97.88 292 LEU A O 1
ATOM 2362 N N . TRP A 1 293 ? 1.477 2.463 -13.711 1 97.94 293 TRP A N 1
ATOM 2363 C CA . TRP A 1 293 ? 2.301 3.262 -14.609 1 97.94 293 TRP A CA 1
ATOM 2364 C C . TRP A 1 293 ? 3.76 3.246 -14.172 1 97.94 293 TRP A C 1
ATOM 2366 O O . TRP A 1 293 ? 4.055 3.154 -12.977 1 97.94 293 TRP A O 1
ATOM 2376 N N . ASP A 1 294 ? 4.656 3.295 -15.141 1 97.38 294 ASP A N 1
ATOM 2377 C CA . ASP A 1 294 ? 6.062 3.566 -14.867 1 97.38 294 ASP A CA 1
ATOM 2378 C C . ASP A 1 294 ? 6.277 5.031 -14.5 1 97.38 294 ASP A C 1
ATOM 2380 O O . ASP A 1 294 ? 6 5.93 -15.297 1 97.38 294 ASP A O 1
ATOM 2384 N N . CYS A 1 295 ? 6.785 5.305 -13.352 1 97.38 295 CYS A N 1
ATOM 2385 C CA . CYS A 1 295 ? 6.859 6.664 -12.836 1 97.38 295 CYS A CA 1
ATOM 2386 C C . CYS A 1 295 ? 7.977 7.445 -13.516 1 97.38 295 CYS A C 1
ATOM 2388 O O . CYS A 1 295 ? 8.086 8.664 -13.336 1 97.38 295 CYS A O 1
ATOM 2390 N N . VAL A 1 296 ? 8.852 6.82 -14.297 1 95.62 296 VAL A N 1
ATOM 2391 C CA . VAL A 1 296 ? 9.93 7.492 -15.023 1 95.62 296 VAL A CA 1
ATOM 2392 C C . VAL A 1 296 ? 9.477 7.781 -16.453 1 95.62 296 VAL A C 1
ATOM 2394 O O . VAL A 1 296 ? 9.484 8.938 -16.891 1 95.62 296 VAL A O 1
ATOM 2397 N N . THR A 1 297 ? 8.977 6.812 -17.203 1 95.75 297 THR A N 1
ATOM 2398 C CA . THR A 1 297 ? 8.555 6.992 -18.578 1 95.75 297 THR A CA 1
ATOM 2399 C C . THR A 1 297 ? 7.113 7.477 -18.656 1 95.75 297 THR A C 1
ATOM 2401 O O . THR A 1 297 ? 6.66 7.945 -19.703 1 95.75 297 THR A O 1
ATOM 2404 N N . GLU A 1 298 ? 6.332 7.297 -17.547 1 96.31 298 GLU A N 1
ATOM 2405 C CA . GLU A 1 298 ? 4.93 7.68 -17.422 1 96.31 298 GLU A CA 1
ATOM 2406 C C . GLU A 1 298 ? 4.051 6.891 -18.391 1 96.31 298 GLU A C 1
ATOM 2408 O O . GLU A 1 298 ? 2.988 7.363 -18.797 1 96.31 298 GLU A O 1
ATOM 2413 N N . GLU A 1 299 ? 4.551 5.719 -18.75 1 96 299 GLU A N 1
ATOM 2414 C CA . GLU A 1 299 ? 3.791 4.816 -19.609 1 96 299 GLU A CA 1
ATOM 2415 C C . GLU A 1 299 ? 3.049 3.768 -18.781 1 96 299 GLU A C 1
ATOM 2417 O O . GLU A 1 299 ? 3.549 3.314 -17.75 1 96 299 GLU A O 1
ATOM 2422 N N . ARG A 1 300 ? 1.931 3.377 -19.328 1 96.56 300 ARG A N 1
ATOM 2423 C CA . ARG A 1 300 ? 1.146 2.326 -18.688 1 96.56 300 ARG A CA 1
ATOM 2424 C C . ARG A 1 300 ? 1.891 0.995 -18.719 1 96.56 300 ARG A C 1
ATOM 2426 O O . ARG A 1 300 ? 2.535 0.657 -19.719 1 96.56 300 ARG A O 1
ATOM 2433 N N . ILE A 1 301 ? 1.786 0.275 -17.625 1 97.12 301 ILE A N 1
ATOM 2434 C CA . ILE A 1 301 ? 2.379 -1.057 -17.562 1 97.12 301 ILE A CA 1
ATOM 2435 C C . ILE A 1 301 ? 1.372 -2.094 -18.062 1 97.12 301 ILE A C 1
ATOM 2437 O O . ILE A 1 301 ? 0.268 -2.199 -17.516 1 97.12 301 ILE A O 1
ATOM 2441 N N . ARG A 1 302 ? 1.749 -2.857 -19.016 1 96.5 302 ARG A N 1
ATOM 2442 C CA . ARG A 1 302 ? 0.867 -3.832 -19.641 1 96.5 302 ARG A CA 1
ATOM 2443 C C . ARG A 1 302 ? 1.486 -5.227 -19.625 1 96.5 302 ARG A C 1
ATOM 2445 O O . ARG A 1 302 ? 2.689 -5.371 -19.391 1 96.5 302 ARG A O 1
ATOM 2452 N N . SER A 1 303 ? 0.573 -6.246 -19.828 1 97.25 303 SER A N 1
ATOM 2453 C CA . SER A 1 303 ? 1.073 -7.613 -19.938 1 97.25 303 SER A CA 1
ATOM 2454 C C . SER A 1 303 ? 2.098 -7.742 -21.062 1 97.25 303 SER A C 1
ATOM 2456 O O . SER A 1 303 ? 1.908 -7.195 -22.141 1 97.25 303 SER A O 1
ATOM 2458 N N . GLY A 1 304 ? 3.168 -8.438 -20.734 1 96.44 304 GLY A N 1
ATOM 2459 C CA . GLY A 1 304 ? 4.203 -8.672 -21.734 1 96.44 304 GLY A CA 1
ATOM 2460 C C . GLY A 1 304 ? 5.371 -7.703 -21.609 1 96.44 304 GLY A C 1
ATOM 2461 O O . GLY A 1 304 ? 6.426 -7.922 -22.219 1 96.44 304 GLY A O 1
ATOM 2462 N N . GLN A 1 305 ? 5.195 -6.672 -20.844 1 95.75 305 GLN A N 1
ATOM 2463 C CA . GLN A 1 305 ? 6.242 -5.664 -20.719 1 95.75 305 GLN A CA 1
ATOM 2464 C C . GLN A 1 305 ? 7.465 -6.234 -20 1 95.75 305 GLN A C 1
ATOM 2466 O O . GLN A 1 305 ? 7.332 -6.984 -19.031 1 95.75 305 GLN A O 1
ATOM 2471 N N . LEU A 1 306 ? 8.648 -5.902 -20.516 1 95.94 306 LEU A N 1
ATOM 2472 C CA . LEU A 1 306 ? 9.906 -6.363 -19.938 1 95.94 306 LEU A CA 1
ATOM 2473 C C . LEU A 1 306 ? 10.516 -5.297 -19.031 1 95.94 306 LEU A C 1
ATOM 2475 O O . LEU A 1 306 ? 10.383 -4.102 -19.297 1 95.94 306 LEU A O 1
ATOM 2479 N N . PHE A 1 307 ? 11.094 -5.734 -17.906 1 93.25 307 PHE A N 1
ATOM 2480 C CA . PHE A 1 307 ? 11.922 -4.863 -17.094 1 93.25 307 PHE A CA 1
ATOM 2481 C C . PHE A 1 307 ? 13.227 -5.555 -16.703 1 93.25 307 PHE A C 1
ATOM 2483 O O . PHE A 1 307 ? 13.297 -6.785 -16.688 1 93.25 307 PHE A O 1
ATOM 2490 N N . THR A 1 308 ? 14.203 -4.715 -16.469 1 96.69 308 THR A N 1
ATOM 2491 C CA . THR A 1 308 ? 15.531 -5.23 -16.172 1 96.69 308 THR A CA 1
ATOM 2492 C C . THR A 1 308 ? 15.984 -4.77 -14.781 1 96.69 308 THR A C 1
ATOM 2494 O O . THR A 1 308 ? 15.906 -3.584 -14.461 1 96.69 308 THR A O 1
ATOM 2497 N N . MET A 1 309 ? 16.344 -5.648 -13.953 1 97.94 309 MET A N 1
ATOM 2498 C CA . MET A 1 309 ? 17 -5.363 -12.68 1 97.94 309 MET A CA 1
ATOM 2499 C C . MET A 1 309 ? 18.516 -5.531 -12.805 1 97.94 309 MET A C 1
ATOM 2501 O O . MET A 1 309 ? 18.984 -6.457 -13.469 1 97.94 309 MET A O 1
ATOM 2505 N N . THR A 1 310 ? 19.234 -4.664 -12.156 1 98 310 THR A N 1
ATOM 2506 C CA . THR A 1 310 ? 20.688 -4.734 -12.234 1 98 310 THR A CA 1
ATOM 2507 C C . THR A 1 310 ? 21.312 -4.594 -10.844 1 98 310 THR A C 1
ATOM 2509 O O . THR A 1 310 ? 20.656 -4.109 -9.914 1 98 310 THR A O 1
ATOM 2512 N N . THR A 1 311 ? 22.406 -5.145 -10.68 1 97.81 311 THR A N 1
ATOM 2513 C CA . THR A 1 311 ? 23.219 -4.977 -9.484 1 97.81 311 THR A CA 1
ATOM 2514 C C . THR A 1 311 ? 24.688 -4.75 -9.867 1 97.81 311 THR A C 1
ATOM 2516 O O . THR A 1 311 ? 25.172 -5.297 -10.859 1 97.81 311 THR A O 1
ATOM 2519 N N . ALA A 1 312 ? 25.359 -3.871 -9.164 1 94.25 312 ALA A N 1
ATOM 2520 C CA . ALA A 1 312 ? 26.781 -3.613 -9.398 1 94.25 312 ALA A CA 1
ATOM 2521 C C . ALA A 1 312 ? 27.641 -4.711 -8.797 1 94.25 312 ALA A C 1
ATOM 2523 O O . ALA A 1 312 ? 28.766 -4.949 -9.242 1 94.25 312 ALA A O 1
ATOM 2524 N N . ASP A 1 313 ? 27.094 -5.445 -7.805 1 96.12 313 ASP A N 1
ATOM 2525 C CA . ASP A 1 313 ? 27.844 -6.461 -7.078 1 96.12 313 ASP A CA 1
ATOM 2526 C C . ASP A 1 313 ? 26.984 -7.699 -6.812 1 96.12 313 ASP A C 1
ATOM 2528 O O . ASP A 1 313 ? 26.344 -7.805 -5.77 1 96.12 313 ASP A O 1
ATOM 2532 N N . PRO A 1 314 ? 27.109 -8.68 -7.621 1 96.12 314 PRO A N 1
ATOM 2533 C CA . PRO A 1 314 ? 26.25 -9.859 -7.492 1 96.12 314 PRO A CA 1
ATOM 2534 C C . PRO A 1 314 ? 26.562 -10.688 -6.25 1 96.12 314 PRO A C 1
ATOM 2536 O O . PRO A 1 314 ? 25.781 -11.562 -5.871 1 96.12 314 PRO A O 1
ATOM 2539 N N . GLU A 1 315 ? 27.641 -10.516 -5.613 1 94.56 315 GLU A N 1
ATOM 2540 C CA . GLU A 1 315 ? 28.016 -11.273 -4.418 1 94.56 315 GLU A CA 1
ATOM 2541 C C . GLU A 1 315 ? 27.438 -10.633 -3.16 1 94.56 315 GLU A C 1
ATOM 2543 O O . GLU A 1 315 ? 26.75 -11.297 -2.377 1 94.56 315 GLU A O 1
ATOM 2548 N N . SER A 1 316 ? 27.625 -9.336 -3.016 1 94.44 316 SER A N 1
ATOM 2549 C CA . SER A 1 316 ? 27.172 -8.641 -1.811 1 94.44 316 SER A CA 1
ATOM 2550 C C . SER A 1 316 ? 25.734 -8.172 -1.938 1 94.44 316 SER A C 1
ATOM 2552 O O . SER A 1 316 ? 25.047 -8 -0.935 1 94.44 316 SER A O 1
ATOM 2554 N N . MET A 1 317 ? 25.281 -7.973 -3.15 1 96.44 317 MET A N 1
ATOM 2555 C CA . MET A 1 317 ? 23.922 -7.52 -3.424 1 96.44 317 MET A CA 1
ATOM 2556 C C . MET A 1 317 ? 23.297 -8.328 -4.555 1 96.44 317 MET A C 1
ATOM 2558 O O . MET A 1 317 ? 22.906 -7.766 -5.582 1 96.44 317 MET A O 1
ATOM 2562 N N . PRO A 1 318 ? 23.203 -9.57 -4.297 1 96.81 318 PRO A N 1
ATOM 2563 C CA . PRO A 1 318 ? 22.703 -10.43 -5.371 1 96.81 318 PRO A CA 1
ATOM 2564 C C . PRO A 1 318 ? 21.281 -10.062 -5.812 1 96.81 318 PRO A C 1
ATOM 2566 O O . PRO A 1 318 ? 20.5 -9.547 -5.008 1 96.81 318 PRO A O 1
ATOM 2569 N N . LEU A 1 319 ? 21 -10.258 -7.094 1 98.12 319 LEU A N 1
ATOM 2570 C CA . LEU A 1 319 ? 19.656 -10.109 -7.629 1 98.12 319 LEU A CA 1
ATOM 2571 C C . LEU A 1 319 ? 18.734 -11.195 -7.094 1 98.12 319 LEU A C 1
ATOM 2573 O O . LEU A 1 319 ? 19.203 -12.195 -6.535 1 98.12 319 LEU A O 1
ATOM 2577 N N . PRO A 1 320 ? 17.375 -10.984 -7.18 1 96.94 320 PRO A N 1
ATOM 2578 C CA . PRO A 1 320 ? 16.469 -12.039 -6.754 1 96.94 320 PRO A CA 1
ATOM 2579 C C . PRO A 1 320 ? 16.734 -13.375 -7.449 1 96.94 320 PRO A C 1
ATOM 2581 O O . PRO A 1 320 ? 17.078 -13.398 -8.633 1 96.94 320 PRO A O 1
ATOM 2584 N N . SER A 1 321 ? 16.562 -14.453 -6.688 1 95.5 321 SER A N 1
ATOM 2585 C CA . SER A 1 321 ? 16.797 -15.797 -7.215 1 95.5 321 SER A CA 1
ATOM 2586 C C . SER A 1 321 ? 15.883 -16.078 -8.398 1 95.5 321 SER A C 1
ATOM 2588 O O . SER A 1 321 ? 14.664 -15.945 -8.297 1 95.5 321 SER A O 1
ATOM 2590 N N . PHE A 1 322 ? 16.516 -16.562 -9.469 1 96 322 PHE A N 1
ATOM 2591 C CA . PHE A 1 322 ? 15.781 -16.922 -10.664 1 96 322 PHE A CA 1
ATOM 2592 C C . PHE A 1 322 ? 14.766 -18.031 -10.367 1 96 322 PHE A C 1
ATOM 2594 O O . PHE A 1 322 ? 13.633 -17.984 -10.844 1 96 322 PHE A O 1
ATOM 2601 N N . GLU A 1 323 ? 15.133 -18.906 -9.555 1 94.25 323 GLU A N 1
ATOM 2602 C CA . GLU A 1 323 ? 14.305 -20.062 -9.234 1 94.25 323 GLU A CA 1
ATOM 2603 C C . GLU A 1 323 ? 13.133 -19.672 -8.344 1 94.25 323 GLU A C 1
ATOM 2605 O O . GLU A 1 323 ? 12.023 -20.188 -8.5 1 94.25 323 GLU A O 1
ATOM 2610 N N . LEU A 1 324 ? 13.359 -18.812 -7.43 1 94.75 324 LEU A N 1
ATOM 2611 C CA . LEU A 1 324 ? 12.273 -18.359 -6.578 1 94.75 324 LEU A CA 1
ATOM 2612 C C . LEU A 1 324 ? 11.25 -17.562 -7.383 1 94.75 324 LEU A C 1
ATOM 2614 O O . LEU A 1 324 ? 10.047 -17.672 -7.152 1 94.75 324 LEU A O 1
ATOM 2618 N N . LEU A 1 325 ? 11.75 -16.781 -8.273 1 96.94 325 LEU A N 1
ATOM 2619 C CA . LEU A 1 325 ? 10.859 -16.031 -9.148 1 96.94 325 LEU A CA 1
ATOM 2620 C C . LEU A 1 325 ? 10.062 -16.969 -10.055 1 96.94 325 LEU A C 1
ATOM 2622 O O . LEU A 1 325 ? 8.898 -16.703 -10.352 1 96.94 325 LEU A O 1
ATOM 2626 N N . ARG A 1 326 ? 10.734 -18.031 -10.484 1 96.25 326 ARG A N 1
ATOM 2627 C CA . ARG A 1 326 ? 10.023 -19.047 -11.273 1 96.25 326 ARG A CA 1
ATOM 2628 C C . ARG A 1 326 ? 8.891 -19.672 -10.469 1 96.25 326 ARG A C 1
ATOM 2630 O O . ARG A 1 326 ? 7.801 -19.891 -10.992 1 96.25 326 ARG A O 1
ATOM 2637 N N . MET A 1 327 ? 9.164 -19.953 -9.258 1 95.44 327 MET A N 1
ATOM 2638 C CA . MET A 1 327 ? 8.141 -20.484 -8.359 1 95.44 327 MET A CA 1
ATOM 2639 C C . MET A 1 327 ? 6.973 -19.516 -8.234 1 95.44 327 MET A C 1
ATOM 2641 O O . MET A 1 327 ? 5.812 -19.906 -8.352 1 95.44 327 MET A O 1
ATOM 2645 N N . GLN A 1 328 ? 7.32 -18.281 -7.957 1 96 328 GLN A N 1
ATOM 2646 C CA . GLN A 1 328 ? 6.32 -17.219 -7.852 1 96 328 GLN A CA 1
ATOM 2647 C C . GLN A 1 328 ? 5.512 -17.094 -9.141 1 96 328 GLN A C 1
ATOM 2649 O O . GLN A 1 328 ? 4.285 -16.984 -9.102 1 96 328 GLN A O 1
ATOM 2654 N N . TRP A 1 329 ? 6.164 -17.172 -10.234 1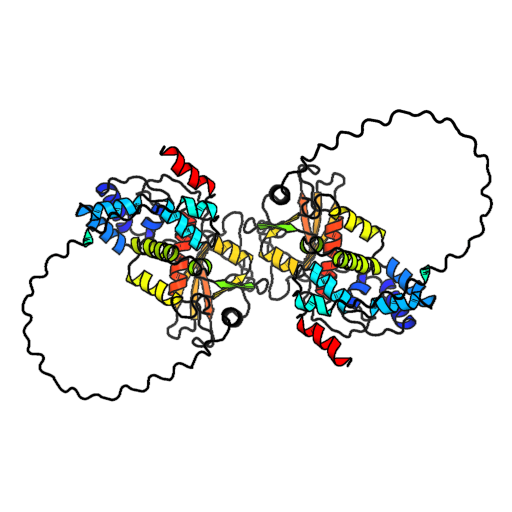 96.62 329 TRP A N 1
ATOM 2655 C CA . TRP A 1 329 ? 5.539 -17.094 -11.547 1 96.62 329 TRP A CA 1
ATOM 2656 C C . TRP A 1 329 ? 4.496 -18.203 -11.711 1 96.62 329 TRP A C 1
ATOM 2658 O O . TRP A 1 329 ? 3.363 -17.938 -12.125 1 96.62 329 TRP A O 1
ATOM 2668 N N . ILE A 1 330 ? 4.801 -19.312 -11.367 1 96.25 330 ILE A N 1
ATOM 2669 C CA . ILE A 1 330 ? 3.934 -20.484 -11.523 1 96.25 330 ILE A CA 1
ATOM 2670 C C . ILE A 1 330 ? 2.766 -20.391 -10.547 1 96.25 330 ILE A C 1
ATOM 2672 O O . ILE A 1 330 ? 1.603 -20.484 -10.945 1 96.25 330 ILE A O 1
ATOM 2676 N N . LEU A 1 331 ? 3.049 -20.188 -9.305 1 96.44 331 LEU A N 1
ATOM 2677 C CA . LEU A 1 331 ? 2.033 -20.297 -8.266 1 96.44 331 LEU A CA 1
ATOM 2678 C C . LEU A 1 331 ? 1.061 -19.125 -8.328 1 96.44 331 LEU A C 1
ATOM 2680 O O . LEU A 1 331 ? -0.126 -19.281 -8.031 1 96.44 331 LEU A O 1
ATOM 2684 N N . ASN A 1 332 ? 1.547 -17.938 -8.688 1 97.25 332 ASN A N 1
ATOM 2685 C CA . ASN A 1 332 ? 0.629 -16.812 -8.867 1 97.25 332 ASN A CA 1
ATOM 2686 C C . ASN A 1 332 ? -0.333 -17.062 -10.023 1 97.25 332 ASN A C 1
ATOM 2688 O O . ASN A 1 332 ? -1.495 -16.656 -9.969 1 97.25 332 ASN A O 1
ATOM 2692 N N . ARG A 1 333 ? 0.153 -17.641 -11.086 1 97.38 333 ARG A N 1
ATOM 2693 C CA . ARG A 1 333 ? -0.733 -17.984 -12.195 1 97.38 333 ARG A CA 1
ATOM 2694 C C . ARG A 1 333 ? -1.779 -19 -11.766 1 97.38 333 ARG A C 1
ATOM 2696 O O . ARG A 1 333 ? -2.961 -18.859 -12.086 1 97.38 333 ARG A O 1
ATOM 2703 N N . VAL A 1 334 ? -1.36 -20.016 -11.016 1 96.5 334 VAL A N 1
ATOM 2704 C CA . VAL A 1 334 ? -2.299 -21.016 -10.523 1 96.5 334 VAL A CA 1
ATOM 2705 C C . VAL A 1 334 ? -3.35 -20.344 -9.641 1 96.5 334 VAL A C 1
ATOM 2707 O O . VAL A 1 334 ? -4.551 -20.578 -9.805 1 96.5 334 VAL A O 1
ATOM 2710 N N . ALA A 1 335 ? -2.848 -19.531 -8.75 1 95.94 335 ALA A N 1
ATOM 2711 C CA . ALA A 1 335 ? -3.746 -18.859 -7.816 1 95.94 335 ALA A CA 1
ATOM 2712 C C . ALA A 1 335 ? -4.762 -18 -8.562 1 95.94 335 ALA A C 1
ATOM 2714 O O . ALA A 1 335 ? -5.945 -17.984 -8.219 1 95.94 335 ALA A O 1
ATOM 2715 N N . ALA A 1 336 ? -4.332 -17.297 -9.516 1 96.19 336 ALA A N 1
ATOM 2716 C CA . ALA A 1 336 ? -5.215 -16.422 -10.297 1 96.19 336 ALA A CA 1
ATOM 2717 C C . ALA A 1 336 ? -6.242 -17.25 -11.07 1 96.19 336 ALA A C 1
ATOM 2719 O O . ALA A 1 336 ? -7.422 -16.891 -11.117 1 96.19 336 ALA A O 1
ATOM 2720 N N . MET A 1 337 ? -5.805 -18.312 -11.641 1 95.12 337 MET A N 1
ATOM 2721 C CA . MET A 1 337 ? -6.656 -19.156 -12.477 1 95.12 337 MET A CA 1
ATOM 2722 C C . MET A 1 337 ? -7.773 -19.781 -11.656 1 95.12 337 MET A C 1
ATOM 2724 O O . MET A 1 337 ? -8.852 -20.062 -12.18 1 95.12 337 MET A O 1
ATOM 2728 N N . CYS A 1 338 ? -7.523 -19.969 -10.398 1 93.5 338 CYS A N 1
ATOM 2729 C CA . CYS A 1 338 ? -8.539 -20.656 -9.609 1 93.5 338 CYS A CA 1
ATOM 2730 C C . CYS A 1 338 ? -9.211 -19.703 -8.633 1 93.5 338 CYS A C 1
ATOM 2732 O O . CYS A 1 338 ? -10.094 -20.109 -7.875 1 93.5 338 CYS A O 1
ATOM 2734 N N . GLY A 1 339 ? -8.82 -18.484 -8.617 1 90.25 339 GLY A N 1
ATOM 2735 C CA . GLY A 1 339 ? -9.438 -17.516 -7.73 1 90.25 339 GLY A CA 1
ATOM 2736 C C . GLY A 1 339 ? -9.141 -17.781 -6.266 1 90.25 339 GLY A C 1
ATOM 2737 O O . GLY A 1 339 ? -9.984 -17.531 -5.402 1 90.25 339 GLY A O 1
ATOM 2738 N N . ALA A 1 340 ? -8.023 -18.234 -5.973 1 85.94 340 ALA A N 1
ATOM 2739 C CA . ALA A 1 340 ? -7.668 -18.672 -4.621 1 85.94 340 ALA A CA 1
ATOM 2740 C C . ALA A 1 340 ? -7.684 -17.484 -3.65 1 85.94 340 ALA A C 1
ATOM 2742 O O . ALA A 1 340 ? -8 -17.656 -2.471 1 85.94 340 ALA A O 1
ATOM 2743 N N . ALA A 1 341 ? -7.379 -16.297 -4.098 1 81.44 341 ALA A N 1
ATOM 2744 C CA . ALA A 1 341 ? -7.266 -15.125 -3.23 1 81.44 341 ALA A CA 1
ATOM 2745 C C . ALA A 1 341 ? -8.633 -14.711 -2.688 1 81.44 341 ALA A C 1
ATOM 2747 O O . ALA A 1 341 ? -8.727 -14.055 -1.647 1 81.44 341 ALA A O 1
ATOM 2748 N N . ASP A 1 342 ? -9.648 -15.109 -3.324 1 81.56 342 ASP A N 1
ATOM 2749 C CA . ASP A 1 342 ? -10.961 -14.57 -2.99 1 81.56 342 ASP A CA 1
ATOM 2750 C C . ASP A 1 342 ? -11.875 -15.656 -2.424 1 81.56 342 ASP A C 1
ATOM 2752 O O . ASP A 1 342 ? -13.078 -15.438 -2.252 1 81.56 342 ASP A O 1
ATOM 2756 N N . VAL A 1 343 ? -11.305 -16.828 -2.234 1 72.81 343 VAL A N 1
ATOM 2757 C CA . VAL A 1 343 ? -12.078 -17.906 -1.637 1 72.81 343 VAL A CA 1
ATOM 2758 C C . VAL A 1 343 ? -12.281 -17.641 -0.148 1 72.81 343 VAL A C 1
ATOM 2760 O O . VAL A 1 343 ? -11.32 -17.391 0.581 1 72.81 343 VAL A O 1
ATOM 2763 N N . LEU A 1 344 ? -13.578 -17.375 0.257 1 61.97 344 LEU A N 1
ATOM 2764 C CA . LEU A 1 344 ? -13.891 -17.141 1.664 1 61.97 344 LEU A CA 1
ATOM 2765 C C . LEU A 1 344 ? -13.859 -18.453 2.443 1 61.97 344 LEU A C 1
ATOM 2767 O O . LEU A 1 344 ? -14.133 -19.531 1.887 1 61.97 344 LEU A O 1
ATOM 2771 N N . GLU A 1 345 ? -13.258 -18.484 3.646 1 55.31 345 GLU A N 1
ATOM 2772 C CA . GLU A 1 345 ? -13.109 -19.656 4.504 1 55.31 345 GLU A CA 1
ATOM 2773 C C . GLU A 1 345 ? -14.422 -20.422 4.625 1 55.31 345 GLU A C 1
ATOM 2775 O O . GLU A 1 345 ? -14.43 -21.656 4.66 1 55.31 345 GLU A O 1
ATOM 2780 N N . GLU A 1 346 ? -15.531 -19.688 4.824 1 50.44 346 GLU A N 1
ATOM 2781 C CA . GLU A 1 346 ? -16.797 -20.375 5.012 1 50.44 346 GLU A CA 1
ATOM 2782 C C . GLU A 1 346 ? -17.141 -21.25 3.805 1 50.44 346 GLU A C 1
ATOM 2784 O O . GLU A 1 346 ? -17.797 -22.281 3.941 1 50.44 346 GLU A O 1
ATOM 2789 N N . GLU A 1 347 ? -16.766 -20.922 2.787 1 48.41 347 GLU A N 1
ATOM 2790 C CA . GLU A 1 347 ? -17.125 -21.672 1.588 1 48.41 347 GLU A CA 1
ATOM 2791 C C . GLU A 1 347 ? -16.453 -23.047 1.582 1 48.41 347 GLU A C 1
ATOM 2793 O O . GLU A 1 347 ? -16.984 -24 0.992 1 48.41 347 GLU A O 1
ATOM 2798 N N . TYR A 1 348 ? -15.438 -23.156 2.324 1 43.66 348 TYR A N 1
ATOM 2799 C CA . TYR A 1 348 ? -14.812 -24.469 2.422 1 43.66 348 TYR A CA 1
ATOM 2800 C C . TYR A 1 348 ? -15.586 -25.359 3.375 1 43.66 348 TYR A C 1
ATOM 2802 O O . TYR A 1 348 ? -15.703 -26.578 3.143 1 43.66 348 TYR A O 1
ATOM 2810 N N . VAL A 1 349 ? -16.109 -24.766 4.523 1 41.09 349 VAL A N 1
ATOM 2811 C CA . VAL A 1 349 ? -16.75 -25.578 5.551 1 41.09 349 VAL A CA 1
ATOM 2812 C C . VAL A 1 349 ? -18.016 -26.234 4.984 1 41.09 349 VAL A C 1
ATOM 2814 O O . VAL A 1 349 ? -18.391 -27.344 5.383 1 41.09 349 VAL A O 1
ATOM 2817 N N . GLU A 1 350 ? -18.719 -25.562 4.219 1 42.12 350 GLU A N 1
ATOM 2818 C CA . GLU A 1 350 ? -19.938 -26.234 3.768 1 42.12 350 GLU A CA 1
ATOM 2819 C C . GLU A 1 350 ? -19.625 -27.516 3.023 1 42.12 350 GLU A C 1
ATOM 2821 O O . GLU A 1 350 ? -20.5 -28.391 2.877 1 42.12 350 GLU A O 1
ATOM 2826 N N . PHE A 1 351 ? -18.547 -27.641 2.604 1 37.88 351 PHE A N 1
ATOM 2827 C CA . PHE A 1 351 ? -18.203 -28.844 1.852 1 37.88 351 PHE A CA 1
ATOM 2828 C C . PHE A 1 351 ? -18.281 -30.078 2.734 1 37.88 351 PHE A C 1
ATOM 2830 O O . PHE A 1 351 ? -18.625 -31.156 2.262 1 37.88 351 PHE A O 1
ATOM 2837 N N . PHE A 1 352 ? -17.859 -29.906 3.994 1 35.84 352 PHE A N 1
ATOM 2838 C CA . PHE A 1 352 ? -17.75 -31.125 4.785 1 35.84 352 PHE A CA 1
ATOM 2839 C C . PHE A 1 352 ? -19.078 -31.453 5.461 1 35.84 352 PHE A C 1
ATOM 2841 O O . PHE A 1 352 ? -19.297 -32.594 5.918 1 35.84 352 PHE A O 1
ATOM 2848 N N . ASP A 1 353 ? -19.906 -30.516 5.641 1 34.5 353 ASP A N 1
ATOM 2849 C CA . ASP A 1 353 ? -21.109 -30.938 6.348 1 34.5 353 ASP A CA 1
ATOM 2850 C C . ASP A 1 353 ? -22.047 -31.719 5.426 1 34.5 353 ASP A C 1
ATOM 2852 O O . ASP A 1 353 ? -22.938 -32.406 5.895 1 34.5 353 ASP A O 1
ATOM 2856 N N . ASP A 1 354 ? -22 -31.406 4.164 1 32.44 354 ASP A N 1
ATOM 2857 C CA . ASP A 1 354 ? -23.078 -32.156 3.492 1 32.44 354 ASP A CA 1
ATOM 2858 C C . ASP A 1 354 ? -22.719 -33.625 3.34 1 32.44 354 ASP A C 1
ATOM 2860 O O . ASP A 1 354 ? -23.453 -34.375 2.707 1 32.44 354 ASP A O 1
ATOM 2864 N N . ASP A 1 355 ? -21.453 -34 3.578 1 30.67 355 ASP A N 1
ATOM 2865 C CA . ASP A 1 355 ? -21.328 -35.438 3.461 1 30.67 355 ASP A CA 1
ATOM 2866 C C . ASP A 1 355 ? -21.828 -36.156 4.723 1 30.67 355 ASP A C 1
ATOM 2868 O O . ASP A 1 355 ? -21.578 -37.344 4.91 1 30.67 355 ASP A O 1
ATOM 2872 N N . ASP A 1 356 ? -22.344 -35.438 5.797 1 27.72 356 ASP A N 1
ATOM 2873 C CA . ASP A 1 356 ? -23.188 -36.312 6.594 1 27.72 356 ASP A CA 1
ATOM 2874 C C . ASP A 1 356 ? -24.547 -36.531 5.934 1 27.72 356 ASP A C 1
ATOM 2876 O O . ASP A 1 356 ? -25.141 -35.594 5.418 1 27.72 356 ASP A O 1
ATOM 2880 N N . MET B 1 1 ? -7.816 34.312 -8.5 1 63.59 1 MET B N 1
ATOM 2881 C CA . MET B 1 1 ? -6.449 33.875 -8.195 1 63.59 1 MET B CA 1
ATOM 2882 C C . MET B 1 1 ? -6.336 32.375 -8.156 1 63.59 1 MET B C 1
ATOM 2884 O O . MET B 1 1 ? -7.277 31.688 -7.762 1 63.59 1 MET B O 1
ATOM 2888 N N . PRO B 1 2 ? -5.273 31.828 -8.758 1 80.06 2 PRO B N 1
ATOM 2889 C CA . PRO B 1 2 ? -5.129 30.375 -8.719 1 80.06 2 PRO B CA 1
ATOM 2890 C C . PRO B 1 2 ? -5.086 29.828 -7.289 1 80.06 2 PRO B C 1
ATOM 2892 O O . PRO B 1 2 ? -4.66 30.531 -6.371 1 80.06 2 PRO B O 1
ATOM 2895 N N . PRO B 1 3 ? -5.711 28.766 -7.07 1 87.81 3 PRO B N 1
ATOM 2896 C CA . PRO B 1 3 ? -5.676 28.188 -5.73 1 87.81 3 PRO B CA 1
ATOM 2897 C C . PRO B 1 3 ? -4.254 27.938 -5.234 1 87.81 3 PRO B C 1
ATOM 2899 O O . PRO B 1 3 ? -3.35 27.688 -6.035 1 87.81 3 PRO B O 1
ATOM 2902 N N . SER B 1 4 ? -4.082 28.188 -3.977 1 91.88 4 SER B N 1
ATOM 2903 C CA . SER B 1 4 ? -2.777 28 -3.346 1 91.88 4 SER B CA 1
ATOM 2904 C C . SER B 1 4 ? -2.838 26.969 -2.234 1 91.88 4 SER B C 1
ATOM 2906 O O . SER B 1 4 ? -3.82 26.891 -1.493 1 91.88 4 SER B O 1
ATOM 2908 N N . VAL B 1 5 ? -1.744 26.172 -2.139 1 94.81 5 VAL B N 1
ATOM 2909 C CA . VAL B 1 5 ? -1.631 25.156 -1.101 1 94.81 5 VAL B CA 1
ATOM 2910 C C . VAL B 1 5 ? -1.405 25.828 0.255 1 94.81 5 VAL B C 1
ATOM 2912 O O . VAL B 1 5 ? -1.633 25.203 1.3 1 94.81 5 VAL B O 1
ATOM 2915 N N . ALA B 1 6 ? -0.962 27.031 0.273 1 93.88 6 ALA B N 1
ATOM 2916 C CA . ALA B 1 6 ? -0.714 27.766 1.511 1 93.88 6 ALA B CA 1
ATOM 2917 C C . ALA B 1 6 ? -1.26 29.188 1.425 1 93.88 6 ALA B C 1
ATOM 2919 O O . ALA B 1 6 ? -0.493 30.156 1.404 1 93.88 6 ALA B O 1
ATOM 2920 N N . PRO B 1 7 ? -2.5 29.328 1.48 1 91.31 7 PRO B N 1
ATOM 2921 C CA . PRO B 1 7 ? -3.082 30.672 1.415 1 91.31 7 PRO B CA 1
ATOM 2922 C C . PRO B 1 7 ? -2.654 31.547 2.582 1 91.31 7 PRO B C 1
ATOM 2924 O O . PRO B 1 7 ? -2.631 32.781 2.455 1 91.31 7 PRO B O 1
ATOM 2927 N N . GLU B 1 8 ? -2.312 30.938 3.707 1 91.19 8 GLU B N 1
ATOM 2928 C CA . GLU B 1 8 ? -1.858 31.672 4.887 1 91.19 8 GLU B CA 1
ATOM 2929 C C . GLU B 1 8 ? -0.616 32.5 4.582 1 91.19 8 GLU B C 1
ATOM 2931 O O . GLU B 1 8 ? -0.383 33.531 5.211 1 91.19 8 GLU B O 1
ATOM 2936 N N . LEU B 1 9 ? 0.197 32.062 3.656 1 90.12 9 LEU B N 1
ATOM 2937 C CA . LEU B 1 9 ? 1.498 32.656 3.4 1 90.12 9 LEU B CA 1
ATOM 2938 C C . LEU B 1 9 ? 1.364 33.844 2.469 1 90.12 9 LEU B C 1
ATOM 2940 O O . LEU B 1 9 ? 2.324 34.594 2.27 1 90.12 9 LEU B O 1
ATOM 2944 N N . LEU B 1 10 ? 0.223 34.031 1.994 1 84.75 10 LEU B N 1
ATOM 2945 C CA . LEU B 1 10 ? -0.013 35.125 1.081 1 84.75 10 LEU B CA 1
ATOM 2946 C C . LEU B 1 10 ? -0.319 36.406 1.851 1 84.75 10 LEU B C 1
ATOM 2948 O O . LEU B 1 10 ? -0.248 37.531 1.293 1 84.75 10 LEU B O 1
ATOM 2952 N N . SER B 1 11 ? -0.594 36.312 3.127 1 83.12 11 SER B N 1
ATOM 2953 C CA . SER B 1 11 ? -0.975 37.438 3.961 1 83.12 11 SER B CA 1
ATOM 2954 C C . SER B 1 11 ? 0.251 38.219 4.445 1 83.12 11 SER B C 1
ATOM 2956 O O . SER B 1 11 ? 1.094 37.656 5.156 1 83.12 11 SER B O 1
ATOM 2958 N N . ASN B 1 12 ? 0.292 39.469 4.176 1 90.69 12 ASN B N 1
ATOM 2959 C CA . ASN B 1 12 ? 1.352 40.344 4.691 1 90.69 12 ASN B CA 1
ATOM 2960 C C . ASN B 1 12 ? 1.192 40.594 6.188 1 90.69 12 ASN B C 1
ATOM 2962 O O . ASN B 1 12 ? 2.18 40.812 6.895 1 90.69 12 ASN B O 1
ATOM 2966 N N . GLU B 1 13 ? -0.01 40.531 6.57 1 94.62 13 GLU B N 1
ATOM 2967 C CA . GLU B 1 13 ? -0.29 40.781 7.984 1 94.62 13 GLU B CA 1
ATOM 2968 C C . GLU B 1 13 ? 0.357 39.688 8.852 1 94.62 13 GLU B C 1
ATOM 2970 O O . GLU B 1 13 ? 0.885 40 9.93 1 94.62 13 GLU B O 1
ATOM 2975 N N . ARG B 1 14 ? 0.291 38.5 8.422 1 95.44 14 ARG B N 1
ATOM 2976 C CA . ARG B 1 14 ? 0.876 37.406 9.172 1 95.44 14 ARG B CA 1
ATOM 2977 C C . ARG B 1 14 ? 2.375 37.594 9.367 1 95.44 14 ARG B C 1
ATOM 2979 O O . ARG B 1 14 ? 2.893 37.438 10.469 1 95.44 14 ARG B O 1
ATOM 2986 N N . ALA B 1 15 ? 3.055 37.938 8.328 1 95.19 15 ALA B N 1
ATOM 2987 C CA . ALA B 1 15 ? 4.492 38.188 8.406 1 95.19 15 ALA B CA 1
ATOM 2988 C C . ALA B 1 15 ? 4.812 39.312 9.391 1 95.19 15 ALA B C 1
ATOM 2990 O O . ALA B 1 15 ? 5.773 39.219 10.164 1 95.19 15 ALA B O 1
ATOM 2991 N N . ARG B 1 16 ? 4.016 40.281 9.359 1 96.19 16 ARG B N 1
ATOM 2992 C CA . ARG B 1 16 ? 4.207 41.406 10.266 1 96.19 16 ARG B CA 1
ATOM 2993 C C . ARG B 1 16 ? 4 41 11.719 1 96.19 16 ARG B C 1
ATOM 2995 O O . ARG B 1 16 ? 4.777 41.375 12.594 1 96.19 16 ARG B O 1
ATOM 3002 N N . LEU B 1 17 ? 2.92 40.281 11.953 1 96.38 17 LEU B N 1
ATOM 3003 C CA . LEU B 1 17 ? 2.621 39.812 13.297 1 96.38 17 LEU B CA 1
ATOM 3004 C C . LEU B 1 17 ? 3.744 38.938 13.836 1 96.38 17 LEU B C 1
ATOM 3006 O O . LEU B 1 17 ? 4.148 39.062 14.992 1 96.38 17 LEU B O 1
ATOM 3010 N N . ILE B 1 18 ? 4.25 38.031 13.008 1 95.88 18 ILE B N 1
ATOM 3011 C CA . ILE B 1 18 ? 5.305 37.125 13.414 1 95.88 18 ILE B CA 1
ATOM 3012 C C . ILE B 1 18 ? 6.59 37.906 13.688 1 95.88 18 ILE B C 1
ATOM 3014 O O . ILE B 1 18 ? 7.309 37.594 14.648 1 95.88 18 ILE B O 1
ATOM 3018 N N . GLN B 1 19 ? 6.875 38.906 12.867 1 96.44 19 GLN B N 1
ATOM 3019 C CA . GLN B 1 19 ? 8.016 39.781 13.109 1 96.44 19 GLN B CA 1
ATOM 3020 C C . GLN B 1 19 ? 7.895 40.5 14.453 1 96.44 19 GLN B C 1
ATOM 3022 O O . GLN B 1 19 ? 8.852 40.531 15.234 1 96.44 19 GLN B O 1
ATOM 3027 N N . GLN B 1 20 ? 6.797 41.031 14.711 1 96.5 20 GLN B N 1
ATOM 3028 C CA . GLN B 1 20 ? 6.559 41.719 15.969 1 96.5 20 GLN B CA 1
ATOM 3029 C C . GLN B 1 20 ? 6.676 40.781 17.156 1 96.5 20 GLN B C 1
ATOM 3031 O O . GLN B 1 20 ? 7.23 41.156 18.203 1 96.5 20 GLN B O 1
ATOM 3036 N N . LEU B 1 21 ? 6.027 39.625 16.969 1 95.44 21 LEU B N 1
ATOM 3037 C CA . LEU B 1 21 ? 6.117 38.625 18.016 1 95.44 21 LEU B CA 1
ATOM 3038 C C . LEU B 1 21 ? 7.574 38.25 18.312 1 95.44 21 LEU B C 1
ATOM 3040 O O . LEU B 1 21 ? 7.973 38.156 19.469 1 95.44 21 LEU B O 1
ATOM 3044 N N . SER B 1 22 ? 8.336 38 17.25 1 95.31 22 SER B N 1
ATOM 3045 C CA . SER B 1 22 ? 9.758 37.688 17.375 1 95.31 22 SER B CA 1
ATOM 3046 C C . SER B 1 22 ? 10.5 38.781 18.125 1 95.31 22 SER B C 1
ATOM 3048 O O . SER B 1 22 ? 11.289 38.5 19.031 1 95.31 22 SER B O 1
ATOM 3050 N N . ASP B 1 23 ? 10.234 40 17.797 1 94.69 23 ASP B N 1
ATOM 3051 C CA . ASP B 1 23 ? 10.906 41.156 18.406 1 94.69 23 ASP B CA 1
ATOM 3052 C C . ASP B 1 23 ? 10.531 41.312 19.875 1 94.69 23 ASP B C 1
ATOM 3054 O O . ASP B 1 23 ? 11.391 41.594 20.703 1 94.69 23 ASP B O 1
ATOM 3058 N N . THR B 1 24 ? 9.297 41.156 20.141 1 93.5 24 THR B N 1
ATOM 3059 C CA . THR B 1 24 ? 8.781 41.375 21.484 1 93.5 24 THR B CA 1
ATOM 3060 C C . THR B 1 24 ? 9.242 40.25 22.438 1 93.5 24 THR B C 1
ATOM 3062 O O . THR B 1 24 ? 9.586 40.531 23.578 1 93.5 24 THR B O 1
ATOM 3065 N N . CYS B 1 25 ? 9.172 39.062 21.969 1 90.25 25 CYS B N 1
ATOM 3066 C CA . CYS B 1 25 ? 9.547 37.906 22.781 1 90.25 25 CYS B CA 1
ATOM 3067 C C . CYS B 1 25 ? 11.062 37.688 22.781 1 90.25 25 CYS B C 1
ATOM 3069 O O . CYS B 1 25 ? 11.594 36.969 23.594 1 90.25 25 CYS B O 1
ATOM 3071 N N . LYS B 1 26 ? 11.773 38.344 21.891 1 91.25 26 LYS B N 1
ATOM 3072 C CA . LYS B 1 26 ? 13.211 38.188 21.703 1 91.25 26 LYS B CA 1
ATOM 3073 C C . LYS B 1 26 ? 13.555 36.75 21.328 1 91.25 26 LYS B C 1
ATOM 3075 O O . LYS B 1 26 ? 14.484 36.156 21.891 1 91.25 26 LYS B O 1
ATOM 3080 N N . ILE B 1 27 ? 12.68 36.125 20.609 1 92.88 27 ILE B N 1
ATOM 3081 C CA . ILE B 1 27 ? 12.922 34.812 20.016 1 92.88 27 ILE B CA 1
ATOM 3082 C C . ILE B 1 27 ? 13.172 34.969 18.516 1 92.88 27 ILE B C 1
ATOM 3084 O O . ILE B 1 27 ? 12.25 35.281 17.75 1 92.88 27 ILE B O 1
ATOM 3088 N N . HIS B 1 28 ? 14.312 34.625 18.109 1 94.88 28 HIS B N 1
ATOM 3089 C CA . HIS B 1 28 ? 14.664 34.875 16.703 1 94.88 28 HIS B CA 1
ATOM 3090 C C . HIS B 1 28 ? 14.75 33.562 15.922 1 94.88 28 HIS B C 1
ATOM 3092 O O . HIS B 1 28 ? 14.633 33.562 14.695 1 94.88 28 HIS B O 1
ATOM 3098 N N . HIS B 1 29 ? 14.977 32.5 16.703 1 95.56 29 HIS B N 1
ATOM 3099 C CA . HIS B 1 29 ? 15.078 31.203 16.062 1 95.56 29 HIS B CA 1
ATOM 3100 C C . HIS B 1 29 ? 14.211 30.172 16.781 1 95.56 29 HIS B C 1
ATOM 3102 O O . HIS B 1 29 ? 14.039 30.25 18 1 95.56 29 HIS B O 1
ATOM 3108 N N . VAL B 1 30 ? 13.633 29.391 16.031 1 94.94 30 VAL B N 1
ATOM 3109 C CA . VAL B 1 30 ? 12.875 28.25 16.562 1 94.94 30 VAL B CA 1
ATOM 3110 C C . VAL B 1 30 ? 13.125 27.016 15.688 1 94.94 30 VAL B C 1
ATOM 3112 O O . VAL B 1 30 ? 13.789 27.109 14.648 1 94.94 30 VAL B O 1
ATOM 3115 N N . ASP B 1 31 ? 12.672 25.844 16.203 1 93.19 31 ASP B N 1
ATOM 3116 C CA . ASP B 1 31 ? 12.758 24.656 15.359 1 93.19 31 ASP B CA 1
ATOM 3117 C C . ASP B 1 31 ? 11.75 24.719 14.211 1 93.19 31 ASP B C 1
ATOM 3119 O O . ASP B 1 31 ? 10.781 25.469 14.273 1 93.19 31 ASP B O 1
ATOM 3123 N N . LEU B 1 32 ? 11.969 23.938 13.227 1 94.69 32 LEU B N 1
ATOM 3124 C CA . LEU B 1 32 ? 11.195 24.016 11.992 1 94.69 32 LEU B CA 1
ATOM 3125 C C . LEU B 1 32 ? 9.742 23.609 12.242 1 94.69 32 LEU B C 1
ATOM 3127 O O . LEU B 1 32 ? 8.836 24.047 11.531 1 94.69 32 LEU B O 1
ATOM 3131 N N . ALA B 1 33 ? 9.477 22.703 13.18 1 94.06 33 ALA B N 1
ATOM 3132 C CA . ALA B 1 33 ? 8.109 22.312 13.516 1 94.06 33 ALA B CA 1
ATOM 3133 C C . ALA B 1 33 ? 7.32 23.484 14.078 1 94.06 33 ALA B C 1
ATOM 3135 O O . ALA B 1 33 ? 6.215 23.781 13.617 1 94.06 33 ALA B O 1
ATOM 3136 N N . THR B 1 34 ? 7.891 24.156 15.055 1 94.38 34 THR B N 1
ATOM 3137 C CA . THR B 1 34 ? 7.266 25.328 15.633 1 94.38 34 THR B CA 1
ATOM 3138 C C . THR B 1 34 ? 7.09 26.422 14.586 1 94.38 34 THR B C 1
ATOM 3140 O O . THR B 1 34 ? 6.051 27.078 14.531 1 94.38 34 THR B O 1
ATOM 3143 N N . HIS B 1 35 ? 8.125 26.594 13.805 1 96.38 35 HIS B N 1
ATOM 3144 C CA . HIS B 1 35 ? 8.062 27.547 12.703 1 96.38 35 HIS B CA 1
ATOM 3145 C C . HIS B 1 35 ? 6.867 27.266 11.789 1 96.38 35 HIS B C 1
ATOM 3147 O O . HIS B 1 35 ? 6.094 28.172 11.477 1 96.38 35 HIS B O 1
ATOM 3153 N N . SER B 1 36 ? 6.754 26.031 11.352 1 95.69 36 SER B N 1
ATOM 3154 C CA . SER B 1 36 ? 5.695 25.641 10.438 1 95.69 36 SER B CA 1
ATOM 3155 C C . SER B 1 36 ? 4.316 25.844 11.047 1 95.69 36 SER B C 1
ATOM 3157 O O . SER B 1 36 ? 3.406 26.344 10.391 1 95.69 36 SER B O 1
ATOM 3159 N N . ILE B 1 37 ? 4.152 25.469 12.289 1 95.12 37 ILE B N 1
ATOM 3160 C CA . ILE B 1 37 ? 2.863 25.594 12.961 1 95.12 37 ILE B CA 1
ATOM 3161 C C . ILE B 1 37 ? 2.502 27.062 13.117 1 95.12 37 ILE B C 1
ATOM 3163 O O . ILE B 1 37 ? 1.35 27.453 12.906 1 95.12 37 ILE B O 1
ATOM 3167 N N . LEU B 1 38 ? 3.439 27.859 13.477 1 94.62 38 LEU B N 1
ATOM 3168 C CA . LEU B 1 38 ? 3.227 29.297 13.664 1 94.62 38 LEU B CA 1
ATOM 3169 C C . LEU B 1 38 ? 2.742 29.953 12.375 1 94.62 38 LEU B C 1
ATOM 3171 O O . LEU B 1 38 ? 1.802 30.75 12.391 1 94.62 38 LEU B O 1
ATOM 3175 N N . TRP B 1 39 ? 3.336 29.594 11.297 1 96.12 39 TRP B N 1
ATOM 3176 C CA . TRP B 1 39 ? 3.051 30.25 10.016 1 96.12 39 TRP B CA 1
ATOM 3177 C C . TRP B 1 39 ? 1.727 29.75 9.445 1 96.12 39 TRP B C 1
ATOM 3179 O O . TRP B 1 39 ? 1.152 30.391 8.555 1 96.12 39 TRP B O 1
ATOM 3189 N N . LEU B 1 40 ? 1.282 28.562 9.883 1 95.5 40 LEU B N 1
ATOM 3190 C CA . LEU B 1 40 ? 0.009 28.062 9.383 1 95.5 40 LEU B CA 1
ATOM 3191 C C . LEU B 1 40 ? -1.095 28.234 10.414 1 95.5 40 LEU B C 1
ATOM 3193 O O . LEU B 1 40 ? -2.256 27.906 10.156 1 95.5 40 LEU B O 1
ATOM 3197 N N . SER B 1 41 ? -0.802 28.766 11.594 1 95.75 41 SER B N 1
ATOM 3198 C CA . SER B 1 41 ? -1.762 28.938 12.68 1 95.75 41 SER B CA 1
ATOM 3199 C C . SER B 1 41 ? -2.854 29.938 12.305 1 95.75 41 SER B C 1
ATOM 3201 O O . SER B 1 41 ? -2.76 30.609 11.273 1 95.75 41 SER B O 1
ATOM 3203 N N . ASP B 1 42 ? -3.922 29.984 13.102 1 95.38 42 ASP B N 1
ATOM 3204 C CA . ASP B 1 42 ? -4.965 30.984 12.938 1 95.38 42 ASP B CA 1
ATOM 3205 C C . ASP B 1 42 ? -4.414 32.375 13.188 1 95.38 42 ASP B C 1
ATOM 3207 O O . ASP B 1 42 ? -3.742 32.625 14.188 1 95.38 42 ASP B O 1
ATOM 3211 N N . ILE B 1 43 ? -4.773 33.281 12.32 1 95.31 43 ILE B N 1
ATOM 3212 C CA . ILE B 1 43 ? -4.219 34.625 12.398 1 95.31 43 ILE B CA 1
ATOM 3213 C C . ILE B 1 43 ? -4.707 35.312 13.672 1 95.31 43 ILE B C 1
ATOM 3215 O O . ILE B 1 43 ? -3.98 36.125 14.281 1 95.31 43 ILE B O 1
ATOM 3219 N N . GLU B 1 44 ? -5.938 35.031 14.078 1 95.56 44 GLU B N 1
ATOM 3220 C CA . GLU B 1 44 ? -6.492 35.594 15.297 1 95.56 44 GLU B CA 1
ATOM 3221 C C . GLU B 1 44 ? -5.715 35.156 16.531 1 95.56 44 GLU B C 1
ATOM 3223 O O . GLU B 1 44 ? -5.562 35.906 17.484 1 95.56 44 GLU B O 1
ATOM 3228 N N . VAL B 1 45 ? -5.281 33.969 16.5 1 94.94 45 VAL B N 1
ATOM 3229 C CA . VAL B 1 45 ? -4.496 33.438 17.609 1 94.94 45 VAL B CA 1
ATOM 3230 C C . VAL B 1 45 ? -3.133 34.125 17.641 1 94.94 45 VAL B C 1
ATOM 3232 O O . VAL B 1 45 ? -2.615 34.438 18.719 1 94.94 45 VAL B O 1
ATOM 3235 N N . LEU B 1 46 ? -2.545 34.406 16.516 1 94.31 46 LEU B N 1
ATOM 3236 C CA . LEU B 1 46 ? -1.28 35.125 16.438 1 94.31 46 LEU B CA 1
ATOM 3237 C C . LEU B 1 46 ? -1.416 36.5 17.047 1 94.31 46 LEU B C 1
ATOM 3239 O O . LEU B 1 46 ? -0.526 36.969 17.766 1 94.31 46 LEU B O 1
ATOM 3243 N N . ARG B 1 47 ? -2.5 37.156 16.766 1 95.88 47 ARG B N 1
ATOM 3244 C CA . ARG B 1 47 ? -2.781 38.469 17.328 1 95.88 47 ARG B CA 1
ATOM 3245 C C . ARG B 1 47 ? -2.855 38.406 18.859 1 95.88 47 ARG B C 1
ATOM 3247 O O . ARG B 1 47 ? -2.314 39.281 19.547 1 95.88 47 ARG B O 1
ATOM 3254 N N . THR B 1 48 ? -3.568 37.406 19.266 1 94.62 48 THR B N 1
ATOM 3255 C CA . THR B 1 48 ? -3.723 37.219 20.703 1 94.62 48 THR B CA 1
ATOM 3256 C C . THR B 1 48 ? -2.375 36.938 21.359 1 94.62 48 THR B C 1
ATOM 3258 O O . THR B 1 48 ? -2.082 37.469 22.438 1 94.62 48 THR B O 1
ATOM 3261 N N . MET B 1 49 ? -1.543 36.062 20.75 1 94.25 49 MET B N 1
ATOM 3262 C CA . MET B 1 49 ? -0.211 35.781 21.266 1 94.25 49 MET B CA 1
ATOM 3263 C C . MET B 1 49 ? 0.612 37.062 21.391 1 94.25 49 MET B C 1
ATOM 3265 O O . MET B 1 49 ? 1.304 37.25 22.406 1 94.25 49 MET B O 1
ATOM 3269 N N . LEU B 1 50 ? 0.545 37.875 20.406 1 95.25 50 LEU B N 1
ATOM 3270 C CA . LEU B 1 50 ? 1.287 39.125 20.422 1 95.25 50 LEU B CA 1
ATOM 3271 C C . LEU B 1 50 ? 0.808 40.031 21.547 1 95.25 50 LEU B C 1
ATOM 3273 O O . LEU B 1 50 ? 1.62 40.625 22.281 1 95.25 50 LEU B O 1
ATOM 3277 N N . ARG B 1 51 ? -0.483 40.125 21.688 1 95.12 51 ARG B N 1
ATOM 3278 C CA . ARG B 1 51 ? -1.053 40.938 22.766 1 95.12 51 ARG B CA 1
ATOM 3279 C C . ARG B 1 51 ? -0.607 40.438 24.125 1 95.12 51 ARG B C 1
ATOM 3281 O O . ARG B 1 51 ? -0.27 41.219 25.016 1 95.12 51 ARG B O 1
ATOM 3288 N N . GLU B 1 52 ? -0.659 39.125 24.266 1 93.38 52 GLU B N 1
ATOM 3289 C CA . GLU B 1 52 ? -0.245 38.5 25.531 1 93.38 52 GLU B CA 1
ATOM 3290 C C . GLU B 1 52 ? 1.235 38.75 25.812 1 93.38 52 GLU B C 1
ATOM 3292 O O . GLU B 1 52 ? 1.629 39 26.953 1 93.38 52 GLU B O 1
ATOM 3297 N N . THR B 1 53 ? 2.039 38.656 24.859 1 93.44 53 THR B N 1
ATOM 3298 C CA . THR B 1 53 ? 3.469 38.906 25.016 1 93.44 53 THR B CA 1
ATOM 3299 C C . THR B 1 53 ? 3.729 40.344 25.375 1 93.44 53 THR B C 1
ATOM 3301 O O . THR B 1 53 ? 4.594 40.656 26.203 1 93.44 53 THR B O 1
ATOM 3304 N N . GLN B 1 54 ? 3.033 41.25 24.828 1 92.94 54 GLN B N 1
ATOM 3305 C CA . GLN B 1 54 ? 3.197 42.688 25.047 1 92.94 54 GLN B CA 1
ATOM 3306 C C . GLN B 1 54 ? 2.748 43.062 26.453 1 92.94 54 GLN B C 1
ATOM 3308 O O . GLN B 1 54 ? 3.252 44.031 27.016 1 92.94 54 GLN B O 1
ATOM 3313 N N . SER B 1 55 ? 1.796 42.344 26.922 1 91.19 55 SER B N 1
ATOM 3314 C CA . SER B 1 55 ? 1.303 42.625 28.266 1 91.19 55 S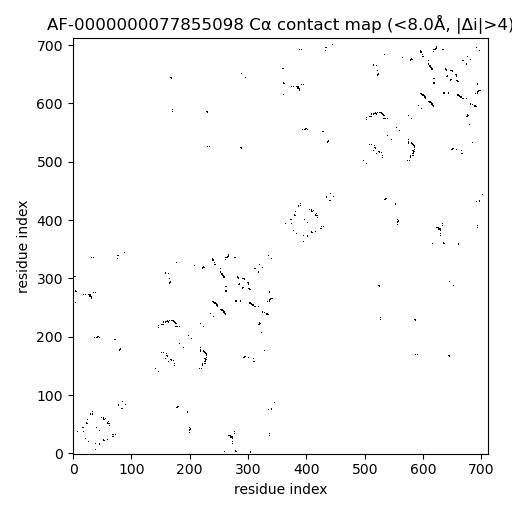ER B CA 1
ATOM 3315 C C . SER B 1 55 ? 2.352 42.281 29.312 1 91.19 55 SER B C 1
ATOM 3317 O O . SER B 1 55 ? 2.275 42.781 30.453 1 91.19 55 SER B O 1
ATOM 3319 N N . GLY B 1 56 ? 3.227 41.406 29.094 1 86.88 56 GLY B N 1
ATOM 3320 C CA . GLY B 1 56 ? 4.324 41.062 29.984 1 86.88 56 GLY B CA 1
ATOM 3321 C C . GLY B 1 56 ? 3.93 40.094 31.062 1 86.88 56 GLY B C 1
ATOM 3322 O O . GLY B 1 56 ? 2.838 39.5 31.031 1 86.88 56 GLY B O 1
ATOM 3323 N N . GLY B 1 57 ? 4.863 39.688 31.922 1 88.12 57 GLY B N 1
ATOM 3324 C CA . GLY B 1 57 ? 4.613 38.844 33.094 1 88.12 57 GLY B CA 1
ATOM 3325 C C . GLY B 1 57 ? 4.469 37.375 32.719 1 88.12 57 GLY B C 1
ATOM 3326 O O . GLY B 1 57 ? 5.227 36.844 31.906 1 88.12 57 GLY B O 1
ATOM 3327 N N . ILE B 1 58 ? 3.541 36.781 33.406 1 86.5 58 ILE B N 1
ATOM 3328 C CA . ILE B 1 58 ? 3.369 35.344 33.281 1 86.5 58 ILE B CA 1
ATOM 3329 C C . ILE B 1 58 ? 2.852 34.969 31.891 1 86.5 58 ILE B C 1
ATOM 3331 O O . ILE B 1 58 ? 3.225 33.938 31.312 1 86.5 58 ILE B O 1
ATOM 3335 N N . ARG B 1 59 ? 2.023 35.875 31.344 1 84.25 59 ARG B N 1
ATOM 3336 C CA . ARG B 1 59 ? 1.437 35.594 30.031 1 84.25 59 ARG B CA 1
ATOM 3337 C C . ARG B 1 59 ? 2.508 35.594 28.953 1 84.25 59 ARG B C 1
ATOM 3339 O O . ARG B 1 59 ? 2.492 34.719 28.078 1 84.25 59 ARG B O 1
ATOM 3346 N N . ALA B 1 60 ? 3.41 36.469 29.016 1 85.25 60 ALA B N 1
ATOM 3347 C CA . ALA B 1 60 ? 4.523 36.5 28.078 1 85.25 60 ALA B CA 1
ATOM 3348 C C . ALA B 1 60 ? 5.387 35.25 28.203 1 85.25 60 ALA B C 1
ATOM 3350 O O . ALA B 1 60 ? 5.844 34.688 27.188 1 85.25 60 ALA B O 1
ATOM 3351 N N . ASN B 1 61 ? 5.52 34.844 29.406 1 84.31 61 ASN B N 1
ATOM 3352 C CA . ASN B 1 61 ? 6.332 33.656 29.656 1 84.31 61 ASN B CA 1
ATOM 3353 C C . ASN B 1 61 ? 5.68 32.375 29.094 1 84.31 61 ASN B C 1
ATOM 3355 O O . ASN B 1 61 ? 6.371 31.469 28.656 1 84.31 61 ASN B O 1
ATOM 3359 N N . LEU B 1 62 ? 4.445 32.406 29.141 1 83.94 62 LEU B N 1
ATOM 3360 C CA . LEU B 1 62 ? 3.707 31.281 28.609 1 83.94 62 LEU B CA 1
ATOM 3361 C C . LEU B 1 62 ? 3.863 31.188 27.094 1 83.94 62 LEU B C 1
ATOM 3363 O O . LEU B 1 62 ? 4.074 30.094 26.547 1 83.94 62 LEU B O 1
ATOM 3367 N N . VAL B 1 63 ? 3.764 32.281 26.469 1 88.75 63 VAL B N 1
ATOM 3368 C CA . VAL B 1 63 ? 3.951 32.312 25.031 1 88.75 63 VAL B CA 1
ATOM 3369 C C . VAL B 1 63 ? 5.375 31.891 24.672 1 88.75 63 VAL B C 1
ATOM 3371 O O . VAL B 1 63 ? 5.578 31.094 23.766 1 88.75 63 VAL B O 1
ATOM 3374 N N . PHE B 1 64 ? 6.312 32.406 25.469 1 87.94 64 PHE B N 1
ATOM 3375 C CA . PHE B 1 64 ? 7.715 32.031 25.281 1 87.94 64 PHE B CA 1
ATOM 3376 C C . PHE B 1 64 ? 7.906 30.531 25.422 1 87.94 64 PHE B C 1
ATOM 3378 O O . PHE B 1 64 ? 8.562 29.906 24.594 1 87.94 64 PHE B O 1
ATOM 3385 N N . SER B 1 65 ? 7.312 29.984 26.359 1 86.88 65 SER B N 1
ATOM 3386 C CA . SER B 1 65 ? 7.426 28.562 26.609 1 86.88 65 SER B CA 1
ATOM 3387 C C . SER B 1 65 ? 6.801 27.734 25.484 1 86.88 65 SER B C 1
ATOM 3389 O O . SER B 1 65 ? 7.309 26.672 25.125 1 86.88 65 SER B O 1
ATOM 3391 N N . CYS B 1 66 ? 5.766 28.219 24.969 1 85.88 66 CYS B N 1
ATOM 3392 C CA . CYS B 1 66 ? 5.062 27.547 23.891 1 85.88 66 CYS B CA 1
ATOM 3393 C C . CYS B 1 66 ? 5.926 27.484 22.625 1 85.88 66 CYS B C 1
ATOM 3395 O O . CYS B 1 66 ? 5.945 26.469 21.938 1 85.88 66 CYS B O 1
ATOM 3397 N N . LEU B 1 67 ? 6.699 28.531 22.406 1 89.56 67 LEU B N 1
ATOM 3398 C CA . LEU B 1 67 ? 7.453 28.672 21.156 1 89.56 67 LEU B CA 1
ATOM 3399 C C . LEU B 1 67 ? 8.828 28.016 21.281 1 89.56 67 LEU B C 1
ATOM 3401 O O . LEU B 1 67 ? 9.508 27.797 20.281 1 89.56 67 LEU B O 1
ATOM 3405 N N . THR B 1 68 ? 9.219 27.609 22.484 1 88.06 68 THR B N 1
ATOM 3406 C CA . THR B 1 68 ? 10.57 27.109 22.703 1 88.06 68 THR B CA 1
ATOM 3407 C C . THR B 1 68 ? 10.531 25.656 23.156 1 88.06 68 THR B C 1
ATOM 3409 O O . THR B 1 68 ? 11.438 25.188 23.859 1 88.06 68 THR B O 1
ATOM 3412 N N . ASN B 1 69 ? 9.5 24.938 22.844 1 84.81 69 ASN B N 1
ATOM 3413 C CA . ASN B 1 69 ? 9.391 23.531 23.172 1 84.81 69 ASN B CA 1
ATOM 3414 C C . ASN B 1 69 ? 9.227 22.672 21.906 1 84.81 69 ASN B C 1
ATOM 3416 O O . ASN B 1 69 ? 8.148 22.141 21.656 1 84.81 69 ASN B O 1
ATOM 3420 N N . PRO B 1 70 ? 10.273 22.438 21.234 1 83.69 70 PRO B N 1
ATOM 3421 C CA . PRO B 1 70 ? 10.195 21.719 19.953 1 83.69 70 PRO B CA 1
ATOM 3422 C C . PRO B 1 70 ? 9.789 20.25 20.125 1 83.69 70 PRO B C 1
ATOM 3424 O O . PRO B 1 70 ? 9.102 19.703 19.266 1 83.69 70 PRO B O 1
ATOM 3427 N N . GLU B 1 71 ? 10.086 19.656 21.172 1 82.94 71 GLU B N 1
ATOM 3428 C CA . GLU B 1 71 ? 9.812 18.234 21.375 1 82.94 71 GLU B CA 1
ATOM 3429 C C . GLU B 1 71 ? 8.312 17.969 21.391 1 82.94 71 GLU B C 1
ATOM 3431 O O . GLU B 1 71 ? 7.855 16.953 20.828 1 82.94 71 GLU B O 1
ATOM 3436 N N . ARG B 1 72 ? 7.688 18.828 22.047 1 85.19 72 ARG B N 1
ATOM 3437 C CA . ARG B 1 72 ? 6.242 18.656 22.141 1 85.19 72 ARG B CA 1
ATOM 3438 C C . ARG B 1 72 ? 5.586 18.734 20.766 1 85.19 72 ARG B C 1
ATOM 3440 O O . ARG B 1 72 ? 4.703 17.922 20.453 1 85.19 72 ARG B O 1
ATOM 3447 N N . THR B 1 73 ? 5.996 19.641 19.969 1 88.88 73 THR B N 1
ATOM 3448 C CA . THR B 1 73 ? 5.414 19.859 18.656 1 88.88 73 THR B CA 1
ATOM 3449 C C . THR B 1 73 ? 5.715 18.672 17.734 1 88.88 73 THR B C 1
ATOM 3451 O O . THR B 1 73 ? 4.816 18.156 17.062 1 88.88 73 THR B O 1
ATOM 3454 N N . VAL B 1 74 ? 6.922 18.25 17.688 1 87.75 74 VAL B N 1
ATOM 3455 C CA . VAL B 1 74 ? 7.34 17.141 16.828 1 87.75 74 VAL B CA 1
ATOM 3456 C C . VAL B 1 74 ? 6.629 15.859 17.25 1 87.75 74 VAL B C 1
ATOM 3458 O O . VAL B 1 74 ? 6.16 15.094 16.406 1 87.75 74 VAL B O 1
ATOM 3461 N N . ARG B 1 75 ? 6.551 15.641 18.5 1 85.25 75 ARG B N 1
ATOM 3462 C CA . ARG B 1 75 ? 5.887 14.453 19.016 1 85.25 75 ARG B CA 1
ATOM 3463 C C . ARG B 1 75 ? 4.418 14.422 18.594 1 85.25 75 ARG B C 1
ATOM 3465 O O . ARG B 1 75 ? 3.9 13.367 18.219 1 85.25 75 ARG B O 1
ATOM 3472 N N . THR B 1 76 ? 3.799 15.531 18.734 1 89.25 76 THR B N 1
ATOM 3473 C CA . THR B 1 76 ? 2.393 15.633 18.359 1 89.25 76 THR B CA 1
ATOM 3474 C C . THR B 1 76 ? 2.197 15.297 16.891 1 89.25 76 THR B C 1
ATOM 3476 O O . THR B 1 76 ? 1.263 14.578 16.531 1 89.25 76 THR B O 1
ATOM 3479 N N . LEU B 1 77 ? 3.086 15.805 16.047 1 91.69 77 LEU B N 1
ATOM 3480 C CA . LEU B 1 77 ? 2.986 15.555 14.617 1 91.69 77 LEU B CA 1
ATOM 3481 C C . LEU B 1 77 ? 3.273 14.094 14.297 1 91.69 77 LEU B C 1
ATOM 3483 O O . LEU B 1 77 ? 2.672 13.523 13.383 1 91.69 77 LEU B O 1
ATOM 3487 N N . LYS B 1 78 ? 4.129 13.484 15 1 88.25 78 LYS B N 1
ATOM 3488 C CA . LYS B 1 78 ? 4.418 12.062 14.812 1 88.25 78 LYS B CA 1
ATOM 3489 C C . LYS B 1 78 ? 3.219 11.203 15.195 1 88.25 78 LYS B C 1
ATOM 3491 O O . LYS B 1 78 ? 2.936 10.195 14.539 1 88.25 78 LYS B O 1
ATOM 3496 N N . TYR B 1 79 ? 2.568 11.633 16.297 1 86.38 79 TYR B N 1
ATOM 3497 C CA . TYR B 1 79 ? 1.34 10.938 16.656 1 86.38 79 TYR B CA 1
ATOM 3498 C C . TYR B 1 79 ? 0.309 11.023 15.539 1 86.38 79 TYR B C 1
ATOM 3500 O O . TYR B 1 79 ? -0.356 10.039 15.219 1 86.38 79 TYR B O 1
ATOM 3508 N N . TRP B 1 80 ? 0.211 12.172 15.016 1 92.44 80 TRP B N 1
ATOM 3509 C CA . TRP B 1 80 ? -0.723 12.398 13.922 1 92.44 80 TRP B CA 1
ATOM 3510 C C . TRP B 1 80 ? -0.399 11.492 12.734 1 92.44 80 TRP B C 1
ATOM 3512 O O . TRP B 1 80 ? -1.301 10.922 12.117 1 92.44 80 TRP B O 1
ATOM 3522 N N . LEU B 1 81 ? 0.838 11.273 12.414 1 89.38 81 LEU B N 1
ATOM 3523 C CA . LEU B 1 81 ? 1.263 10.492 11.25 1 89.38 81 LEU B CA 1
ATOM 3524 C C . LEU B 1 81 ? 1.332 9.008 11.594 1 89.38 81 LEU B C 1
ATOM 3526 O O . LEU B 1 81 ? 1.77 8.203 10.766 1 89.38 81 LEU B O 1
ATOM 3530 N N . ARG B 1 82 ? 0.745 8.555 12.68 1 73.38 82 ARG B N 1
ATOM 3531 C CA . ARG B 1 82 ? 0.601 7.168 13.109 1 73.38 82 ARG B CA 1
ATOM 3532 C C . ARG B 1 82 ? 1.963 6.504 13.289 1 73.38 82 ARG B C 1
ATOM 3534 O O . ARG B 1 82 ? 2.117 5.309 13.023 1 73.38 82 ARG B O 1
ATOM 3541 N N . GLU B 1 83 ? 2.895 7.191 13.469 1 59.69 83 GLU B N 1
ATOM 3542 C CA . GLU B 1 83 ? 4.199 6.605 13.75 1 59.69 83 GLU B CA 1
ATOM 3543 C C . GLU B 1 83 ? 4.336 6.25 15.227 1 59.69 83 GLU B C 1
ATOM 3545 O O . GLU B 1 83 ? 3.869 6.988 16.094 1 59.69 83 GLU B O 1
ATOM 3550 N N . GLU B 1 84 ? 4.223 4.773 15.422 1 54.22 84 GLU B N 1
ATOM 3551 C CA . GLU B 1 84 ? 4.43 4.352 16.797 1 54.22 84 GLU B CA 1
ATOM 3552 C C . GLU B 1 84 ? 5.723 4.93 17.375 1 54.22 84 GLU B C 1
ATOM 3554 O O . GLU B 1 84 ? 6.766 4.898 16.703 1 54.22 84 GLU B O 1
ATOM 3559 N N . ILE B 1 85 ? 5.59 5.758 18.25 1 52.78 85 ILE B N 1
ATOM 3560 C CA . ILE B 1 85 ? 6.777 6.238 18.953 1 52.78 85 ILE B CA 1
ATOM 3561 C C . ILE B 1 85 ? 7.289 5.168 19.906 1 52.78 85 ILE B C 1
ATOM 3563 O O . ILE B 1 85 ? 6.5 4.531 20.609 1 52.78 85 ILE B O 1
ATOM 3567 N N . ASP B 1 86 ? 8.375 4.57 19.625 1 50.84 86 ASP B N 1
ATOM 3568 C CA . ASP B 1 86 ? 9.039 3.621 20.5 1 50.84 86 ASP B CA 1
ATOM 3569 C C . ASP B 1 86 ? 8.734 3.926 21.969 1 50.84 86 ASP B C 1
ATOM 3571 O O . ASP B 1 86 ? 8.875 5.066 22.422 1 50.84 86 ASP B O 1
ATOM 3575 N N . PRO B 1 87 ? 8.07 2.994 22.578 1 52.09 87 PRO B N 1
ATOM 3576 C CA . PRO B 1 87 ? 7.77 3.162 24 1 52.09 87 PRO B CA 1
ATOM 3577 C C . PRO B 1 87 ? 8.953 3.707 24.797 1 52.09 87 PRO B C 1
ATOM 3579 O O . PRO B 1 87 ? 8.758 4.449 25.766 1 52.09 87 PRO B O 1
ATOM 3582 N N . GLU B 1 88 ? 10.094 3.256 24.5 1 47.09 88 GLU B N 1
ATOM 3583 C CA . GLU B 1 88 ? 11.258 3.699 25.266 1 47.09 88 GLU B CA 1
ATOM 3584 C C . GLU B 1 88 ? 11.453 5.207 25.156 1 47.09 88 GLU B C 1
ATOM 3586 O O . GLU B 1 88 ? 11.906 5.855 26.094 1 47.09 88 GLU B O 1
ATOM 3591 N N . LEU B 1 89 ? 11.188 5.715 24.141 1 44.47 89 LEU B N 1
ATOM 3592 C CA . LEU B 1 89 ? 11.328 7.152 23.953 1 44.47 89 LEU B CA 1
ATOM 3593 C C . LEU B 1 89 ? 10.195 7.906 24.641 1 44.47 89 LEU B C 1
ATOM 3595 O O . LEU B 1 89 ? 10.352 9.078 25 1 44.47 89 LEU B O 1
ATOM 3599 N N . GLU B 1 90 ? 9.047 7.297 24.703 1 49.69 90 GLU B N 1
ATOM 3600 C CA . GLU B 1 90 ? 7.949 7.883 25.453 1 49.69 90 GLU B CA 1
ATOM 3601 C C . GLU B 1 90 ? 8.383 8.219 26.875 1 49.69 90 GLU B C 1
ATOM 3603 O O . GLU B 1 90 ? 7.973 9.242 27.438 1 49.69 90 GLU B O 1
ATOM 3608 N N . SER B 1 91 ? 9.039 7.34 27.484 1 45.81 91 SER B N 1
ATOM 3609 C CA . SER B 1 91 ? 9.484 7.535 28.859 1 45.81 91 SER B CA 1
ATOM 3610 C C . SER B 1 91 ? 10.414 8.742 28.969 1 45.81 91 SER B C 1
ATOM 3612 O O . SER B 1 91 ? 10.398 9.445 29.984 1 45.81 91 SER B O 1
ATOM 3614 N N . GLU B 1 92 ? 11.242 8.945 28.047 1 43.25 92 GLU B N 1
ATOM 3615 C CA . GLU B 1 92 ? 12.227 10.016 28.172 1 43.25 92 GLU B CA 1
ATOM 3616 C C . GLU B 1 92 ? 11.578 11.383 27.953 1 43.25 92 GLU B C 1
ATOM 3618 O O . GLU B 1 92 ? 12.07 12.398 28.438 1 43.25 92 GLU B O 1
ATOM 3623 N N . LEU B 1 93 ? 10.617 11.359 27.156 1 41.44 93 LEU B N 1
ATOM 3624 C CA . LEU B 1 93 ? 9.93 12.617 26.891 1 41.44 93 LEU B CA 1
ATOM 3625 C C . LEU B 1 93 ? 8.93 12.93 28 1 41.44 93 LEU B C 1
ATOM 3627 O O . LEU B 1 93 ? 8.18 13.906 27.906 1 41.44 93 LEU B O 1
ATOM 3631 N N . ASP B 1 94 ? 8.656 12.039 28.938 1 38.97 94 ASP B N 1
ATOM 3632 C CA . ASP B 1 94 ? 7.824 12.375 30.078 1 38.97 94 ASP B CA 1
ATOM 3633 C C . ASP B 1 94 ? 8.391 13.578 30.844 1 38.97 94 ASP B C 1
ATOM 3635 O O . ASP B 1 94 ? 9.227 13.414 31.734 1 38.97 94 ASP B O 1
ATOM 3639 N N . PHE B 1 95 ? 8.523 14.711 30.172 1 36.22 95 PHE B N 1
ATOM 3640 C CA . PHE B 1 95 ? 8.758 15.938 30.922 1 36.22 95 PHE B CA 1
ATOM 3641 C C . PHE B 1 95 ? 7.723 16.094 32.031 1 36.22 95 PHE B C 1
ATOM 3643 O O . PHE B 1 95 ? 6.711 16.781 31.859 1 36.22 95 PHE B O 1
ATOM 3650 N N . ASP B 1 96 ? 7.262 15.188 32.75 1 33.81 96 ASP B N 1
ATOM 3651 C CA . ASP B 1 96 ? 6.523 15.562 33.938 1 33.81 96 ASP B CA 1
ATOM 3652 C C . ASP B 1 96 ? 7.254 16.656 34.719 1 33.81 96 ASP B C 1
ATOM 3654 O O . ASP B 1 96 ? 8.07 16.359 35.594 1 33.81 96 ASP B O 1
ATOM 3658 N N . ASN B 1 97 ? 7.797 17.734 34.125 1 33.31 97 ASN B N 1
ATOM 3659 C CA . ASN B 1 97 ? 7.988 18.766 35.125 1 33.31 97 ASN B CA 1
ATOM 3660 C C . ASN B 1 97 ? 6.758 18.922 36.031 1 33.31 97 ASN B C 1
ATOM 3662 O O . ASN B 1 97 ? 5.637 19.031 35.531 1 33.31 97 ASN B O 1
ATOM 3666 N N . PRO B 1 98 ? 6.711 18.562 37.219 1 33.62 98 PRO B N 1
ATOM 3667 C CA . PRO B 1 98 ? 5.57 18.844 38.094 1 33.62 98 PRO B CA 1
ATOM 3668 C C . PRO B 1 98 ? 4.973 20.234 37.875 1 33.62 98 PRO B C 1
ATOM 3670 O O . PRO B 1 98 ? 5.707 21.188 37.594 1 33.62 98 PRO B O 1
ATOM 3673 N N . PRO B 1 99 ? 3.824 20.391 37.312 1 34.34 99 PRO B N 1
ATOM 3674 C CA . PRO B 1 99 ? 3.258 21.734 37.25 1 34.34 99 PRO B CA 1
ATOM 3675 C C . PRO B 1 99 ? 3.637 22.609 38.438 1 34.34 99 PRO B C 1
ATOM 3677 O O . PRO B 1 99 ? 3.9 22.078 39.531 1 34.34 99 PRO B O 1
ATOM 3680 N N . PRO B 1 100 ? 4.262 23.688 38.312 1 31.83 100 PRO B N 1
ATOM 3681 C CA . PRO B 1 100 ? 4.438 24.484 39.531 1 31.83 100 PRO B CA 1
ATOM 3682 C C . PRO B 1 100 ? 3.227 24.406 40.438 1 31.83 100 PRO B C 1
ATOM 3684 O O . PRO B 1 100 ? 2.111 24.156 40 1 31.83 100 PRO B O 1
ATOM 3687 N N . PRO B 1 101 ? 3.404 24.234 41.719 1 29.86 101 PRO B N 1
ATOM 3688 C CA . PRO B 1 101 ? 2.283 24.141 42.656 1 29.86 101 PRO B CA 1
ATOM 3689 C C . PRO B 1 101 ? 1.16 25.125 42.344 1 29.86 101 PRO B C 1
ATOM 3691 O O . PRO B 1 101 ? 1.406 26.172 41.75 1 29.86 101 PRO B O 1
ATOM 3694 N N . ASP B 1 102 ? 0.009 24.672 42.125 1 29.36 102 ASP B N 1
ATOM 3695 C CA . ASP B 1 102 ? -1.268 25.359 41.938 1 29.36 102 ASP B CA 1
ATOM 3696 C C . ASP B 1 102 ? -1.351 26.625 42.781 1 29.36 102 ASP B C 1
ATOM 3698 O O . ASP B 1 102 ? -1.383 26.562 44 1 29.36 102 ASP B O 1
ATOM 3702 N N . LEU B 1 103 ? -0.52 27.641 42.375 1 29.23 103 LEU B N 1
ATOM 3703 C CA . LEU B 1 103 ? -0.707 28.875 43.125 1 29.23 103 LEU B CA 1
ATOM 3704 C C . LEU B 1 103 ? -2.189 29.203 43.25 1 29.23 103 LEU B C 1
ATOM 3706 O O . LEU B 1 103 ? -2.547 30.328 43.656 1 29.23 103 LEU B O 1
ATOM 3710 N N . ALA B 1 104 ? -2.949 28.312 42.562 1 31.66 104 ALA B N 1
ATOM 3711 C CA . ALA B 1 104 ? -4.34 28.75 42.5 1 31.66 104 ALA B CA 1
ATOM 3712 C C . ALA B 1 104 ? -4.953 28.859 43.875 1 31.66 104 ALA B C 1
ATOM 3714 O O . ALA B 1 104 ? -6.109 29.266 44.031 1 31.66 104 ALA B O 1
ATOM 3715 N N . ASP B 1 105 ? -4.301 28.188 44.844 1 27.78 105 ASP B N 1
ATOM 3716 C CA . ASP B 1 105 ? -5.297 28.047 45.906 1 27.78 105 ASP B CA 1
ATOM 3717 C C . ASP B 1 105 ? -5.598 29.391 46.562 1 27.78 105 ASP B C 1
ATOM 3719 O O . ASP B 1 105 ? -6.062 29.453 47.688 1 27.78 105 ASP B O 1
ATOM 3723 N N . GLN B 1 106 ? -4.805 30.406 46.094 1 25.56 106 GLN B N 1
ATOM 3724 C CA . GLN B 1 106 ? -5.145 31.5 47.031 1 25.56 106 GLN B CA 1
ATOM 3725 C C . GLN B 1 106 ? -6.562 32 46.781 1 25.56 106 GLN B C 1
ATOM 3727 O O . GLN B 1 106 ? -6.844 32.594 45.719 1 25.56 106 GLN B O 1
ATOM 3732 N N . SER B 1 107 ? -7.578 31.219 47.156 1 26.47 107 SER B N 1
ATOM 3733 C CA . SER B 1 107 ? -9.023 31.453 47.156 1 26.47 107 SER B CA 1
ATOM 3734 C C . SER B 1 107 ? -9.359 32.875 47.625 1 26.47 107 SER B C 1
ATOM 3736 O O . SER B 1 107 ? -9.07 33.219 48.781 1 26.47 107 SER B O 1
ATOM 3738 N N . PRO B 1 108 ? -9.109 33.875 46.844 1 27.22 108 PRO B N 1
ATOM 3739 C CA . PRO B 1 108 ? -9.531 35.125 47.469 1 27.22 108 PRO B CA 1
ATOM 3740 C C . PRO B 1 108 ? -10.922 35.031 48.094 1 27.22 108 PRO B C 1
ATOM 3742 O O . PRO B 1 108 ? -11.758 34.25 47.594 1 27.22 108 PRO B O 1
ATOM 3745 N N . THR B 1 109 ? -11.055 35.188 49.375 1 24.92 109 THR B N 1
ATOM 3746 C CA . THR B 1 109 ? -12.219 35.219 50.25 1 24.92 109 THR B CA 1
ATOM 3747 C C . THR B 1 109 ? -13.32 36.094 49.656 1 24.92 109 THR B C 1
ATOM 3749 O O . THR B 1 109 ? -13.117 37.281 49.438 1 24.92 109 THR B O 1
ATOM 3752 N N . THR B 1 110 ? -14.07 35.5 48.625 1 25.33 110 THR B N 1
ATOM 3753 C CA . THR B 1 110 ? -15.227 36.094 47.969 1 25.33 110 THR B CA 1
ATOM 3754 C C . THR B 1 110 ? -16.141 36.75 49 1 25.33 110 THR B C 1
ATOM 3756 O O . THR B 1 110 ? -16.594 36.094 49.938 1 25.33 110 THR B O 1
ATOM 3759 N N . THR B 1 111 ? -15.836 38 49.344 1 23.84 111 THR B N 1
ATOM 3760 C CA . THR B 1 111 ? -16.781 38.719 50.188 1 23.84 111 THR B CA 1
ATOM 3761 C C . THR B 1 111 ? -18.219 38.5 49.688 1 23.84 111 THR B C 1
ATOM 3763 O O . THR B 1 111 ? -18.484 38.562 48.5 1 23.84 111 THR B O 1
ATOM 3766 N N . GLU B 1 112 ? -18.984 37.812 50.531 1 26.11 112 GLU B N 1
ATOM 3767 C CA . GLU B 1 112 ? -20.344 37.281 50.562 1 26.11 112 GLU B CA 1
ATOM 3768 C C . GLU B 1 112 ? -21.344 38.312 50.094 1 26.11 112 GLU B C 1
ATOM 3770 O O . GLU B 1 112 ? -21.625 39.281 50.812 1 26.11 112 GLU B O 1
ATOM 3775 N N . ILE B 1 113 ? -21 39 48.906 1 25.12 113 ILE B N 1
ATOM 3776 C CA . ILE B 1 113 ? -22.016 40.062 48.812 1 25.12 113 ILE B CA 1
ATOM 3777 C C . ILE B 1 113 ? -23.406 39.438 48.781 1 25.12 113 ILE B C 1
ATOM 3779 O O . ILE B 1 113 ? -23.641 38.469 48.031 1 25.12 113 ILE B O 1
ATOM 3783 N N . PRO B 1 114 ? -24.234 39.812 49.656 1 25.33 114 PRO B N 1
ATOM 3784 C CA . PRO B 1 114 ? -25.547 39.312 50.062 1 25.33 114 PRO B CA 1
ATOM 3785 C C . PRO B 1 114 ? -26.578 39.344 48.938 1 25.33 114 PRO B C 1
ATOM 3787 O O . PRO B 1 114 ? -26.875 40.406 48.406 1 25.33 114 PRO B O 1
ATOM 3790 N N . GLN B 1 115 ? -26.234 38.5 47.875 1 23.59 115 GLN B N 1
ATOM 3791 C CA . GLN B 1 115 ? -27.094 38.656 46.688 1 23.59 115 GLN B CA 1
ATOM 3792 C C . GLN B 1 115 ? -28.562 38.531 47.094 1 23.59 115 GLN B C 1
ATOM 3794 O O . GLN B 1 115 ? -28.922 37.688 47.906 1 23.59 115 GLN B O 1
ATOM 3799 N N . PRO B 1 116 ? -29.25 39.562 46.812 1 23.97 116 PRO B N 1
ATOM 3800 C CA . PRO B 1 116 ? -30.656 39.781 47.188 1 23.97 116 PRO B CA 1
ATOM 3801 C C . PRO B 1 116 ? -31.578 38.656 46.688 1 23.97 116 PRO B C 1
ATOM 3803 O O . PRO B 1 116 ? -31.234 38 45.688 1 23.97 116 PRO B O 1
ATOM 3806 N N . SER B 1 117 ? -32.562 38.281 47.438 1 19.55 117 SER B N 1
ATOM 3807 C CA . SER B 1 117 ? -33.469 37.156 47.656 1 19.55 117 SER B CA 1
ATOM 3808 C C . SER B 1 117 ? -34.406 36.969 46.469 1 19.55 117 SER B C 1
ATOM 3810 O O . SER B 1 117 ? -34.875 35.844 46.219 1 19.55 117 SER B O 1
ATOM 3812 N N . GLN B 1 118 ? -34.844 37.969 45.781 1 19.84 118 GLN B N 1
ATOM 3813 C CA . GLN B 1 118 ? -36.281 37.875 45.656 1 19.84 118 GLN B CA 1
ATOM 3814 C C . GLN B 1 118 ? -36.688 36.969 44.469 1 19.84 118 GLN B C 1
ATOM 3816 O O . GLN B 1 118 ? -36.469 37.344 43.312 1 19.84 118 GLN B O 1
ATOM 3821 N N . LYS B 1 119 ? -36.5 35.719 44.5 1 26.23 119 LYS B N 1
ATOM 3822 C CA . LYS B 1 119 ? -36.719 34.781 43.406 1 26.23 119 LYS B CA 1
ATOM 3823 C C . LYS B 1 119 ? -38.188 34.781 43 1 26.23 119 LYS B C 1
ATOM 3825 O O . LYS B 1 119 ? -39.031 34.188 43.656 1 26.23 119 LYS B O 1
ATOM 3830 N N . ARG B 1 120 ? -38.812 35.906 42.562 1 22.08 120 ARG B N 1
ATOM 3831 C CA . ARG B 1 120 ? -40.25 35.688 42.344 1 22.08 120 ARG B CA 1
ATOM 3832 C C . ARG B 1 120 ? -40.438 34.562 41.344 1 22.08 120 ARG B C 1
ATOM 3834 O O . ARG B 1 120 ? -39.75 34.5 40.312 1 22.08 120 ARG B O 1
ATOM 3841 N N . LYS B 1 121 ? -41.156 33.531 41.719 1 24.28 121 LYS B N 1
ATOM 3842 C CA . LYS B 1 121 ? -41.5 32.188 41.25 1 24.28 121 LYS B CA 1
ATOM 3843 C C . LYS B 1 121 ? -42.344 32.25 39.969 1 24.28 121 LYS B C 1
ATOM 3845 O O . LYS B 1 121 ? -43.562 32.438 40.031 1 24.28 121 LYS B O 1
ATOM 3850 N N . PHE B 1 122 ? -41.938 33.031 38.875 1 21.86 122 PHE B N 1
ATOM 3851 C CA . PHE B 1 122 ? -42.969 33.031 37.875 1 21.86 122 PHE B CA 1
ATOM 3852 C C . PHE B 1 122 ? -43.281 31.641 37.344 1 21.86 122 PHE B C 1
ATOM 3854 O O . PHE B 1 122 ? -42.375 30.828 37.188 1 21.86 122 PHE B O 1
ATOM 3861 N N . LYS B 1 123 ? -44.531 31.219 37.469 1 23.55 123 LYS B N 1
ATOM 3862 C CA . LYS B 1 123 ? -45.281 30 37.219 1 23.55 123 LYS B CA 1
ATOM 3863 C C . LYS B 1 123 ? -45.25 29.609 35.75 1 23.55 123 LYS B C 1
ATOM 3865 O O . LYS B 1 123 ? -46.219 29.797 35 1 23.55 123 LYS B O 1
ATOM 3870 N N . GLY B 1 124 ? -44.125 29.781 35.062 1 21.97 124 GLY B N 1
ATOM 3871 C CA . GLY B 1 124 ? -44.344 29.625 33.625 1 21.97 124 GLY B CA 1
ATOM 3872 C C . GLY B 1 124 ? -44.812 28.25 33.219 1 21.97 124 GLY B C 1
ATOM 3873 O O . GLY B 1 124 ? -44.625 27.281 33.969 1 21.97 124 GLY B O 1
ATOM 3874 N N . VAL B 1 125 ? -45.844 28.172 32.406 1 25.69 125 VAL B N 1
ATOM 3875 C CA . VAL B 1 125 ? -46.656 27.094 31.844 1 25.69 125 VAL B CA 1
ATOM 3876 C C . VAL B 1 125 ? -45.719 26.094 31.141 1 25.69 125 VAL B C 1
ATOM 3878 O O . VAL B 1 125 ? -44.844 26.5 30.375 1 25.69 125 VAL B O 1
ATOM 3881 N N . ASP B 1 126 ? -45.594 24.859 31.672 1 23.05 126 ASP B N 1
ATOM 3882 C CA . ASP B 1 126 ? -44.781 23.688 31.375 1 23.05 126 ASP B CA 1
ATOM 3883 C C . ASP B 1 126 ? -45.125 23.125 30 1 23.05 126 ASP B C 1
ATOM 3885 O O . ASP B 1 126 ? -46.188 22.547 29.797 1 23.05 126 ASP B O 1
ATOM 3889 N N . ARG B 1 127 ? -45.156 23.875 28.891 1 26.44 127 ARG B N 1
ATOM 3890 C CA . ARG B 1 127 ? -45.562 23.109 27.719 1 26.44 127 ARG B CA 1
ATOM 3891 C C . ARG B 1 127 ? -44.781 21.812 27.609 1 26.44 127 ARG B C 1
ATOM 3893 O O . ARG B 1 127 ? -43.594 21.781 27.891 1 26.44 127 ARG B O 1
ATOM 3900 N N . PRO B 1 128 ? -45.531 20.641 27.531 1 26.72 128 PRO B N 1
ATOM 3901 C CA . PRO B 1 128 ? -44.906 19.312 27.547 1 26.72 128 PRO B CA 1
ATOM 3902 C C . PRO B 1 128 ? -43.844 19.141 26.484 1 26.72 128 PRO B C 1
ATOM 3904 O O . PRO B 1 128 ? -43.906 19.766 25.422 1 26.72 128 PRO B O 1
ATOM 3907 N N . PRO B 1 129 ? -42.531 18.953 26.859 1 26.36 129 PRO B N 1
ATOM 3908 C CA . PRO B 1 129 ? -41.438 18.797 25.906 1 26.36 129 PRO B CA 1
ATOM 3909 C C . PRO B 1 129 ? -41.75 17.75 24.828 1 26.36 129 PRO B C 1
ATOM 3911 O O . PRO B 1 129 ? -42.5 16.812 25.062 1 26.36 129 PRO B O 1
ATOM 3914 N N . SER B 1 130 ? -41.969 18.203 23.656 1 23.75 130 SER B N 1
ATOM 3915 C CA . SER B 1 130 ? -42.094 17.422 22.438 1 23.75 130 SER B CA 1
ATOM 3916 C C . SER B 1 130 ? -41.156 16.234 22.438 1 23.75 130 SER B C 1
ATOM 3918 O O . SER B 1 130 ? -40 16.344 22.891 1 23.75 130 SER B O 1
ATOM 3920 N N . LYS B 1 131 ? -41.75 14.992 22.266 1 28.05 131 LYS B N 1
ATOM 3921 C CA . LYS B 1 131 ? -41.188 13.656 22.234 1 28.05 131 LYS B CA 1
ATOM 3922 C C . LYS B 1 131 ? -39.906 13.625 21.391 1 28.05 131 LYS B C 1
ATOM 3924 O O . LYS B 1 131 ? -39.938 13.969 20.203 1 28.05 131 LYS B O 1
ATOM 3929 N N . ILE B 1 132 ? -38.75 13.953 21.953 1 26.67 132 ILE B N 1
ATOM 3930 C CA . ILE B 1 132 ? -37.469 13.719 21.281 1 26.67 132 ILE B CA 1
ATOM 3931 C C . ILE B 1 132 ? -37.469 12.336 20.641 1 26.67 132 ILE B C 1
ATOM 3933 O O . ILE B 1 132 ? -37.781 11.344 21.297 1 26.67 132 ILE B O 1
ATOM 3937 N N . PRO B 1 133 ? -37.656 12.25 19.359 1 27.19 133 PRO B N 1
ATOM 3938 C CA . PRO B 1 133 ? -37.656 10.922 18.734 1 27.19 133 PRO B CA 1
ATOM 3939 C C . PRO B 1 133 ? -36.656 9.969 19.359 1 27.19 133 PRO B C 1
ATOM 3941 O O . PRO B 1 133 ? -35.625 10.406 19.875 1 27.19 133 PRO B O 1
ATOM 3944 N N . ARG B 1 134 ? -37.156 8.727 19.781 1 25.86 134 ARG B N 1
ATOM 3945 C CA . ARG B 1 134 ? -36.469 7.602 20.375 1 25.86 134 ARG B CA 1
ATOM 3946 C C . ARG B 1 134 ? -35.125 7.336 19.672 1 25.86 134 ARG B C 1
ATOM 3948 O O . ARG B 1 134 ? -35.094 7.16 18.453 1 25.86 134 ARG B O 1
ATOM 3955 N N . ARG B 1 135 ? -34.031 7.883 20.172 1 28 135 ARG B N 1
ATOM 3956 C CA . ARG B 1 135 ? -32.688 7.398 19.922 1 28 135 ARG B CA 1
ATOM 3957 C C . ARG B 1 135 ? -32.656 5.879 19.828 1 28 135 ARG B C 1
ATOM 3959 O O . ARG B 1 135 ? -33.094 5.184 20.75 1 28 135 ARG B O 1
ATOM 3966 N N . SER B 1 136 ? -32.906 5.312 18.609 1 28.73 136 SER B N 1
ATOM 3967 C CA . SER B 1 136 ? -32.781 3.867 18.453 1 28.73 136 SER B CA 1
ATOM 3968 C C . SER B 1 136 ? -31.766 3.285 19.438 1 28.73 136 SER B C 1
ATOM 3970 O O . SER B 1 136 ? -30.703 3.869 19.656 1 28.73 136 SER B O 1
ATOM 3972 N N . GLU B 1 137 ? -32.188 2.598 20.453 1 29.75 137 GLU B N 1
ATOM 3973 C CA . GLU B 1 137 ? -31.484 1.77 21.422 1 29.75 137 GLU B CA 1
ATOM 3974 C C . GLU B 1 137 ? -30.312 1.033 20.766 1 29.75 137 GLU B C 1
ATOM 3976 O O . GLU B 1 137 ? -30.516 0.193 19.891 1 29.75 137 GLU B O 1
ATOM 3981 N N . ARG B 1 138 ? -29.234 1.664 20.531 1 33.84 138 ARG B N 1
ATOM 3982 C CA . ARG B 1 138 ? -27.953 1.007 20.281 1 33.84 138 ARG B CA 1
ATOM 3983 C C . ARG B 1 138 ? -27.828 -0.264 21.125 1 33.84 138 ARG B C 1
ATOM 3985 O O . ARG B 1 138 ? -28 -0.232 22.344 1 33.84 138 ARG B O 1
ATOM 3992 N N . VAL B 1 139 ? -28.219 -1.375 20.688 1 32.62 139 VAL B N 1
ATOM 3993 C CA . VAL B 1 139 ? -27.797 -2.594 21.359 1 32.62 139 VAL B CA 1
ATOM 3994 C C . VAL B 1 139 ? -26.391 -2.41 21.922 1 32.62 139 VAL B C 1
ATOM 3996 O O . VAL B 1 139 ? -25.438 -2.186 21.172 1 32.62 139 VAL B O 1
ATOM 3999 N N . ALA B 1 140 ? -26.062 -1.934 23 1 37.44 140 ALA B N 1
ATOM 4000 C CA . ALA B 1 140 ? -24.875 -1.772 23.844 1 37.44 140 ALA B CA 1
ATOM 4001 C C . ALA B 1 140 ? -23.812 -2.818 23.516 1 37.44 140 ALA B C 1
ATOM 4003 O O . ALA B 1 140 ? -22.625 -2.604 23.766 1 37.44 140 ALA B O 1
ATOM 4004 N N . GLY B 1 141 ? -24.109 -4.07 23.188 1 38.62 141 GLY B N 1
ATOM 4005 C CA . GLY B 1 141 ? -23.281 -5.266 23.172 1 38.62 141 GLY B CA 1
ATOM 4006 C C . GLY B 1 141 ? -22.531 -5.445 21.859 1 38.62 141 GLY B C 1
ATOM 4007 O O . GLY B 1 141 ? -22 -6.527 21.594 1 38.62 141 GLY B O 1
ATOM 4008 N N . GLN B 1 142 ? -22.859 -4.719 20.906 1 46.78 142 GLN B N 1
ATOM 4009 C CA . GLN B 1 142 ? -22.125 -5.117 19.719 1 46.78 142 GLN B CA 1
ATOM 4010 C C . GLN B 1 142 ? -20.641 -4.812 19.875 1 46.78 142 GLN B C 1
ATOM 4012 O O . GLN B 1 142 ? -20.266 -3.725 20.312 1 46.78 142 GLN B O 1
ATOM 4017 N N . ASP B 1 143 ? -19.781 -5.734 19.844 1 58.34 143 ASP B N 1
ATOM 4018 C CA . ASP B 1 143 ? -18.328 -5.824 19.984 1 58.34 143 ASP B CA 1
ATOM 4019 C C . ASP B 1 143 ? -17.625 -4.812 19.078 1 58.34 143 ASP B C 1
ATOM 4021 O O . ASP B 1 143 ? -18.062 -4.555 17.969 1 58.34 143 ASP B O 1
ATOM 4025 N N . ARG B 1 144 ? -16.984 -3.764 19.625 1 61.81 144 ARG B N 1
ATOM 4026 C CA . ARG B 1 144 ? -16.141 -2.766 18.969 1 61.81 144 ARG B CA 1
ATOM 4027 C C . ARG B 1 144 ? -15.648 -3.262 17.625 1 61.81 144 ARG B C 1
ATOM 4029 O O . ARG B 1 144 ? -15.594 -2.5 16.656 1 61.81 144 ARG B O 1
ATOM 4036 N N . THR B 1 145 ? -15.336 -4.422 17.609 1 65.56 145 THR B N 1
ATOM 4037 C CA . THR B 1 145 ? -14.82 -5.035 16.391 1 65.56 145 THR B CA 1
ATOM 4038 C C . THR B 1 145 ? -15.906 -5.086 15.32 1 65.56 145 THR B C 1
ATOM 4040 O O . THR B 1 145 ? -15.625 -4.852 14.141 1 65.56 145 THR B O 1
ATOM 4043 N N . GLU B 1 146 ? -17.094 -5.281 15.719 1 68.69 146 GLU B N 1
ATOM 4044 C CA . GLU B 1 146 ? -18.188 -5.363 14.766 1 68.69 146 GLU B CA 1
ATOM 4045 C C . GLU B 1 146 ? -18.547 -3.986 14.211 1 68.69 146 GLU B C 1
ATOM 4047 O O . GLU B 1 146 ? -18.828 -3.85 13.023 1 68.69 146 GLU B O 1
ATOM 4052 N N . ARG B 1 147 ? -18.484 -3.018 15.047 1 67.38 147 ARG B N 1
ATOM 4053 C CA . ARG B 1 147 ? -18.781 -1.655 14.617 1 67.38 147 ARG B CA 1
ATOM 4054 C C . ARG B 1 147 ? -17.734 -1.163 13.617 1 67.38 147 ARG B C 1
ATOM 4056 O O . ARG B 1 147 ? -18.078 -0.515 12.625 1 67.38 147 ARG B O 1
ATOM 4063 N N . CYS B 1 148 ? -16.547 -1.52 13.945 1 72.62 148 CYS B N 1
ATOM 4064 C CA . CYS B 1 148 ? -15.453 -1.145 13.055 1 72.62 148 CYS B CA 1
ATOM 4065 C C . CYS B 1 148 ? -15.625 -1.79 11.688 1 72.62 148 CYS B C 1
ATOM 4067 O O . CYS B 1 148 ? -15.469 -1.125 10.656 1 72.62 148 CYS B O 1
ATOM 4069 N N . TYR B 1 149 ? -16.047 -2.961 11.789 1 77.5 149 TYR B N 1
ATOM 4070 C CA . TYR B 1 149 ? -16.219 -3.693 10.539 1 77.5 149 TYR B CA 1
ATOM 4071 C C . TYR B 1 149 ? -17.391 -3.139 9.742 1 77.5 149 TYR B C 1
ATOM 4073 O O . TYR B 1 149 ? -17.297 -2.99 8.516 1 77.5 149 TYR B O 1
ATOM 4081 N N . THR B 1 150 ? -18.344 -2.725 10.438 1 85 150 THR B N 1
ATOM 4082 C CA . THR B 1 150 ? -19.531 -2.207 9.766 1 85 150 THR B CA 1
ATOM 4083 C C . THR B 1 150 ? -19.25 -0.845 9.141 1 85 150 THR B C 1
ATOM 4085 O O . THR B 1 150 ? -19.609 -0.597 7.988 1 85 150 THR B O 1
ATOM 4088 N N . ALA B 1 151 ? -18.609 0.029 9.875 1 91.31 151 ALA B N 1
ATOM 4089 C CA . ALA B 1 151 ? -18.281 1.354 9.352 1 91.31 151 ALA B CA 1
ATOM 4090 C C . ALA B 1 151 ? -17.391 1.256 8.117 1 91.31 151 ALA B C 1
ATOM 4092 O O . ALA B 1 151 ? -17.594 1.971 7.137 1 91.31 151 ALA B O 1
ATOM 4093 N N . LYS B 1 152 ? -16.5 0.364 8.211 1 93.38 152 LYS B N 1
ATOM 4094 C CA . LYS B 1 152 ? -15.578 0.179 7.094 1 93.38 152 LYS B CA 1
ATOM 4095 C C . LYS B 1 152 ? -16.297 -0.368 5.867 1 93.38 152 LYS B C 1
ATOM 4097 O O . LYS B 1 152 ? -16.047 0.062 4.742 1 93.38 152 LYS B O 1
ATOM 4102 N N . ARG B 1 153 ? -17.141 -1.29 6.078 1 94.56 153 ARG B N 1
ATOM 4103 C CA . ARG B 1 153 ? -17.906 -1.861 4.977 1 94.56 153 ARG B CA 1
ATOM 4104 C C . ARG B 1 153 ? -18.781 -0.803 4.312 1 94.56 153 ARG B C 1
ATOM 4106 O O . ARG B 1 153 ? -18.844 -0.728 3.082 1 94.56 153 ARG B O 1
ATOM 4113 N N . VAL B 1 154 ? -19.422 0.003 5.086 1 95.88 154 VAL B N 1
ATOM 4114 C CA . VAL B 1 154 ? -20.312 1.033 4.57 1 95.88 154 VAL B CA 1
ATOM 4115 C C . VAL B 1 154 ? -19.516 2.098 3.83 1 95.88 154 VAL B C 1
ATOM 4117 O O . VAL B 1 154 ? -19.922 2.568 2.766 1 95.88 154 VAL B O 1
ATOM 4120 N N . ALA B 1 155 ? -18.406 2.459 4.434 1 96.94 155 ALA B N 1
ATOM 4121 C CA . ALA B 1 155 ? -17.547 3.424 3.766 1 96.94 155 ALA B CA 1
ATOM 4122 C C . ALA B 1 155 ? -17.062 2.889 2.418 1 96.94 155 ALA B C 1
ATOM 4124 O O . ALA B 1 155 ? -16.969 3.639 1.443 1 96.94 155 ALA B O 1
ATOM 4125 N N . PHE B 1 156 ? -16.75 1.603 2.395 1 96.94 156 PHE B N 1
ATOM 4126 C CA . PHE B 1 156 ? -16.312 0.948 1.167 1 96.94 156 PHE B CA 1
ATOM 4127 C C . PHE B 1 156 ? -17.406 0.991 0.109 1 96.94 156 PHE B C 1
ATOM 4129 O O . PHE B 1 156 ? -17.141 1.273 -1.06 1 96.94 156 PHE B O 1
ATOM 4136 N N . GLU B 1 157 ? -18.594 0.756 0.511 1 96.19 157 GLU B N 1
ATOM 4137 C CA . GLU B 1 157 ? -19.75 0.808 -0.389 1 96.19 157 GLU B CA 1
ATOM 4138 C C . GLU B 1 157 ? -20.016 2.234 -0.863 1 96.19 157 GLU B C 1
ATOM 4140 O O . GLU B 1 157 ? -20.266 2.463 -2.049 1 96.19 157 GLU B O 1
ATOM 4145 N N . ARG B 1 158 ? -19.969 3.133 0.056 1 97.12 158 ARG B N 1
ATOM 4146 C CA . ARG B 1 158 ? -20.188 4.539 -0.259 1 97.12 158 ARG B CA 1
ATOM 4147 C C . ARG B 1 158 ? -19.234 5.008 -1.354 1 97.12 158 ARG B C 1
ATOM 4149 O O . ARG B 1 158 ? -19.625 5.738 -2.262 1 97.12 158 ARG B O 1
ATOM 4156 N N . ASP B 1 159 ? -17.953 4.598 -1.235 1 97 159 ASP B N 1
ATOM 4157 C CA . ASP B 1 159 ? -16.922 5.031 -2.164 1 97 159 ASP B CA 1
ATOM 4158 C C . ASP B 1 159 ? -16.844 4.113 -3.383 1 97 159 ASP B C 1
ATOM 4160 O O . ASP B 1 159 ? -15.867 4.137 -4.133 1 97 159 ASP B O 1
ATOM 4164 N N . ASP B 1 160 ? -17.781 3.191 -3.566 1 95.62 160 ASP B N 1
ATOM 4165 C CA . ASP B 1 160 ? -17.906 2.266 -4.688 1 95.62 160 ASP B CA 1
ATOM 4166 C C . ASP B 1 160 ? -16.703 1.321 -4.754 1 95.62 160 ASP B C 1
ATOM 4168 O O . ASP B 1 160 ? -16.297 0.898 -5.84 1 95.62 160 ASP B O 1
ATOM 4172 N N . GLY B 1 161 ? -16.031 1.175 -3.623 1 95.5 161 GLY B N 1
ATOM 4173 C CA . GLY B 1 161 ? -14.898 0.279 -3.559 1 95.5 161 GLY B CA 1
ATOM 4174 C C . GLY B 1 161 ? -13.672 0.817 -4.277 1 95.5 161 GLY B C 1
ATOM 4175 O O . GLY B 1 161 ? -12.781 0.054 -4.656 1 95.5 161 GLY B O 1
ATOM 4176 N N . LEU B 1 162 ? -13.672 2.135 -4.52 1 97.56 162 LEU B N 1
ATOM 4177 C CA . LEU B 1 162 ? -12.578 2.75 -5.27 1 97.56 162 LEU B CA 1
ATOM 4178 C C . LEU B 1 162 ? -11.781 3.703 -4.383 1 97.56 162 LEU B C 1
ATOM 4180 O O . LEU B 1 162 ? -12.336 4.309 -3.463 1 97.56 162 LEU B O 1
ATOM 4184 N N . CYS B 1 163 ? -10.492 3.73 -4.629 1 98.31 163 CYS B N 1
ATOM 4185 C CA . CYS B 1 163 ? -9.695 4.82 -4.07 1 98.31 163 CYS B CA 1
ATOM 4186 C C . CYS B 1 163 ? -10.258 6.172 -4.496 1 98.31 163 CYS B C 1
ATOM 4188 O O . CYS B 1 163 ? -10.43 6.43 -5.688 1 98.31 163 CYS B O 1
ATOM 4190 N N . ILE B 1 164 ? -10.492 7.066 -3.623 1 97.81 164 ILE B N 1
ATOM 4191 C CA . ILE B 1 164 ? -11.164 8.32 -3.953 1 97.81 164 ILE B CA 1
ATOM 4192 C C . ILE B 1 164 ? -10.234 9.203 -4.777 1 97.81 164 ILE B C 1
ATOM 4194 O O . ILE B 1 164 ? -10.688 10.109 -5.48 1 97.81 164 ILE B O 1
ATOM 4198 N N . VAL B 1 165 ? -8.898 8.953 -4.738 1 97.69 165 VAL B N 1
ATOM 4199 C CA . VAL B 1 165 ? -7.91 9.781 -5.422 1 97.69 165 VAL B CA 1
ATOM 4200 C C . VAL B 1 165 ? -7.633 9.211 -6.812 1 97.69 165 VAL B C 1
ATOM 4202 O O . VAL B 1 165 ? -7.828 9.891 -7.82 1 97.69 165 VAL B O 1
ATOM 4205 N N . THR B 1 166 ? -7.297 7.957 -6.871 1 98 166 THR B N 1
ATOM 4206 C CA . THR B 1 166 ? -6.855 7.355 -8.125 1 98 166 THR B CA 1
ATOM 4207 C C . THR B 1 166 ? -8 6.605 -8.797 1 98 166 THR B C 1
ATOM 4209 O O . THR B 1 166 ? -7.902 6.238 -9.969 1 98 166 THR B O 1
ATOM 4212 N N . ARG B 1 167 ? -9.078 6.305 -8.086 1 97.56 167 ARG B N 1
ATOM 4213 C CA . ARG B 1 167 ? -10.219 5.504 -8.523 1 97.56 167 ARG B CA 1
ATOM 4214 C C . ARG B 1 167 ? -9.789 4.09 -8.891 1 97.56 167 ARG B C 1
ATOM 4216 O O . ARG B 1 167 ? -10.414 3.438 -9.727 1 97.56 167 ARG B O 1
ATOM 4223 N N . MET B 1 168 ? -8.633 3.646 -8.352 1 97.62 168 MET B N 1
ATOM 4224 C CA . MET B 1 168 ? -8.227 2.244 -8.367 1 97.62 168 MET B CA 1
ATOM 4225 C C . MET B 1 168 ? -9.125 1.408 -7.465 1 97.62 168 MET B C 1
ATOM 4227 O O . MET B 1 168 ? -9.484 1.84 -6.367 1 97.62 168 MET B O 1
ATOM 4231 N N . GLY B 1 169 ? -9.438 0.207 -7.898 1 96.88 169 GLY B N 1
ATOM 4232 C CA . GLY B 1 169 ? -10.367 -0.595 -7.125 1 96.88 169 GLY B CA 1
ATOM 4233 C C . GLY B 1 169 ? -9.688 -1.642 -6.266 1 96.88 169 GLY B C 1
ATOM 4234 O O . GLY B 1 169 ? -10.297 -2.178 -5.332 1 96.88 169 GLY B O 1
ATOM 4235 N N . GLU B 1 170 ? -8.391 -1.957 -6.469 1 95.06 170 GLU B N 1
ATOM 4236 C CA . GLU B 1 170 ? -7.633 -2.928 -5.688 1 95.06 170 GLU B CA 1
ATOM 4237 C C . GLU B 1 170 ? -6.133 -2.67 -5.797 1 95.06 170 GLU B C 1
ATOM 4239 O O . GLU B 1 170 ? -5.617 -2.439 -6.891 1 95.06 170 GLU B O 1
ATOM 4244 N N . PRO B 1 171 ? -5.387 -2.752 -4.676 1 95.75 171 PRO B N 1
ATOM 4245 C CA . PRO B 1 171 ? -5.852 -2.893 -3.293 1 95.75 171 PRO B CA 1
ATOM 4246 C C . PRO B 1 171 ? -6.348 -1.577 -2.699 1 95.75 171 PRO B C 1
ATOM 4248 O O . PRO B 1 171 ? -5.66 -0.558 -2.785 1 95.75 171 PRO B O 1
ATOM 4251 N N . VAL B 1 172 ? -7.551 -1.631 -2.143 1 96.94 172 VAL B N 1
ATOM 4252 C CA . VAL B 1 172 ? -8.172 -0.445 -1.565 1 96.94 172 VAL B CA 1
ATOM 4253 C C . VAL B 1 172 ? -8.789 -0.792 -0.211 1 96.94 172 VAL B C 1
ATOM 4255 O O . VAL B 1 172 ? -9.312 -1.892 -0.025 1 96.94 172 VAL B O 1
ATOM 4258 N N . SER B 1 173 ? -8.664 0.097 0.723 1 95.69 173 SER B N 1
ATOM 4259 C CA . SER B 1 173 ? -9.281 -0.079 2.033 1 95.69 173 SER B CA 1
ATOM 4260 C C . SER B 1 173 ? -9.734 1.256 2.615 1 95.69 173 SER B C 1
ATOM 4262 O O . SER B 1 173 ? -9.195 2.307 2.266 1 95.69 173 SER B O 1
ATOM 4264 N N . PRO B 1 174 ? -10.781 1.181 3.357 1 96.5 174 PRO B N 1
ATOM 4265 C CA . PRO B 1 174 ? -11.133 2.393 4.102 1 96.5 174 PRO B CA 1
ATOM 4266 C C . PRO B 1 174 ? -10.055 2.805 5.102 1 96.5 174 PRO B C 1
ATOM 4268 O O . PRO B 1 174 ? -9.562 1.968 5.863 1 96.5 174 PRO B O 1
ATOM 4271 N N . CYS B 1 175 ? -9.68 4.043 5.039 1 95.5 175 CYS B N 1
ATOM 4272 C CA . CYS B 1 175 ? -8.648 4.586 5.91 1 95.5 175 CYS B CA 1
ATOM 4273 C C . CYS B 1 175 ? -9.195 5.723 6.766 1 95.5 175 CYS B C 1
ATOM 4275 O O . CYS B 1 175 ? -10.055 6.488 6.312 1 95.5 175 CYS B O 1
ATOM 4277 N N . HIS B 1 176 ? -8.688 5.789 7.934 1 94.69 176 HIS B N 1
ATOM 4278 C CA . HIS B 1 176 ? -9.125 6.824 8.867 1 94.69 176 HIS B CA 1
ATOM 4279 C C . HIS B 1 176 ? -8.508 8.172 8.523 1 94.69 176 HIS B C 1
ATOM 4281 O O . HIS B 1 176 ? -7.324 8.25 8.195 1 94.69 176 HIS B O 1
ATOM 4287 N N . VAL B 1 177 ? -9.312 9.188 8.578 1 95.88 177 VAL B N 1
ATOM 4288 C CA . VAL B 1 177 ? -8.805 10.555 8.469 1 95.88 177 VAL B CA 1
ATOM 4289 C C . VAL B 1 177 ? -8.109 10.945 9.773 1 95.88 177 VAL B C 1
ATOM 4291 O O . VAL B 1 177 ? -6.938 11.336 9.758 1 95.88 177 VAL B O 1
ATOM 4294 N N . TYR B 1 178 ? -8.875 10.867 10.852 1 93.69 178 TYR B N 1
ATOM 4295 C CA . TYR B 1 178 ? -8.305 10.992 12.188 1 93.69 178 TYR B CA 1
ATOM 4296 C C . TYR B 1 178 ? -7.77 9.648 12.672 1 93.69 178 TYR B C 1
ATOM 4298 O O . TYR B 1 178 ? -8.523 8.68 12.797 1 93.69 178 TYR B O 1
ATOM 4306 N N . PRO B 1 179 ? -6.508 9.562 12.914 1 90.38 179 PRO B N 1
ATOM 4307 C CA . PRO B 1 179 ? -5.887 8.273 13.219 1 90.38 179 PRO B CA 1
ATOM 4308 C C . PRO B 1 179 ? -6.422 7.648 14.508 1 90.38 179 PRO B C 1
ATOM 4310 O O . PRO B 1 179 ? -6.473 8.312 15.539 1 90.38 179 PRO B O 1
ATOM 4313 N N . PRO B 1 180 ? -6.699 6.363 14.422 1 85.69 180 PRO B N 1
ATOM 4314 C CA . PRO B 1 180 ? -7.184 5.688 15.633 1 85.69 180 PRO B CA 1
ATOM 4315 C C . PRO B 1 180 ? -6.121 5.598 16.719 1 85.69 180 PRO B C 1
ATOM 4317 O O . PRO B 1 180 ? -6.457 5.465 17.906 1 85.69 180 PRO B O 1
ATOM 4320 N N . THR B 1 181 ? -4.879 5.703 16.359 1 83 181 THR B N 1
ATOM 4321 C CA . THR B 1 181 ? -3.779 5.602 17.312 1 83 181 THR B CA 1
ATOM 4322 C C . THR B 1 181 ? -3.863 6.711 18.344 1 83 181 THR B C 1
ATOM 4324 O O . THR B 1 181 ? -3.498 6.512 19.516 1 83 181 THR B O 1
ATOM 4327 N N . ILE B 1 182 ? -4.324 7.875 17.938 1 85.94 182 ILE B N 1
ATOM 4328 C CA . ILE B 1 182 ? -4.438 8.992 18.859 1 85.94 182 ILE B CA 1
ATOM 4329 C C . ILE B 1 182 ? -5.547 8.703 19.875 1 85.94 182 ILE B C 1
ATOM 4331 O O . ILE B 1 182 ? -5.402 9.008 21.062 1 85.94 182 ILE B O 1
ATOM 4335 N N . GLN B 1 183 ? -6.562 8.109 19.422 1 80.94 183 GLN B N 1
ATOM 4336 C CA . GLN B 1 183 ? -7.684 7.785 20.297 1 80.94 183 GLN B CA 1
ATOM 4337 C C . GLN B 1 183 ? -7.289 6.715 21.312 1 80.94 183 GLN B C 1
ATOM 4339 O O . GLN B 1 183 ? -7.801 6.699 22.438 1 80.94 183 GLN B O 1
ATOM 4344 N N . LYS B 1 184 ? -6.438 5.879 20.891 1 80.44 184 LYS B N 1
ATOM 4345 C CA . LYS B 1 184 ? -6.035 4.754 21.734 1 80.44 184 LYS B CA 1
ATOM 4346 C C . LYS B 1 184 ? -4.969 5.176 22.734 1 80.44 184 LYS B C 1
ATOM 4348 O O . LYS B 1 184 ? -4.68 4.441 23.688 1 80.44 184 LYS B O 1
ATOM 4353 N N . MET B 1 185 ? -4.469 6.324 22.578 1 82.81 185 MET B N 1
ATOM 4354 C CA . MET B 1 185 ? -3.445 6.824 23.5 1 82.81 185 MET B CA 1
ATOM 4355 C C . MET B 1 185 ? -4.035 7.09 24.875 1 82.81 185 MET B C 1
ATOM 4357 O O . MET B 1 185 ? -5.238 7.324 25 1 82.81 185 MET B O 1
ATOM 4361 N N . PRO B 1 186 ? -3.104 7.023 25.859 1 85.19 186 PRO B N 1
ATOM 4362 C CA . PRO B 1 186 ? -3.561 7.441 27.188 1 85.19 186 PRO B CA 1
ATOM 4363 C C . PRO B 1 186 ? -4.164 8.844 27.188 1 85.19 186 PRO B C 1
ATOM 4365 O O . PRO B 1 186 ? -3.764 9.695 26.375 1 85.19 186 PRO B O 1
ATOM 4368 N N . ALA B 1 187 ? -5.027 9.055 28.109 1 84.69 187 ALA B N 1
ATOM 4369 C CA . ALA B 1 187 ? -5.801 10.297 28.188 1 84.69 187 ALA B CA 1
ATOM 4370 C C . ALA B 1 187 ? -4.887 11.508 28.266 1 84.69 187 ALA B C 1
ATOM 4372 O O . ALA B 1 187 ? -5.152 12.539 27.625 1 84.69 187 ALA B O 1
ATOM 4373 N N . GLN B 1 188 ? -3.889 11.375 29 1 86.62 188 GLN B N 1
ATOM 4374 C CA . GLN B 1 188 ? -2.977 12.5 29.188 1 86.62 188 GLN B CA 1
ATOM 4375 C C . GLN B 1 188 ? -2.303 12.883 27.875 1 86.62 188 GLN B C 1
ATOM 4377 O O . GLN B 1 188 ? -2.141 14.07 27.578 1 86.62 188 GLN B O 1
ATOM 4382 N N . LYS B 1 189 ? -1.943 11.875 27.125 1 85.38 189 LYS B N 1
ATOM 4383 C CA . LYS B 1 189 ? -1.295 12.117 25.844 1 85.38 189 LYS B CA 1
ATOM 4384 C C . LYS B 1 189 ? -2.281 12.68 24.828 1 85.38 189 LYS B C 1
ATOM 4386 O O . LYS B 1 189 ? -1.928 13.555 24.031 1 85.38 189 LYS B O 1
ATOM 4391 N N . ARG B 1 190 ? -3.406 12.211 24.922 1 88 190 ARG B N 1
ATOM 4392 C CA . ARG B 1 190 ? -4.449 12.734 24.047 1 88 190 ARG B CA 1
ATOM 4393 C C . ARG B 1 190 ? -4.746 14.195 24.359 1 88 190 ARG B C 1
ATOM 4395 O O . ARG B 1 190 ? -4.934 15 23.438 1 88 190 ARG B O 1
ATOM 4402 N N . GLN B 1 191 ? -4.801 14.477 25.641 1 88.19 191 GLN B N 1
ATOM 4403 C CA . GLN B 1 191 ? -5.031 15.852 26.062 1 88.19 191 GLN B CA 1
ATOM 4404 C C . GLN B 1 191 ? -3.891 16.766 25.609 1 88.19 191 GLN B C 1
ATOM 4406 O O . GLN B 1 191 ? -4.117 17.906 25.234 1 88.19 191 GLN B O 1
ATOM 4411 N N . SER B 1 192 ? -2.73 16.219 25.75 1 87.56 192 SER B N 1
ATOM 4412 C CA . SER B 1 192 ? -1.564 16.984 25.312 1 87.56 192 SER B CA 1
ATOM 4413 C C . SER B 1 192 ? -1.636 17.297 23.828 1 87.56 192 SER B C 1
ATOM 4415 O O . SER B 1 192 ? -1.229 18.375 23.391 1 87.56 192 SER B O 1
ATOM 4417 N N . PHE B 1 193 ? -2.096 16.391 23.109 1 90.81 193 PHE B N 1
ATOM 4418 C CA . PHE B 1 193 ? -2.283 16.562 21.672 1 90.81 193 PHE B CA 1
ATOM 4419 C C . PHE B 1 193 ? -3.215 17.75 21.391 1 90.81 193 PHE B C 1
ATOM 4421 O O . PHE B 1 193 ? -2.85 18.672 20.672 1 90.81 193 PHE B O 1
ATOM 4428 N N . TRP B 1 194 ? -4.336 17.734 21.984 1 91.88 194 TRP B N 1
ATOM 4429 C CA . TRP B 1 194 ? -5.34 18.766 21.766 1 91.88 194 TRP B CA 1
ATOM 4430 C C . TRP B 1 194 ? -4.871 20.109 22.328 1 91.88 194 TRP B C 1
ATOM 4432 O O . TRP B 1 194 ? -5.129 21.156 21.734 1 91.88 194 TRP B O 1
ATOM 4442 N N . SER B 1 195 ? -4.195 20.031 23.453 1 90.94 195 SER B N 1
ATOM 4443 C CA . SER B 1 195 ? -3.703 21.266 24.078 1 90.94 195 SER B CA 1
ATOM 4444 C C . SER B 1 195 ? -2.709 21.984 23.188 1 90.94 195 SER B C 1
ATOM 4446 O O . SER B 1 195 ? -2.701 23.219 23.125 1 90.94 195 SER B O 1
ATOM 4448 N N . LEU B 1 196 ? -1.94 21.234 22.547 1 91.62 196 LEU B N 1
ATOM 4449 C CA . LEU B 1 196 ? -0.988 21.859 21.641 1 91.62 196 LEU B CA 1
ATOM 4450 C C . LEU B 1 196 ? -1.712 22.562 20.484 1 91.62 196 LEU B C 1
ATOM 4452 O O . LEU B 1 196 ? -1.375 23.688 20.141 1 91.62 196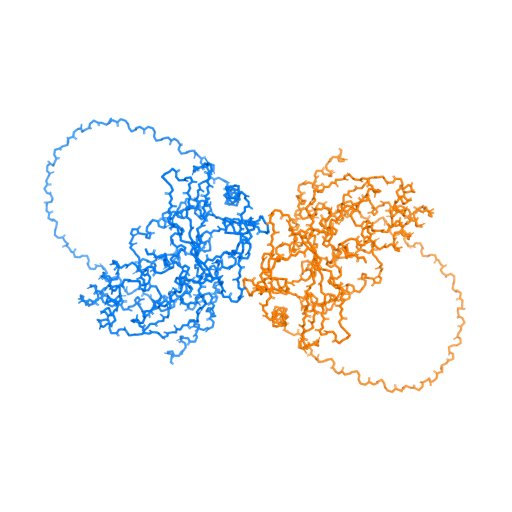 LEU B O 1
ATOM 4456 N N . LEU B 1 197 ? -2.645 21.875 19.922 1 93.69 197 LEU B N 1
ATOM 4457 C CA . LEU B 1 197 ? -3.385 22.469 18.812 1 93.69 197 LEU B CA 1
ATOM 4458 C C . LEU B 1 197 ? -4.117 23.734 19.25 1 93.69 197 LEU B C 1
ATOM 4460 O O . LEU B 1 197 ? -4.195 24.703 18.5 1 93.69 197 LEU B O 1
ATOM 4464 N N . ASN B 1 198 ? -4.516 23.703 20.5 1 92.94 198 ASN B N 1
ATOM 4465 C CA . ASN B 1 198 ? -5.258 24.828 21.062 1 92.94 198 ASN B CA 1
ATOM 4466 C C . ASN B 1 198 ? -4.367 26.047 21.234 1 92.94 198 ASN B C 1
ATOM 4468 O O . ASN B 1 198 ? -4.863 27.156 21.422 1 92.94 198 ASN B O 1
ATOM 4472 N N . LEU B 1 199 ? -3.148 25.875 21.188 1 92.12 199 LEU B N 1
ATOM 4473 C CA . LEU B 1 199 ? -2.217 27 21.297 1 92.12 199 LEU B CA 1
ATOM 4474 C C . LEU B 1 199 ? -2.145 27.766 19.984 1 92.12 199 LEU B C 1
ATOM 4476 O O . LEU B 1 199 ? -1.747 28.938 19.969 1 92.12 199 LEU B O 1
ATOM 4480 N N . PHE B 1 200 ? -2.566 27.125 18.875 1 95.06 200 PHE B N 1
ATOM 4481 C CA . PHE B 1 200 ? -2.273 27.734 17.578 1 95.06 200 PHE B CA 1
ATOM 4482 C C . PHE B 1 200 ? -3.549 27.922 16.766 1 95.06 200 PHE B C 1
ATOM 4484 O O . PHE B 1 200 ? -3.547 28.609 15.742 1 95.06 200 PHE B O 1
ATOM 4491 N N . TRP B 1 201 ? -4.586 27.312 17.156 1 95.88 201 TRP B N 1
ATOM 4492 C CA . TRP B 1 201 ? -5.875 27.484 16.5 1 95.88 201 TRP B CA 1
ATOM 4493 C C . TRP B 1 201 ? -6.957 27.859 17.516 1 95.88 201 TRP B C 1
ATOM 4495 O O . TRP B 1 201 ? -6.828 27.578 18.703 1 95.88 201 TRP B O 1
ATOM 4505 N N . LEU B 1 202 ? -8.039 28.438 17 1 95 202 LEU B N 1
ATOM 4506 C CA . LEU B 1 202 ? -9.109 28.953 17.859 1 95 202 LEU B CA 1
ATOM 4507 C C . LEU B 1 202 ? -9.812 27.812 18.594 1 95 202 LEU B C 1
ATOM 4509 O O . LEU B 1 202 ? -9.969 26.719 18.047 1 95 202 LEU B O 1
ATOM 4513 N N . ASP B 1 203 ? -10.289 28.156 19.688 1 93.44 203 ASP B N 1
ATOM 4514 C CA . ASP B 1 203 ? -10.977 27.188 20.547 1 93.44 203 ASP B CA 1
ATOM 4515 C C . ASP B 1 203 ? -12.188 26.594 19.812 1 93.44 203 ASP B C 1
ATOM 4517 O O . ASP B 1 203 ? -12.461 25.406 19.953 1 93.44 203 ASP B O 1
ATOM 4521 N N . LYS B 1 204 ? -12.852 27.438 19.156 1 92.94 204 LYS B N 1
ATOM 4522 C CA . LYS B 1 204 ? -14.047 26.984 18.453 1 92.94 204 LYS B CA 1
ATOM 4523 C C . LYS B 1 204 ? -13.695 25.922 17.422 1 92.94 204 LYS B C 1
ATOM 4525 O O . LYS B 1 204 ? -14.438 24.953 17.219 1 92.94 204 LYS B O 1
ATOM 4530 N N . THR B 1 2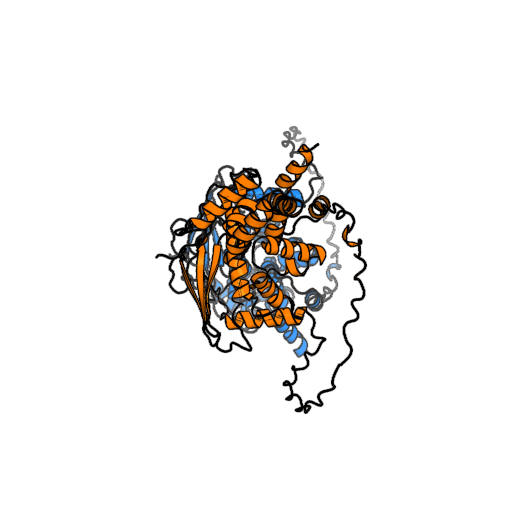05 ? -12.594 26.125 16.734 1 92.12 205 THR B N 1
ATOM 4531 C CA . THR B 1 205 ? -12.125 25.188 15.727 1 92.12 205 THR B CA 1
ATOM 4532 C C . THR B 1 205 ? -11.766 23.844 16.359 1 92.12 205 THR B C 1
ATOM 4534 O O . THR B 1 205 ? -12.18 22.797 15.875 1 92.12 205 THR B O 1
ATOM 4537 N N . ILE B 1 206 ? -11.039 23.875 17.406 1 93.12 206 ILE B N 1
ATOM 4538 C CA . ILE B 1 206 ? -10.578 22.672 18.094 1 93.12 206 ILE B CA 1
ATOM 4539 C C . ILE B 1 206 ? -11.766 21.922 18.688 1 93.12 206 ILE B C 1
ATOM 4541 O O . ILE B 1 206 ? -11.836 20.703 18.609 1 93.12 206 ILE B O 1
ATOM 4545 N N . ALA B 1 207 ? -12.656 22.688 19.25 1 91.69 207 ALA B N 1
ATOM 4546 C CA . ALA B 1 207 ? -13.852 22.078 19.844 1 91.69 207 ALA B CA 1
ATOM 4547 C C . ALA B 1 207 ? -14.656 21.328 18.797 1 91.69 207 ALA B C 1
ATOM 4549 O O . ALA B 1 207 ? -15.18 20.234 19.062 1 91.69 207 ALA B O 1
ATOM 4550 N N . LYS B 1 208 ? -14.734 21.859 17.656 1 90 208 LYS B N 1
ATOM 4551 C CA . LYS B 1 208 ? -15.438 21.203 16.562 1 90 208 LYS B CA 1
ATOM 4552 C C . LYS B 1 208 ? -14.75 19.906 16.172 1 90 208 LYS B C 1
ATOM 4554 O O . LYS B 1 208 ? -15.414 18.891 15.906 1 90 208 LYS B O 1
ATOM 4559 N N . TRP B 1 209 ? -13.445 19.953 16.094 1 89.44 209 TRP B N 1
ATOM 4560 C CA . TRP B 1 209 ? -12.672 18.766 15.75 1 89.44 209 TRP B CA 1
ATOM 4561 C C . TRP B 1 209 ? -12.867 17.672 16.812 1 89.44 209 TRP B C 1
ATOM 4563 O O . TRP B 1 209 ? -13.109 16.516 16.469 1 89.44 209 TRP B O 1
ATOM 4573 N N . GLU B 1 210 ? -12.789 18.031 18 1 86.94 210 GLU B N 1
ATOM 4574 C CA . GLU B 1 210 ? -12.914 17.094 19.125 1 86.94 210 GLU B CA 1
ATOM 4575 C C . GLU B 1 210 ? -14.32 16.516 19.188 1 86.94 210 GLU B C 1
ATOM 4577 O O . GLU B 1 210 ? -14.484 15.336 19.531 1 86.94 210 GLU B O 1
ATOM 4582 N N . GLU B 1 211 ? -15.234 17.297 19 1 86.06 211 GLU B N 1
ATOM 4583 C CA . GLU B 1 211 ? -16.641 16.875 19.078 1 86.06 211 GLU B CA 1
ATOM 4584 C C . GLU B 1 211 ? -16.922 15.727 18.125 1 86.06 211 GLU B C 1
ATOM 4586 O O . GLU B 1 211 ? -17.688 14.82 18.438 1 86.06 211 GLU B O 1
ATOM 4591 N N . TYR B 1 212 ? -16.359 15.75 17.047 1 81.69 212 TYR B N 1
ATOM 4592 C CA . TYR B 1 212 ? -16.641 14.766 16.016 1 81.69 212 TYR B CA 1
ATOM 4593 C C . TYR B 1 212 ? -16.109 13.391 16.406 1 81.69 212 TYR B C 1
ATOM 4595 O O . TYR B 1 212 ? -16.641 12.367 15.984 1 81.69 212 TYR B O 1
ATOM 4603 N N . ILE B 1 213 ? -15.031 13.344 17.219 1 81.94 213 ILE B N 1
ATOM 4604 C CA . ILE B 1 213 ? -14.406 12.055 17.5 1 81.94 213 ILE B CA 1
ATOM 4605 C C . ILE B 1 213 ? -14.75 11.625 18.922 1 81.94 213 ILE B C 1
ATOM 4607 O O . ILE B 1 213 ? -14.352 10.547 19.359 1 81.94 213 ILE B O 1
ATOM 4611 N N . SER B 1 214 ? -15.445 12.406 19.656 1 78.62 214 SER B N 1
ATOM 4612 C CA . SER B 1 214 ? -15.742 12.141 21.062 1 78.62 214 SER B CA 1
ATOM 4613 C C . SER B 1 214 ? -17.016 11.328 21.219 1 78.62 214 SER B C 1
ATOM 4615 O O . SER B 1 214 ? -17.391 10.938 22.328 1 78.62 214 SER B O 1
ATOM 4617 N N . GLY B 1 215 ? -17.625 10.984 20.219 1 76.06 215 GLY B N 1
ATOM 4618 C CA . GLY B 1 215 ? -18.828 10.188 20.344 1 76.06 215 GLY B CA 1
ATOM 4619 C C . GLY B 1 215 ? -18.562 8.758 20.766 1 76.06 215 GLY B C 1
ATOM 4620 O O . GLY B 1 215 ? -17.406 8.359 20.938 1 76.06 215 GLY B O 1
ATOM 4621 N N . PRO B 1 216 ? -19.594 8.047 21.016 1 77.44 216 PRO B N 1
ATOM 4622 C CA . PRO B 1 216 ? -19.453 6.672 21.5 1 77.44 216 PRO B CA 1
ATOM 4623 C C . PRO B 1 216 ? -18.672 5.777 20.547 1 77.44 216 PRO B C 1
ATOM 4625 O O . PRO B 1 216 ? -17.984 4.852 20.984 1 77.44 216 PRO B O 1
ATOM 4628 N N . ASP B 1 217 ? -18.781 6.156 19.328 1 79.56 217 ASP B N 1
ATOM 4629 C CA . ASP B 1 217 ? -18.109 5.312 18.344 1 79.56 217 ASP B CA 1
ATOM 4630 C C . ASP B 1 217 ? -16.672 5.77 18.109 1 79.56 217 ASP B C 1
ATOM 4632 O O . ASP B 1 217 ? -15.922 5.121 17.375 1 79.56 217 ASP B O 1
ATOM 4636 N N . GLY B 1 218 ? -16.391 6.859 18.703 1 80.62 218 GLY B N 1
ATOM 4637 C CA . GLY B 1 218 ? -15.039 7.355 18.578 1 80.62 218 GLY B CA 1
ATOM 4638 C C . GLY B 1 218 ? -14.617 7.586 17.141 1 80.62 218 GLY B C 1
ATOM 4639 O O . GLY B 1 218 ? -15.312 8.266 16.391 1 80.62 218 GLY B O 1
ATOM 4640 N N . THR B 1 219 ? -13.492 6.867 16.797 1 84 219 THR B N 1
ATOM 4641 C CA . THR B 1 219 ? -12.93 7.059 15.469 1 84 219 THR B CA 1
ATOM 4642 C C . THR B 1 219 ? -13.578 6.105 14.469 1 84 219 THR B C 1
ATOM 4644 O O . THR B 1 219 ? -13.375 6.23 13.258 1 84 219 THR B O 1
ATOM 4647 N N . GLU B 1 220 ? -14.352 5.164 14.953 1 87.38 220 GLU B N 1
ATOM 4648 C CA . GLU B 1 220 ? -14.945 4.145 14.094 1 87.38 220 GLU B CA 1
ATOM 4649 C C . GLU B 1 220 ? -16.297 4.594 13.547 1 87.38 220 GLU B C 1
ATOM 4651 O O . GLU B 1 220 ? -17.297 3.887 13.695 1 87.38 220 GLU B O 1
ATOM 4656 N N . VAL B 1 221 ? -16.328 5.727 13.023 1 90.88 221 VAL B N 1
ATOM 4657 C CA . VAL B 1 221 ? -17.5 6.285 12.375 1 90.88 221 VAL B CA 1
ATOM 4658 C C . VAL B 1 221 ? -17.25 6.426 10.875 1 90.88 221 VAL B C 1
ATOM 4660 O O . VAL B 1 221 ? -16.125 6.691 10.453 1 90.88 221 VAL B O 1
ATOM 4663 N N . ILE B 1 222 ? -18.281 6.324 10.094 1 94.5 222 ILE B N 1
ATOM 4664 C CA . ILE B 1 222 ? -18.188 6.332 8.641 1 94.5 222 ILE B CA 1
ATOM 4665 C C . ILE B 1 222 ? -17.609 7.66 8.164 1 94.5 222 ILE B C 1
ATOM 4667 O O . ILE B 1 222 ? -16.812 7.695 7.219 1 94.5 222 ILE B O 1
ATOM 4671 N N . SER B 1 223 ? -17.969 8.727 8.852 1 94.62 223 SER B N 1
ATOM 4672 C CA . SER B 1 223 ? -17.562 10.078 8.469 1 94.62 223 SER B CA 1
ATOM 4673 C C . SER B 1 223 ? -16.078 10.297 8.719 1 94.62 223 SER B C 1
ATOM 4675 O O . SER B 1 223 ? -15.508 11.312 8.297 1 94.62 223 SER B O 1
ATOM 4677 N N . ASN B 1 224 ? -15.383 9.344 9.391 1 95.19 224 ASN B N 1
ATOM 4678 C CA . ASN B 1 224 ? -13.938 9.406 9.617 1 95.19 224 ASN B CA 1
ATOM 4679 C C . ASN B 1 224 ? -13.18 8.508 8.641 1 95.19 224 ASN B C 1
ATOM 4681 O O . ASN B 1 224 ? -11.984 8.266 8.812 1 95.19 224 ASN B O 1
ATOM 4685 N N . LEU B 1 225 ? -13.93 8.008 7.684 1 96.38 225 LEU B N 1
ATOM 4686 C CA . LEU B 1 225 ? -13.328 7.016 6.797 1 96.38 225 LEU B CA 1
ATOM 4687 C C . LEU B 1 225 ? -13.43 7.457 5.34 1 96.38 225 LEU B C 1
ATOM 4689 O O . LEU B 1 225 ? -14.422 8.07 4.945 1 96.38 225 LEU B O 1
ATOM 4693 N N . LEU B 1 226 ? -12.43 7.164 4.574 1 97.56 226 LEU B N 1
ATOM 4694 C CA . LEU B 1 226 ? -12.453 7.254 3.119 1 97.56 226 LEU B CA 1
ATOM 4695 C C . LEU B 1 226 ? -11.555 6.191 2.494 1 97.56 226 LEU B C 1
ATOM 4697 O O . LEU B 1 226 ? -10.602 5.73 3.123 1 97.56 226 LEU B O 1
ATOM 4701 N N . CYS B 1 227 ? -11.844 5.77 1.318 1 97.94 227 CYS B N 1
ATOM 4702 C CA . CYS B 1 227 ? -11.133 4.656 0.702 1 97.94 227 CYS B CA 1
ATOM 4703 C C . CYS B 1 227 ? -9.898 5.145 -0.044 1 97.94 227 CYS B C 1
ATOM 4705 O O . CYS B 1 227 ? -9.992 6.043 -0.885 1 97.94 227 CYS B O 1
ATOM 4707 N N . LEU B 1 228 ? -8.773 4.551 0.268 1 98.06 228 LEU B N 1
ATOM 4708 C CA . LEU B 1 228 ? -7.516 4.824 -0.414 1 98.06 228 LEU B CA 1
ATOM 4709 C C . LEU B 1 228 ? -6.82 3.531 -0.821 1 98.06 228 LEU B C 1
ATOM 4711 O O . LEU B 1 228 ? -6.926 2.52 -0.122 1 98.06 228 LEU B O 1
ATOM 4715 N N . SER B 1 229 ? -6.172 3.574 -1.993 1 97.94 229 SER B N 1
ATOM 4716 C CA . SER B 1 229 ? -5.281 2.465 -2.312 1 97.94 229 SER B CA 1
ATOM 4717 C C . SER B 1 229 ? -4.09 2.422 -1.362 1 97.94 229 SER B C 1
ATOM 4719 O O . SER B 1 229 ? -3.783 3.412 -0.695 1 97.94 229 SER B O 1
ATOM 4721 N N . GLU B 1 230 ? -3.445 1.294 -1.318 1 96.94 230 GLU B N 1
ATOM 4722 C CA . GLU B 1 230 ? -2.395 1.097 -0.324 1 96.94 230 GLU B CA 1
ATOM 4723 C C . GLU B 1 230 ? -1.267 2.109 -0.503 1 96.94 230 GLU B C 1
ATOM 4725 O O . GLU B 1 230 ? -0.755 2.656 0.476 1 96.94 230 GLU B O 1
ATOM 4730 N N . SER B 1 231 ? -0.833 2.365 -1.718 1 97.69 231 SER B N 1
ATOM 4731 C CA . SER B 1 231 ? 0.245 3.32 -1.951 1 97.69 231 SER B CA 1
ATOM 4732 C C . SER B 1 231 ? -0.197 4.742 -1.631 1 97.69 231 SER B C 1
ATOM 4734 O O . SER B 1 231 ? 0.577 5.531 -1.083 1 97.69 231 SER B O 1
ATOM 4736 N N . VAL B 1 232 ? -1.47 5.078 -1.973 1 98.06 232 VAL B N 1
ATOM 4737 C CA . VAL B 1 232 ? -1.994 6.402 -1.663 1 98.06 232 VAL B CA 1
ATOM 4738 C C . VAL B 1 232 ? -2.066 6.59 -0.149 1 98.06 232 VAL B C 1
ATOM 4740 O O . VAL B 1 232 ? -1.712 7.648 0.371 1 98.06 232 VAL B O 1
ATOM 4743 N N . HIS B 1 233 ? -2.527 5.594 0.483 1 97.12 233 HIS B N 1
ATOM 4744 C CA . HIS B 1 233 ? -2.572 5.629 1.94 1 97.12 233 HIS B CA 1
ATOM 4745 C C . HIS B 1 233 ? -1.179 5.816 2.529 1 97.12 233 HIS B C 1
ATOM 4747 O O . HIS B 1 233 ? -0.999 6.586 3.477 1 97.12 233 HIS B O 1
ATOM 4753 N N . GLY B 1 234 ? -0.212 5.07 2.025 1 95.31 234 GLY B N 1
ATOM 4754 C CA . GLY B 1 234 ? 1.162 5.215 2.477 1 95.31 234 GLY B CA 1
ATOM 4755 C C . GLY B 1 234 ? 1.696 6.629 2.318 1 95.31 234 GLY B C 1
ATOM 4756 O O . GLY B 1 234 ? 2.367 7.145 3.213 1 95.31 234 GLY B O 1
ATOM 4757 N N . LEU B 1 235 ? 1.4 7.23 1.177 1 97.25 235 LEU B N 1
ATOM 4758 C CA . LEU B 1 235 ? 1.805 8.609 0.93 1 97.25 235 LEU B CA 1
ATOM 4759 C C . LEU B 1 235 ? 1.118 9.562 1.904 1 97.25 235 LEU B C 1
ATOM 4761 O O . LEU B 1 235 ? 1.745 10.492 2.42 1 97.25 235 LEU B O 1
ATOM 4765 N N . TRP B 1 236 ? -0.126 9.258 2.135 1 95.88 236 TRP B N 1
ATOM 4766 C CA . TRP B 1 236 ? -0.942 10.07 3.033 1 95.88 236 TRP B CA 1
ATOM 4767 C C . TRP B 1 236 ? -0.384 10.039 4.453 1 95.88 236 TRP B C 1
ATOM 4769 O O . TRP B 1 236 ? -0.256 11.078 5.098 1 95.88 236 TRP B O 1
ATOM 4779 N N . ARG B 1 237 ? 0.018 8.93 4.891 1 91.88 237 ARG B N 1
ATOM 4780 C CA . ARG B 1 237 ? 0.517 8.727 6.246 1 91.88 237 ARG B CA 1
ATOM 4781 C C . ARG B 1 237 ? 1.88 9.383 6.434 1 91.88 237 ARG B C 1
ATOM 4783 O O . ARG B 1 237 ? 2.295 9.656 7.559 1 91.88 237 ARG B O 1
ATOM 4790 N N . LYS B 1 238 ? 2.518 9.703 5.41 1 93.81 238 LYS B N 1
ATOM 4791 C CA . LYS B 1 238 ? 3.832 10.336 5.473 1 93.81 238 LYS B CA 1
ATOM 4792 C C . LYS B 1 238 ? 3.742 11.82 5.129 1 93.81 238 LYS B C 1
ATOM 4794 O O . LYS B 1 238 ? 4.766 12.484 4.922 1 93.81 238 LYS B O 1
ATOM 4799 N N . ALA B 1 239 ? 2.498 12.281 4.949 1 96.31 239 ALA B N 1
ATOM 4800 C CA . ALA B 1 239 ? 2.229 13.688 4.629 1 96.31 239 ALA B CA 1
ATOM 4801 C C . ALA B 1 239 ? 2.887 14.086 3.312 1 96.31 239 ALA B C 1
ATOM 4803 O O . ALA B 1 239 ? 3.51 15.141 3.219 1 96.31 239 ALA B O 1
ATOM 4804 N N . ARG B 1 240 ? 2.789 13.211 2.32 1 97.56 240 ARG B N 1
ATOM 4805 C CA . ARG B 1 240 ? 3.318 13.531 0.999 1 97.56 240 ARG B CA 1
ATOM 4806 C C . ARG B 1 240 ? 2.281 14.266 0.158 1 97.56 240 ARG B C 1
ATOM 4808 O O . ARG B 1 240 ? 2.609 14.82 -0.893 1 97.56 240 ARG B O 1
ATOM 4815 N N . PHE B 1 241 ? 1.095 14.266 0.604 1 97.81 241 PHE B N 1
ATOM 4816 C CA . PHE B 1 241 ? 0.039 15.094 0.033 1 97.81 241 PHE B CA 1
ATOM 4817 C C . PHE B 1 241 ? -1.029 15.406 1.075 1 97.81 241 PHE B C 1
ATOM 4819 O O . PHE B 1 241 ? -1.002 14.859 2.18 1 97.81 241 PHE B O 1
ATOM 4826 N N . ALA B 1 242 ? -1.918 16.281 0.771 1 97.69 242 ALA B N 1
ATOM 4827 C CA . ALA B 1 242 ? -3.057 16.641 1.606 1 97.69 242 ALA B CA 1
ATOM 4828 C C . ALA B 1 242 ? -4.305 16.875 0.76 1 97.69 242 ALA B C 1
ATOM 4830 O O . ALA B 1 242 ? -4.211 17.141 -0.438 1 97.69 242 ALA B O 1
ATOM 4831 N N . LEU B 1 243 ? -5.402 16.688 1.361 1 98.06 243 LEU B N 1
ATOM 4832 C CA . LEU B 1 243 ? -6.699 16.938 0.743 1 98.06 243 LEU B CA 1
ATOM 4833 C C . LEU B 1 243 ? -7.379 18.141 1.375 1 98.06 243 LEU B C 1
ATOM 4835 O O . LEU B 1 243 ? -7.7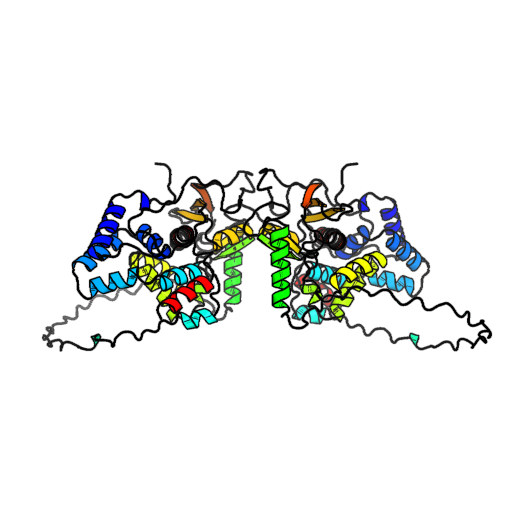11 18.125 2.562 1 98.06 243 LEU B O 1
ATOM 4839 N N . GLU B 1 244 ? -7.559 19.141 0.598 1 98.06 244 GLU B N 1
ATOM 4840 C CA . GLU B 1 244 ? -8.266 20.344 1.039 1 98.06 244 GLU B CA 1
ATOM 4841 C C . GLU B 1 244 ? -9.773 20.203 0.828 1 98.06 244 GLU B C 1
ATOM 4843 O O . GLU B 1 244 ? -10.234 20.078 -0.307 1 98.06 244 GLU B O 1
ATOM 4848 N N . PRO B 1 245 ? -10.516 20.188 1.94 1 97.81 245 PRO B N 1
ATOM 4849 C CA . PRO B 1 245 ? -11.961 20.266 1.718 1 97.81 245 PRO B CA 1
ATOM 4850 C C . PRO B 1 245 ? -12.398 21.625 1.173 1 97.81 245 PRO B C 1
ATOM 4852 O O . PRO B 1 245 ? -12.188 22.656 1.821 1 97.81 245 PRO B O 1
ATOM 4855 N N . VAL B 1 246 ? -12.984 21.641 0.027 1 97.69 246 VAL B N 1
ATOM 4856 C CA . VAL B 1 246 ? -13.32 22.875 -0.674 1 97.69 246 VAL B CA 1
ATOM 4857 C C . VAL B 1 246 ? -14.773 23.25 -0.413 1 97.69 246 VAL B C 1
ATOM 4859 O O . VAL B 1 246 ? -15.086 24.406 -0.115 1 97.69 246 VAL B O 1
ATOM 4862 N N . ALA B 1 247 ? -15.672 22.219 -0.579 1 97.81 247 ALA B N 1
ATOM 4863 C CA . ALA B 1 247 ? -17.094 22.516 -0.423 1 97.81 247 ALA B CA 1
ATOM 4864 C C . ALA B 1 247 ? -17.891 21.266 -0.109 1 97.81 247 ALA B C 1
ATOM 4866 O O . ALA B 1 247 ? -17.516 20.156 -0.53 1 97.81 247 ALA B O 1
ATOM 4867 N N . MET B 1 248 ? -18.875 21.469 0.682 1 97.5 248 MET B N 1
ATOM 4868 C CA . MET B 1 248 ? -19.906 20.469 0.95 1 97.5 248 MET B CA 1
ATOM 4869 C C . MET B 1 248 ? -21.281 20.984 0.574 1 97.5 248 MET B C 1
ATOM 4871 O O . MET B 1 248 ? -21.641 22.109 0.917 1 97.5 248 MET B O 1
ATOM 4875 N N . SER B 1 249 ? -21.984 20.188 -0.213 1 97.69 249 SER B N 1
ATOM 4876 C CA . SER B 1 249 ? -23.328 20.609 -0.59 1 97.69 249 SER B CA 1
ATOM 4877 C C . SER B 1 249 ? -24.234 20.734 0.632 1 97.69 249 SER B C 1
ATOM 4879 O O . SER B 1 249 ? -23.984 20.094 1.661 1 97.69 249 SER B O 1
ATOM 4881 N N . GLU B 1 250 ? -25.297 21.469 0.534 1 96.62 250 GLU B N 1
ATOM 4882 C CA . GLU B 1 250 ? -26.234 21.688 1.633 1 96.62 250 GLU B CA 1
ATOM 4883 C C . GLU B 1 250 ? -26.891 20.391 2.074 1 96.62 250 GLU B C 1
ATOM 4885 O O . GLU B 1 250 ? -27.109 20.172 3.27 1 96.62 250 GLU B O 1
ATOM 4890 N N . ASP B 1 251 ? -27.172 19.562 1.069 1 96.62 251 ASP B N 1
ATOM 4891 C CA . ASP B 1 251 ? -27.828 18.297 1.385 1 96.62 251 ASP B CA 1
ATOM 4892 C C . ASP B 1 251 ? -26.797 17.25 1.824 1 96.62 251 ASP B C 1
ATOM 4894 O O . ASP B 1 251 ? -27.156 16.094 2.084 1 96.62 251 ASP B O 1
ATOM 4898 N N . LYS B 1 252 ? -25.547 17.578 1.838 1 97.19 252 LYS B N 1
ATOM 4899 C CA . LYS B 1 252 ? -24.438 16.75 2.309 1 97.19 252 LYS B CA 1
ATOM 4900 C C . LYS B 1 252 ? -24.266 15.516 1.433 1 97.19 252 LYS B C 1
ATOM 4902 O O . LYS B 1 252 ? -23.75 14.484 1.892 1 97.19 252 LYS B O 1
ATOM 4907 N N . LYS B 1 253 ? -24.641 15.625 0.185 1 98 253 LYS B N 1
ATOM 4908 C CA . LYS B 1 253 ? -24.531 14.492 -0.73 1 98 253 LYS B CA 1
ATOM 4909 C C . LYS B 1 253 ? -23.297 14.617 -1.619 1 98 253 LYS B C 1
ATOM 4911 O O . LYS B 1 253 ? -22.891 13.656 -2.273 1 98 253 LYS B O 1
ATOM 4916 N N . THR B 1 254 ? -22.75 15.773 -1.597 1 98.38 254 THR B N 1
ATOM 4917 C CA . THR B 1 254 ? -21.594 16.016 -2.463 1 98.38 254 THR B CA 1
ATOM 4918 C C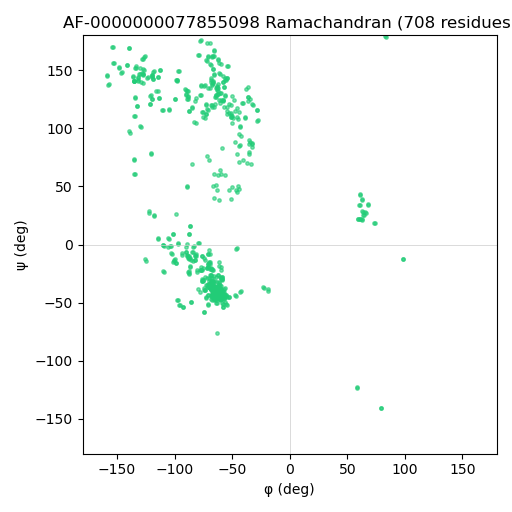 . THR B 1 254 ? -20.484 16.734 -1.702 1 98.38 254 THR B C 1
ATOM 4920 O O . THR B 1 254 ? -20.734 17.766 -1.065 1 98.38 254 THR B O 1
ATOM 4923 N N . LEU B 1 255 ? -19.266 16.203 -1.708 1 98.56 255 LEU B N 1
ATOM 4924 C CA . LEU B 1 255 ? -18.078 16.781 -1.1 1 98.56 255 LEU B CA 1
ATOM 4925 C C . LEU B 1 255 ? -16.984 17 -2.143 1 98.56 255 LEU B C 1
ATOM 4927 O O . LEU B 1 255 ? -16.594 16.062 -2.844 1 98.56 255 LEU B O 1
ATOM 4931 N N . VAL B 1 256 ? -16.562 18.234 -2.281 1 98.44 256 VAL B N 1
ATOM 4932 C CA . VAL B 1 256 ? -15.5 18.578 -3.225 1 98.44 256 VAL B CA 1
ATOM 4933 C C . VAL B 1 256 ? -14.172 18.719 -2.484 1 98.44 256 VAL B C 1
ATOM 4935 O O . VAL B 1 256 ? -14.086 19.438 -1.489 1 98.44 256 VAL B O 1
ATOM 4938 N N . LEU B 1 257 ? -13.172 17.969 -2.938 1 98.12 257 LEU B N 1
ATOM 4939 C CA . LEU B 1 257 ? -11.828 18 -2.369 1 98.12 257 LEU B CA 1
ATOM 4940 C C . LEU B 1 257 ? -10.805 18.453 -3.408 1 98.12 257 LEU B C 1
ATOM 4942 O O . LEU B 1 257 ? -11 18.25 -4.609 1 98.12 257 LEU B O 1
ATOM 4946 N N . ARG B 1 258 ? -9.789 19.109 -2.951 1 98.12 258 ARG B N 1
ATOM 4947 C CA . ARG B 1 258 ? -8.656 19.484 -3.801 1 98.12 258 ARG B CA 1
ATOM 4948 C C . ARG B 1 258 ? -7.387 18.766 -3.352 1 98.12 258 ARG B C 1
ATOM 4950 O O . ARG B 1 258 ? -7.062 18.766 -2.162 1 98.12 258 ARG B O 1
ATOM 4957 N N . PHE B 1 259 ? -6.727 18.203 -4.316 1 98.12 259 PHE B N 1
ATOM 4958 C CA . PHE B 1 259 ? -5.52 17.422 -4.055 1 98.12 259 PHE B CA 1
ATOM 4959 C C . PHE B 1 259 ? -4.281 18.312 -4.125 1 98.12 259 PHE B C 1
ATOM 4961 O O . PHE B 1 259 ? -4.098 19.047 -5.086 1 98.12 259 PHE B O 1
ATOM 4968 N N . TRP B 1 260 ? -3.324 18.188 -3.086 1 98.19 260 TRP B N 1
ATOM 4969 C CA . TRP B 1 260 ? -2.061 18.922 -3.1 1 98.19 260 TRP B CA 1
ATOM 4970 C C . TRP B 1 260 ? -0.893 18 -2.768 1 98.19 260 TRP B C 1
ATOM 4972 O O . TRP B 1 260 ? -0.834 17.438 -1.674 1 98.19 260 TRP B O 1
ATOM 4982 N N . TRP B 1 261 ? 0.057 17.891 -3.74 1 98.12 261 TRP B N 1
ATOM 4983 C CA . TRP B 1 261 ? 1.333 17.281 -3.375 1 98.12 261 TRP B CA 1
ATOM 4984 C C . TRP B 1 261 ? 2.084 18.156 -2.373 1 98.12 261 TRP B C 1
ATOM 4986 O O . TRP B 1 261 ? 2.008 19.375 -2.432 1 98.12 261 TRP B O 1
ATOM 4996 N N . LEU B 1 262 ? 2.781 17.562 -1.492 1 97.62 262 LEU B N 1
ATOM 4997 C CA . LEU B 1 262 ? 3.582 18.281 -0.506 1 97.62 262 LEU B CA 1
ATOM 4998 C C . LEU B 1 262 ? 5.059 17.922 -0.642 1 97.62 262 LEU B C 1
ATOM 5000 O O . LEU B 1 262 ? 5.398 16.781 -0.973 1 97.62 262 LEU B O 1
ATOM 5004 N N . PRO B 1 263 ? 5.891 18.844 -0.407 1 95.06 263 PRO B N 1
ATOM 5005 C CA . PRO B 1 263 ? 7.324 18.609 -0.58 1 95.06 263 PRO B CA 1
ATOM 5006 C C . PRO B 1 263 ? 7.949 17.859 0.595 1 95.06 263 PRO B C 1
ATOM 5008 O O . PRO B 1 263 ? 7.32 17.734 1.648 1 95.06 263 PRO B O 1
ATOM 5011 N N . LEU B 1 264 ? 9.109 17.344 0.338 1 93.31 264 LEU B N 1
ATOM 5012 C CA . LEU B 1 264 ? 9.961 16.781 1.378 1 93.31 264 LEU B CA 1
ATOM 5013 C C . LEU B 1 264 ? 10.891 17.844 1.948 1 93.31 264 LEU B C 1
ATOM 5015 O O . LEU B 1 264 ? 11.547 18.578 1.196 1 93.31 264 LEU B O 1
ATOM 5019 N N . ARG B 1 265 ? 10.875 17.938 3.285 1 93.06 265 ARG B N 1
ATOM 5020 C CA . ARG B 1 265 ? 11.789 18.859 3.951 1 93.06 265 ARG B CA 1
ATOM 5021 C C . ARG B 1 265 ? 12.586 18.156 5.043 1 93.06 265 ARG B C 1
ATOM 5023 O O . ARG B 1 265 ? 12.094 17.203 5.648 1 93.06 265 ARG B O 1
ATOM 5030 N N . LYS B 1 266 ? 13.742 18.609 5.191 1 91.5 266 LYS B N 1
ATOM 5031 C CA . LYS B 1 266 ? 14.562 18.125 6.293 1 91.5 266 LYS B CA 1
ATOM 5032 C C . LYS B 1 266 ? 14.336 18.953 7.559 1 91.5 266 LYS B C 1
ATOM 5034 O O . LYS B 1 266 ? 14.336 20.188 7.504 1 91.5 266 LYS B O 1
ATOM 5039 N N . TYR B 1 267 ? 14.141 18.266 8.594 1 91.88 267 TYR B N 1
ATOM 5040 C CA . TYR B 1 267 ? 13.922 18.938 9.875 1 91.88 267 TYR B CA 1
ATOM 5041 C C . TYR B 1 267 ? 15.148 19.75 10.273 1 91.88 267 TYR B C 1
ATOM 5043 O O . TYR B 1 267 ? 16.281 19.312 10.078 1 91.88 267 TYR B O 1
ATOM 5051 N N . SER B 1 268 ? 14.922 20.922 10.766 1 92.12 268 SER B N 1
ATOM 5052 C CA . SER B 1 268 ? 15.977 21.797 11.273 1 92.12 268 SER B CA 1
ATOM 5053 C C . SER B 1 268 ? 15.641 22.297 12.672 1 92.12 268 SER B C 1
ATOM 5055 O O . SER B 1 268 ? 14.508 22.703 12.938 1 92.12 268 SER B O 1
ATOM 5057 N N . LYS B 1 269 ? 16.625 22.344 13.508 1 89.19 269 LYS B N 1
ATOM 5058 C CA . LYS B 1 269 ? 16.438 22.797 14.883 1 89.19 269 LYS B CA 1
ATOM 5059 C C . LYS B 1 269 ? 16.406 24.312 14.953 1 89.19 269 LYS B C 1
ATOM 5061 O O . LYS B 1 269 ? 15.898 24.891 15.922 1 89.19 269 LYS B O 1
ATOM 5066 N N . TRP B 1 270 ? 17.031 24.891 13.922 1 91.69 270 TRP B N 1
ATOM 5067 C CA . TRP B 1 270 ? 17.203 26.328 14 1 91.69 270 TRP B CA 1
ATOM 5068 C C . TRP B 1 270 ? 16.828 27 12.68 1 91.69 270 TRP B C 1
ATOM 5070 O O . TRP B 1 270 ? 17.5 26.797 11.664 1 91.69 270 TRP B O 1
ATOM 5080 N N . VAL B 1 271 ? 15.766 27.688 12.734 1 95.19 271 VAL B N 1
ATOM 5081 C CA . VAL B 1 271 ? 15.336 28.5 11.602 1 95.19 271 VAL B CA 1
ATOM 5082 C C . VAL B 1 271 ? 14.875 29.859 12.102 1 95.19 271 VAL B C 1
ATOM 5084 O O . VAL B 1 271 ? 14.312 29.984 13.195 1 95.19 271 VAL B O 1
ATOM 5087 N N . ARG B 1 272 ? 15.141 30.875 11.32 1 96.44 272 ARG B N 1
ATOM 5088 C CA . ARG B 1 272 ? 14.656 32.219 11.688 1 96.44 272 ARG B CA 1
ATOM 5089 C C . ARG B 1 272 ? 13.133 32.25 11.695 1 96.44 272 ARG B C 1
ATOM 5091 O O . ARG B 1 272 ? 12.492 31.875 10.711 1 96.44 272 ARG B O 1
ATOM 5098 N N . VAL B 1 273 ? 12.555 32.688 12.766 1 95.12 273 VAL B N 1
ATOM 5099 C CA . VAL B 1 273 ? 11.102 32.688 12.961 1 95.12 273 VAL B CA 1
ATOM 5100 C C . VAL B 1 273 ? 10.438 33.531 11.883 1 95.12 273 VAL B C 1
ATOM 5102 O O . VAL B 1 273 ? 9.32 33.219 11.453 1 95.12 273 VAL B O 1
ATOM 5105 N N . THR B 1 274 ? 11.094 34.531 11.344 1 95.12 274 THR B N 1
ATOM 5106 C CA . THR B 1 274 ? 10.5 35.5 10.461 1 95.12 274 THR B CA 1
ATOM 5107 C C . THR B 1 274 ? 10.672 35.125 9 1 95.12 274 THR B C 1
ATOM 5109 O O . THR B 1 274 ? 10.078 35.719 8.109 1 95.12 274 THR B O 1
ATOM 5112 N N . ASP B 1 275 ? 11.461 34.062 8.75 1 94.62 275 ASP B N 1
ATOM 5113 C CA . ASP B 1 275 ? 11.617 33.594 7.375 1 94.62 275 ASP B CA 1
ATOM 5114 C C . ASP B 1 275 ? 10.336 32.906 6.887 1 94.62 275 ASP B C 1
ATOM 5116 O O . ASP B 1 275 ? 9.914 31.906 7.441 1 94.62 275 ASP B O 1
ATOM 5120 N N . SER B 1 276 ? 9.789 33.531 5.902 1 93 276 SER B N 1
ATOM 5121 C CA . SER B 1 276 ? 8.57 32.938 5.359 1 93 276 SER B CA 1
ATOM 5122 C C . SER B 1 276 ? 8.844 31.578 4.746 1 93 276 SER B C 1
ATOM 5124 O O . SER B 1 276 ? 9.766 31.422 3.939 1 93 276 SER B O 1
ATOM 5126 N N . PRO B 1 277 ? 8.039 30.578 5.164 1 92.75 277 PRO B N 1
ATOM 5127 C CA . PRO B 1 277 ? 8.227 29.266 4.547 1 92.75 277 PRO B CA 1
ATOM 5128 C C . PRO B 1 277 ? 7.723 29.219 3.104 1 92.75 277 PRO B C 1
ATOM 5130 O O . PRO B 1 277 ? 6.957 30.094 2.68 1 92.75 277 PRO B O 1
ATOM 5133 N N . SER B 1 278 ? 8.281 28.234 2.404 1 89.88 278 SER B N 1
ATOM 5134 C CA . SER B 1 278 ? 7.844 28.031 1.027 1 89.88 278 SER B CA 1
ATOM 5135 C C . SER B 1 278 ? 7.117 26.688 0.878 1 89.88 278 SER B C 1
ATOM 5137 O O . SER B 1 278 ? 7.566 25.672 1.4 1 89.88 278 SER B O 1
ATOM 5139 N N . LEU B 1 279 ? 5.953 26.75 0.363 1 93.12 279 LEU B N 1
ATOM 5140 C CA . LEU B 1 279 ? 5.172 25.578 -0 1 93.12 279 LEU B CA 1
ATOM 5141 C C . LEU B 1 279 ? 4.648 25.688 -1.428 1 93.12 279 LEU B C 1
ATOM 5143 O O . LEU B 1 279 ? 3.67 26.406 -1.679 1 93.12 279 LEU B O 1
ATOM 5147 N N . PRO B 1 280 ? 5.277 25 -2.387 1 92.5 280 PRO B N 1
ATOM 5148 C CA . PRO B 1 280 ? 4.906 25.172 -3.795 1 92.5 280 PRO B CA 1
ATOM 5149 C C . PRO B 1 280 ? 3.516 24.625 -4.105 1 92.5 280 PRO B C 1
ATOM 5151 O O . PRO B 1 280 ? 3.145 23.547 -3.615 1 92.5 280 PRO B O 1
ATOM 5154 N N . SER B 1 281 ? 2.82 25.359 -4.91 1 93.44 281 SER B N 1
ATOM 5155 C CA . SER B 1 281 ? 1.454 24.984 -5.266 1 93.44 281 SER B CA 1
ATOM 5156 C C . SER B 1 281 ? 1.408 24.25 -6.602 1 93.44 281 SER B C 1
ATOM 5158 O O . SER B 1 281 ? 0.343 23.812 -7.035 1 93.44 281 SER B O 1
ATOM 5160 N N . ASP B 1 282 ? 2.553 24.016 -7.266 1 92.88 282 ASP B N 1
ATOM 5161 C CA . ASP B 1 282 ? 2.547 23.5 -8.633 1 92.88 282 ASP B CA 1
ATOM 5162 C C . ASP B 1 282 ? 3.326 22.188 -8.742 1 92.88 282 ASP B C 1
ATOM 5164 O O . ASP B 1 282 ? 3.887 21.875 -9.789 1 92.88 282 ASP B O 1
ATOM 5168 N N . LEU B 1 283 ? 3.318 21.5 -7.633 1 92.88 283 LEU B N 1
ATOM 5169 C CA . LEU B 1 283 ? 4.016 20.234 -7.691 1 92.88 283 LEU B CA 1
ATOM 5170 C C . LEU B 1 283 ? 3.242 19.219 -8.539 1 92.88 283 LEU B C 1
ATOM 5172 O O . LEU B 1 283 ? 2.016 19.125 -8.43 1 92.88 283 LEU B O 1
ATOM 5176 N N . ASP B 1 284 ? 3.957 18.531 -9.391 1 92.69 284 ASP B N 1
ATOM 5177 C CA . ASP B 1 284 ? 3.33 17.547 -10.266 1 92.69 284 ASP B CA 1
ATOM 5178 C C . ASP B 1 284 ? 3.592 16.125 -9.766 1 92.69 284 ASP B C 1
ATOM 5180 O O . ASP B 1 284 ? 3.061 15.164 -10.32 1 92.69 284 ASP B O 1
ATOM 5184 N N . ALA B 1 285 ? 4.406 16.016 -8.789 1 95 285 ALA B N 1
ATOM 5185 C CA . ALA B 1 285 ? 4.75 14.719 -8.203 1 95 285 ALA B CA 1
ATOM 5186 C C . ALA B 1 285 ? 5.164 14.867 -6.742 1 95 285 ALA B C 1
ATOM 5188 O O . ALA B 1 285 ? 5.453 15.969 -6.281 1 95 285 ALA B O 1
ATOM 5189 N N . GLY B 1 286 ? 5.008 13.797 -6.027 1 94.31 286 GLY B N 1
ATOM 5190 C CA . GLY B 1 286 ? 5.559 13.758 -4.684 1 94.31 286 GLY B CA 1
ATOM 5191 C C . GLY B 1 286 ? 7.055 13.516 -4.656 1 94.31 286 GLY B C 1
ATOM 5192 O O . GLY B 1 286 ? 7.68 13.336 -5.703 1 94.31 286 GLY B O 1
ATOM 5193 N N . PRO B 1 287 ? 7.578 13.586 -3.467 1 93.75 287 PRO B N 1
ATOM 5194 C CA . PRO B 1 287 ? 9 13.25 -3.34 1 93.75 287 PRO B CA 1
ATOM 5195 C C . PRO B 1 287 ? 9.312 11.828 -3.787 1 93.75 287 PRO B C 1
ATOM 5197 O O . PRO B 1 287 ? 8.414 10.984 -3.869 1 93.75 287 PRO B O 1
ATOM 5200 N N . PHE B 1 288 ? 10.57 11.539 -4.203 1 93.75 288 PHE B N 1
ATOM 5201 C CA . PHE B 1 288 ? 11.078 10.211 -4.547 1 93.75 288 PHE B CA 1
ATOM 5202 C C . PHE B 1 288 ? 10.32 9.633 -5.738 1 93.75 288 PHE B C 1
ATOM 5204 O O . PHE B 1 288 ? 9.93 8.469 -5.727 1 93.75 288 PHE B O 1
ATOM 5211 N N . ASN B 1 289 ? 10 10.438 -6.688 1 92.88 289 ASN B N 1
ATOM 5212 C CA . ASN B 1 289 ? 9.383 10.023 -7.945 1 92.88 289 ASN B CA 1
ATOM 5213 C C . ASN B 1 289 ? 8.008 9.406 -7.719 1 92.88 289 ASN B C 1
ATOM 5215 O O . ASN B 1 289 ? 7.617 8.477 -8.43 1 92.88 289 ASN B O 1
ATOM 5219 N N . ALA B 1 290 ? 7.32 9.82 -6.641 1 96.38 290 ALA B N 1
ATOM 5220 C CA . ALA B 1 290 ? 5.961 9.352 -6.402 1 96.38 290 ALA B CA 1
ATOM 5221 C C . ALA B 1 290 ? 4.969 10.047 -7.328 1 96.38 290 ALA B C 1
ATOM 5223 O O . ALA B 1 290 ? 4.824 11.273 -7.285 1 96.38 290 ALA B O 1
ATOM 5224 N N . LYS B 1 291 ? 4.398 9.305 -8.188 1 97.88 291 LYS B N 1
ATOM 5225 C CA . LYS B 1 291 ? 3.391 9.812 -9.117 1 97.88 291 LYS B CA 1
ATOM 5226 C C . LYS B 1 291 ? 2.117 8.969 -9.055 1 97.88 291 LYS B C 1
ATOM 5228 O O . LYS B 1 291 ? 2.168 7.773 -8.773 1 97.88 291 LYS B O 1
ATOM 5233 N N . LEU B 1 292 ? 1.024 9.609 -9.242 1 97.94 292 LEU B N 1
ATOM 5234 C CA . LEU B 1 292 ? -0.278 8.945 -9.211 1 97.94 292 LEU B CA 1
ATOM 5235 C C . LEU B 1 292 ? -1.067 9.258 -10.484 1 97.94 292 LEU B C 1
ATOM 5237 O O . LEU B 1 292 ? -0.886 10.312 -11.094 1 97.94 292 LEU B O 1
ATOM 5241 N N . TRP B 1 293 ? -1.885 8.398 -10.875 1 97.94 293 TRP B N 1
ATOM 5242 C CA . TRP B 1 293 ? -2.768 8.547 -12.031 1 97.94 293 TRP B CA 1
ATOM 5243 C C . TRP B 1 293 ? -4.203 8.188 -11.664 1 97.94 293 TRP B C 1
ATOM 5245 O O . TRP B 1 293 ? -4.438 7.336 -10.805 1 97.94 293 TRP B O 1
ATOM 5255 N N . ASP B 1 294 ? -5.133 8.867 -12.297 1 97.38 294 ASP B N 1
ATOM 5256 C CA . ASP B 1 294 ? -6.535 8.461 -12.266 1 97.38 294 ASP B CA 1
ATOM 5257 C C . ASP B 1 294 ? -6.762 7.219 -13.125 1 97.38 294 ASP B C 1
ATOM 5259 O O . ASP B 1 294 ? -6.547 7.25 -14.336 1 97.38 294 ASP B O 1
ATOM 5263 N N . CYS B 1 295 ? -7.223 6.168 -12.555 1 97.44 295 CYS B N 1
ATOM 5264 C CA . CYS B 1 295 ? -7.305 4.887 -13.25 1 97.44 295 CYS B CA 1
ATOM 5265 C C . CYS B 1 295 ? -8.469 4.871 -14.234 1 97.44 295 CYS B C 1
ATOM 5267 O O . CYS B 1 295 ? -8.602 3.947 -15.039 1 97.44 295 CYS B O 1
ATOM 5269 N N . VAL B 1 296 ? -9.375 5.863 -14.227 1 95.75 296 VAL B N 1
ATOM 5270 C CA . VAL B 1 296 ? -10.492 5.957 -15.164 1 95.75 296 VAL B CA 1
ATOM 5271 C C . VAL B 1 296 ? -10.109 6.863 -16.328 1 95.75 296 VAL B C 1
ATOM 5273 O O . VAL B 1 296 ? -10.164 6.441 -17.484 1 95.75 296 VAL B O 1
ATOM 5276 N N . THR B 1 297 ? -9.625 8.062 -16.094 1 95.81 297 THR B N 1
ATOM 5277 C CA . THR B 1 297 ? -9.273 9.008 -17.141 1 95.81 297 THR B CA 1
ATOM 5278 C C . THR B 1 297 ? -7.848 8.773 -17.625 1 95.81 297 THR B C 1
ATOM 5280 O O . THR B 1 297 ? -7.453 9.266 -18.688 1 95.81 297 THR B O 1
ATOM 5283 N N . GLU B 1 298 ? -7.004 8.062 -16.812 1 96.31 298 GLU B N 1
ATOM 5284 C CA . GLU B 1 298 ? -5.602 7.75 -17.078 1 96.31 298 GLU B CA 1
ATOM 5285 C C . GLU B 1 298 ? -4.754 9.016 -17.156 1 96.31 298 GLU B C 1
ATOM 5287 O O . GLU B 1 298 ? -3.721 9.039 -17.828 1 96.31 298 GLU B O 1
ATOM 5292 N N . GLU B 1 299 ? -5.25 10.047 -16.484 1 96 299 GLU B N 1
ATOM 5293 C CA . GLU B 1 299 ? -4.512 11.297 -16.391 1 96 299 GLU B CA 1
ATOM 5294 C C . GLU B 1 299 ? -3.709 11.367 -15.086 1 96 299 GLU B C 1
ATOM 5296 O O . GLU B 1 299 ? -4.152 10.875 -14.047 1 96 299 GLU B O 1
ATOM 5301 N N . ARG B 1 300 ? -2.611 12.062 -15.195 1 96.56 300 ARG B N 1
ATOM 5302 C CA . ARG B 1 300 ? -1.775 12.281 -14.023 1 96.56 300 ARG B CA 1
ATOM 5303 C C . ARG B 1 300 ? -2.488 13.156 -12.992 1 96.56 300 ARG B C 1
ATOM 5305 O O . ARG B 1 300 ? -3.168 14.117 -13.359 1 96.56 300 ARG B O 1
ATOM 5312 N N . ILE B 1 301 ? -2.322 12.797 -11.75 1 97.19 301 ILE B N 1
ATOM 5313 C CA . ILE B 1 301 ? -2.887 13.602 -10.672 1 97.19 301 ILE B CA 1
ATOM 5314 C C . ILE B 1 301 ? -1.883 14.672 -10.25 1 97.19 301 ILE B C 1
ATOM 5316 O O . ILE B 1 301 ? -0.752 14.352 -9.867 1 97.19 301 ILE B O 1
ATOM 5320 N N . ARG B 1 302 ? -2.279 15.875 -10.258 1 96.5 302 ARG B N 1
ATOM 5321 C CA . ARG B 1 302 ? -1.407 17.016 -9.969 1 96.5 302 ARG B CA 1
ATOM 5322 C C . ARG B 1 302 ? -1.994 17.891 -8.867 1 96.5 302 ARG B C 1
ATOM 5324 O O . ARG B 1 302 ? -3.182 17.781 -8.547 1 96.5 302 ARG B O 1
ATOM 5331 N N . SER B 1 303 ? -1.067 18.719 -8.266 1 97.25 303 SER B N 1
ATOM 5332 C CA . SER B 1 303 ? -1.542 19.672 -7.273 1 97.25 303 SER B CA 1
ATOM 5333 C C . SER B 1 303 ? -2.619 20.594 -7.848 1 97.25 303 SER B C 1
ATOM 5335 O O . SER B 1 303 ? -2.492 21.078 -8.977 1 97.25 303 SER B O 1
ATOM 5337 N N . GLY B 1 304 ? -3.658 20.781 -7.074 1 96.5 304 GLY B N 1
ATOM 5338 C CA . GLY B 1 304 ? -4.738 21.656 -7.492 1 96.5 304 GLY B CA 1
ATOM 5339 C C . GLY B 1 304 ? -5.918 20.922 -8.086 1 96.5 304 GLY B C 1
ATOM 5340 O O . GLY B 1 304 ? -6.996 21.5 -8.258 1 96.5 304 GLY B O 1
ATOM 5341 N N . GLN B 1 305 ? -5.73 19.672 -8.375 1 95.75 305 GLN B N 1
ATOM 5342 C CA . GLN B 1 305 ? -6.793 18.891 -9 1 95.75 305 GLN B CA 1
ATOM 5343 C C . GLN B 1 305 ? -7.965 18.688 -8.047 1 95.75 305 GLN B C 1
ATOM 5345 O O . GLN B 1 305 ? -7.773 18.453 -6.852 1 95.75 305 GLN B O 1
ATOM 5350 N N . LEU B 1 306 ? -9.18 18.812 -8.578 1 96 306 LEU B N 1
ATOM 5351 C CA . LEU B 1 306 ? -10.398 18.656 -7.793 1 96 306 LEU B CA 1
ATOM 5352 C C . LEU B 1 306 ? -10.977 17.266 -7.973 1 96 306 LEU B C 1
ATOM 5354 O O . LEU B 1 306 ? -10.891 16.688 -9.062 1 96 306 LEU B O 1
ATOM 5358 N N . PHE B 1 307 ? -11.5 16.688 -6.879 1 93.56 307 PHE B N 1
ATOM 5359 C CA . PHE B 1 307 ? -12.289 15.461 -6.918 1 93.56 307 PHE B CA 1
ATOM 5360 C C . PHE B 1 307 ? -13.586 15.633 -6.137 1 93.56 307 PHE B C 1
ATOM 5362 O O . PHE B 1 307 ? -13.656 16.438 -5.211 1 93.56 307 PHE B O 1
ATOM 5369 N N . THR B 1 308 ? -14.539 14.875 -6.59 1 96.81 308 THR B N 1
ATOM 5370 C CA . THR B 1 308 ? -15.852 14.953 -5.949 1 96.81 308 THR B CA 1
ATOM 5371 C C . THR B 1 308 ? -16.25 13.602 -5.379 1 96.81 308 THR B C 1
ATOM 5373 O O . THR B 1 308 ? -16.188 12.586 -6.074 1 96.81 308 THR B O 1
ATOM 5376 N N . MET B 1 309 ? -16.562 13.523 -4.164 1 98 309 MET B N 1
ATOM 5377 C CA . MET B 1 309 ? -17.172 12.359 -3.529 1 98 309 MET B CA 1
ATOM 5378 C C . MET B 1 309 ? -18.672 12.531 -3.41 1 98 309 MET B C 1
ATOM 5380 O O . MET B 1 309 ? -19.156 13.633 -3.119 1 98 309 MET B O 1
ATOM 5384 N N . THR B 1 310 ? -19.391 11.461 -3.617 1 98.06 310 THR B N 1
ATOM 5385 C CA . THR B 1 310 ? -20.844 11.531 -3.543 1 98.06 310 THR B CA 1
ATOM 5386 C C . THR B 1 310 ? -21.406 10.367 -2.719 1 98.06 310 THR B C 1
ATOM 5388 O O . THR B 1 310 ? -20.719 9.359 -2.518 1 98.06 310 THR B O 1
ATOM 5391 N N . THR B 1 311 ? -22.469 10.578 -2.152 1 97.88 311 THR B N 1
ATOM 5392 C CA . THR B 1 311 ? -23.234 9.539 -1.464 1 97.88 311 THR B CA 1
ATOM 5393 C C . THR B 1 311 ? -24.719 9.648 -1.812 1 97.88 311 THR B C 1
ATOM 5395 O O . THR B 1 311 ? -25.234 10.75 -2.016 1 97.88 311 THR B O 1
ATOM 5398 N N . ALA B 1 312 ? -25.375 8.531 -1.991 1 94.19 312 ALA B N 1
ATOM 5399 C CA . ALA B 1 312 ? -26.812 8.516 -2.273 1 94.19 312 ALA B CA 1
ATOM 5400 C C . ALA B 1 312 ? -27.625 8.75 -1.003 1 94.19 312 ALA B C 1
ATOM 5402 O O . ALA B 1 312 ? -28.766 9.219 -1.064 1 94.19 312 ALA B O 1
ATOM 5403 N N . ASP B 1 313 ? -27.016 8.477 0.17 1 96.19 313 ASP B N 1
ATOM 5404 C CA . ASP B 1 313 ? -27.703 8.562 1.448 1 96.19 313 ASP B CA 1
ATOM 5405 C C . ASP B 1 313 ? -26.812 9.188 2.52 1 96.19 313 ASP B C 1
ATOM 5407 O O . ASP B 1 313 ? -26.109 8.477 3.244 1 96.19 313 ASP B O 1
ATOM 5411 N N . PRO B 1 314 ? -26.938 10.438 2.732 1 96.12 314 PRO B N 1
ATOM 5412 C CA . PRO B 1 314 ? -26.047 11.133 3.668 1 96.12 314 PRO B CA 1
ATOM 5413 C C . PRO B 1 314 ? -26.297 10.727 5.121 1 96.12 314 PRO B C 1
ATOM 5415 O O . PRO B 1 314 ? -25.484 11.023 5.996 1 96.12 314 PRO B O 1
ATOM 5418 N N . GLU B 1 315 ? -27.344 10.109 5.469 1 94.62 315 GLU B N 1
ATOM 5419 C CA . GLU B 1 315 ? -27.641 9.688 6.836 1 94.62 315 GLU B CA 1
ATOM 5420 C C . GLU B 1 315 ? -27.016 8.328 7.137 1 94.62 315 GLU B C 1
ATOM 5422 O O . GLU B 1 315 ? -26.297 8.172 8.125 1 94.62 315 GLU B O 1
ATOM 5427 N N . SER B 1 316 ? -27.234 7.375 6.25 1 94.44 316 SER B N 1
ATOM 5428 C CA . SER B 1 316 ? -26.75 6.016 6.484 1 94.44 316 SER B CA 1
ATOM 5429 C C . SER B 1 316 ? -25.328 5.836 5.977 1 94.44 316 SER B C 1
ATOM 5431 O O . SER B 1 316 ? -24.594 4.977 6.465 1 94.44 316 SER B O 1
ATOM 5433 N N . MET B 1 317 ? -24.938 6.633 5.016 1 96.5 317 MET B N 1
ATOM 5434 C CA . MET B 1 317 ? -23.594 6.57 4.43 1 96.5 317 MET B CA 1
ATOM 5435 C C . MET B 1 317 ? -23 7.969 4.281 1 96.5 317 MET B C 1
ATOM 5437 O O . MET B 1 317 ? -22.688 8.391 3.17 1 96.5 317 MET B O 1
ATOM 5441 N N . PRO B 1 318 ? -22.875 8.594 5.398 1 96.81 318 PRO B N 1
ATOM 5442 C CA . PRO B 1 318 ? -22.406 9.977 5.328 1 96.81 318 PRO B CA 1
ATOM 5443 C C . PRO B 1 318 ? -21.016 10.102 4.699 1 96.81 318 PRO B C 1
ATOM 5445 O O . PRO B 1 318 ? -20.203 9.18 4.793 1 96.81 318 PRO B O 1
ATOM 5448 N N . LEU B 1 319 ? -20.797 11.203 3.998 1 98.19 319 LEU B N 1
ATOM 5449 C CA . LEU B 1 319 ? -19.469 11.539 3.479 1 98.19 319 LEU B CA 1
ATOM 5450 C C . LEU B 1 319 ? -18.516 11.867 4.613 1 98.19 319 LEU B C 1
ATOM 5452 O O . LEU B 1 319 ? -18.938 12.078 5.75 1 98.19 319 LEU B O 1
ATOM 5456 N N . PRO B 1 320 ? -17.172 11.828 4.328 1 97 320 PRO B N 1
ATOM 5457 C CA . PRO B 1 320 ? -16.219 12.211 5.367 1 97 320 PRO B CA 1
ATOM 5458 C C . PRO B 1 320 ? -16.484 13.602 5.941 1 97 320 PRO B C 1
ATOM 5460 O O . PRO B 1 320 ? -16.891 14.508 5.211 1 97 320 PRO B O 1
ATOM 5463 N N . SER B 1 321 ? -16.25 13.742 7.254 1 95.5 321 SER B N 1
ATOM 5464 C CA . SER B 1 321 ? -16.484 15.008 7.938 1 95.5 321 SER B CA 1
ATOM 5465 C C . SER B 1 321 ? -15.617 16.109 7.348 1 95.5 321 SER B C 1
ATOM 5467 O O . SER B 1 321 ? -14.398 15.977 7.254 1 95.5 321 SER B O 1
ATOM 5469 N N . PHE B 1 322 ? -16.281 17.219 7.043 1 95.88 322 PHE B N 1
ATOM 5470 C CA . PHE B 1 322 ? -15.594 18.391 6.512 1 95.88 322 PHE B CA 1
ATOM 5471 C C . PHE B 1 322 ? -14.547 18.891 7.496 1 95.88 322 PHE B C 1
ATOM 5473 O O . PHE B 1 322 ? -13.438 19.25 7.102 1 95.88 322 PHE B O 1
ATOM 5480 N N . GLU B 1 323 ? -14.852 18.844 8.719 1 94.12 323 GLU B N 1
ATOM 5481 C CA . GLU B 1 323 ? -13.984 19.375 9.773 1 94.12 323 GLU B CA 1
ATOM 5482 C C . GLU B 1 323 ? -12.781 18.469 9.992 1 94.12 323 GLU B C 1
ATOM 5484 O O . GLU B 1 323 ? -11.672 18.953 10.234 1 94.12 323 GLU B O 1
ATOM 5489 N N . LEU B 1 324 ? -12.992 17.203 9.938 1 94.69 324 LEU B N 1
ATOM 5490 C CA . LEU B 1 324 ? -11.867 16.281 10.086 1 94.69 324 LEU B CA 1
ATOM 5491 C C . LEU B 1 324 ? -10.906 16.406 8.906 1 94.69 324 LEU B C 1
ATOM 5493 O O . LEU B 1 324 ? -9.688 16.328 9.086 1 94.69 324 LEU B O 1
ATOM 5497 N N . LEU B 1 325 ? -11.461 16.562 7.766 1 96.94 325 LEU B N 1
ATOM 5498 C CA . LEU B 1 325 ? -10.633 16.75 6.582 1 96.94 325 LEU B CA 1
ATOM 5499 C C . LEU B 1 325 ? -9.859 18.062 6.668 1 96.94 325 LEU B C 1
ATOM 5501 O O . LEU B 1 325 ? -8.711 18.141 6.215 1 96.94 325 LEU B O 1
ATOM 5505 N N . ARG B 1 326 ? -10.516 19.078 7.234 1 96.19 326 ARG B N 1
ATOM 5506 C CA . ARG B 1 326 ? -9.828 20.344 7.453 1 96.19 326 ARG B CA 1
ATOM 5507 C C . ARG B 1 326 ? -8.641 20.156 8.398 1 96.19 326 ARG B C 1
ATOM 5509 O O . ARG B 1 326 ? -7.574 20.734 8.18 1 96.19 326 ARG B O 1
ATOM 5516 N N . MET B 1 327 ? -8.852 19.422 9.422 1 95.38 327 MET B N 1
ATOM 5517 C CA . MET B 1 327 ? -7.781 19.094 10.359 1 95.38 327 MET B CA 1
ATOM 5518 C C . MET B 1 327 ? -6.633 18.391 9.641 1 95.38 327 MET B C 1
ATOM 5520 O O . MET B 1 327 ? -5.469 18.766 9.812 1 95.38 327 MET B O 1
ATOM 5524 N N . GLN B 1 328 ? -7 17.375 8.914 1 96.06 328 GLN B N 1
ATOM 5525 C CA . GLN B 1 328 ? -6.016 16.625 8.133 1 96.06 328 GLN B CA 1
ATOM 5526 C C . GLN B 1 328 ? -5.273 17.547 7.164 1 96.06 328 GLN B C 1
ATOM 5528 O O . GLN B 1 328 ? -4.047 17.469 7.043 1 96.06 328 GLN B O 1
ATOM 5533 N N . TRP B 1 329 ? -5.965 18.406 6.527 1 96.62 329 TRP B N 1
ATOM 5534 C CA . TRP B 1 329 ? -5.402 19.375 5.594 1 96.62 329 TRP B CA 1
ATOM 5535 C C . TRP B 1 329 ? -4.344 20.234 6.27 1 96.62 329 TRP B C 1
ATOM 5537 O O . TRP B 1 329 ? -3.238 20.406 5.746 1 96.62 329 TRP B O 1
ATOM 5547 N N . ILE B 1 330 ? -4.602 20.703 7.367 1 96.19 330 ILE B N 1
ATOM 5548 C CA . ILE B 1 330 ? -3.717 21.594 8.102 1 96.19 330 ILE B CA 1
ATOM 5549 C C . ILE B 1 330 ? -2.508 20.828 8.617 1 96.19 330 ILE B C 1
ATOM 5551 O O . ILE B 1 330 ? -1.363 21.219 8.375 1 96.19 330 ILE B O 1
ATOM 5555 N N . LEU B 1 331 ? -2.742 19.734 9.273 1 96.44 331 LEU B N 1
ATOM 5556 C CA . LEU B 1 331 ? -1.677 19.031 9.984 1 96.44 331 LEU B CA 1
ATOM 5557 C C . LEU B 1 331 ? -0.735 18.328 9 1 96.44 331 LEU B C 1
ATOM 5559 O O . LEU B 1 331 ? 0.467 18.234 9.258 1 96.44 331 LEU B O 1
ATOM 5563 N N . ASN B 1 332 ? -1.272 17.828 7.895 1 97.25 332 ASN B N 1
ATOM 5564 C CA . ASN B 1 332 ? -0.39 17.266 6.883 1 97.25 332 ASN B CA 1
ATOM 5565 C C . ASN B 1 332 ? 0.523 18.312 6.27 1 97.25 332 ASN B C 1
ATOM 5567 O O . ASN B 1 332 ? 1.678 18.031 5.945 1 97.25 332 ASN B O 1
ATOM 5571 N N . ARG B 1 333 ? 0.012 19.5 6.055 1 97.38 333 ARG B N 1
ATOM 5572 C CA . ARG B 1 333 ? 0.854 20.578 5.551 1 97.38 333 ARG B CA 1
ATOM 5573 C C . ARG B 1 333 ? 1.942 20.938 6.559 1 97.38 333 ARG B C 1
ATOM 5575 O O . ARG B 1 333 ? 3.105 21.109 6.188 1 97.38 333 ARG B O 1
ATOM 5582 N N . VAL B 1 334 ? 1.578 21.016 7.832 1 96.44 334 VAL B N 1
ATOM 5583 C CA . VAL B 1 334 ? 2.562 21.312 8.867 1 96.44 334 VAL B CA 1
ATOM 5584 C C . VAL B 1 334 ? 3.637 20.219 8.883 1 96.44 334 VAL B C 1
ATOM 5586 O O . VAL B 1 334 ? 4.832 20.531 8.898 1 96.44 334 VAL B O 1
ATOM 5589 N N . ALA B 1 335 ? 3.162 19.016 8.859 1 95.94 335 ALA B N 1
ATOM 5590 C CA . ALA B 1 335 ? 4.086 17.891 8.914 1 95.94 335 ALA B CA 1
ATOM 5591 C C . ALA B 1 335 ? 5.043 17.906 7.723 1 95.94 335 ALA B C 1
ATOM 5593 O O . ALA B 1 335 ? 6.242 17.672 7.879 1 95.94 335 ALA B O 1
ATOM 5594 N N . ALA B 1 336 ? 4.551 18.172 6.59 1 96.19 336 ALA B N 1
ATOM 5595 C CA . ALA B 1 336 ? 5.371 18.219 5.383 1 96.19 336 ALA B CA 1
ATOM 5596 C C . ALA B 1 336 ? 6.383 19.359 5.453 1 96.19 336 ALA B C 1
ATOM 5598 O O . ALA B 1 336 ? 7.547 19.188 5.086 1 96.19 336 ALA B O 1
ATOM 5599 N N . MET B 1 337 ? 5.941 20.484 5.93 1 95.06 337 MET B N 1
ATOM 5600 C CA . MET B 1 337 ? 6.777 21.672 5.977 1 95.06 337 MET B CA 1
ATOM 5601 C C . MET B 1 337 ? 7.945 21.484 6.938 1 95.06 337 MET B C 1
ATOM 5603 O O . MET B 1 337 ? 9.008 22.094 6.758 1 95.06 337 MET B O 1
ATOM 5607 N N . CYS B 1 338 ? 7.762 20.656 7.902 1 93.5 338 CYS B N 1
ATOM 5608 C CA . CYS B 1 338 ? 8.828 20.531 8.891 1 93.5 338 CYS B CA 1
ATOM 5609 C C . CYS B 1 338 ? 9.531 19.172 8.766 1 93.5 338 CYS B C 1
ATOM 5611 O O . CYS B 1 338 ? 10.461 18.891 9.516 1 93.5 338 CYS B O 1
ATOM 5613 N N . GLY B 1 339 ? 9.109 18.375 7.875 1 90.19 339 GLY B N 1
ATOM 5614 C CA . GLY B 1 339 ? 9.742 17.078 7.688 1 90.19 339 GLY B CA 1
ATOM 5615 C C . GLY B 1 339 ? 9.523 16.125 8.852 1 90.19 339 GLY B C 1
ATOM 5616 O O . GLY B 1 339 ? 10.398 15.32 9.172 1 90.19 339 GLY B O 1
ATOM 5617 N N . ALA B 1 340 ? 8.453 16.188 9.445 1 85.69 340 ALA B N 1
ATOM 5618 C CA . ALA B 1 340 ? 8.164 15.422 10.664 1 85.69 340 ALA B CA 1
ATOM 5619 C C . ALA B 1 340 ? 8.203 13.922 10.398 1 85.69 340 ALA B C 1
ATOM 5621 O O . ALA B 1 340 ? 8.586 13.141 11.266 1 85.69 340 ALA B O 1
ATOM 5622 N N . ALA B 1 341 ? 7.832 13.477 9.211 1 81.38 341 ALA B N 1
ATOM 5623 C CA . ALA B 1 341 ? 7.734 12.055 8.891 1 81.38 341 ALA B CA 1
ATOM 5624 C C . ALA B 1 341 ? 9.117 11.406 8.852 1 81.38 341 ALA B C 1
ATOM 5626 O O . ALA B 1 341 ? 9.242 10.195 9.023 1 81.38 341 ALA B O 1
ATOM 5627 N N . ASP B 1 342 ? 10.109 12.172 8.695 1 81.56 342 ASP B N 1
ATOM 5628 C CA . ASP B 1 342 ? 11.43 11.602 8.438 1 81.56 342 ASP B CA 1
ATOM 5629 C C . ASP B 1 342 ? 12.391 11.891 9.586 1 81.56 342 ASP B C 1
ATOM 5631 O O . ASP B 1 342 ? 13.594 11.648 9.469 1 81.56 342 ASP B O 1
ATOM 5635 N N . VAL B 1 343 ? 11.859 12.492 10.633 1 72.31 343 VAL B N 1
ATOM 5636 C CA . VAL B 1 343 ? 12.688 12.742 11.805 1 72.31 343 VAL B CA 1
ATOM 5637 C C . VAL B 1 343 ? 12.945 11.438 12.547 1 72.31 343 VAL B C 1
ATOM 5639 O O . VAL B 1 343 ? 12.008 10.703 12.875 1 72.31 343 VAL B O 1
ATOM 5642 N N . LEU B 1 344 ? 14.25 10.969 12.531 1 61.97 344 LEU B N 1
ATOM 5643 C CA . LEU B 1 344 ? 14.609 9.758 13.25 1 61.97 344 LEU B CA 1
ATOM 5644 C C . LEU B 1 344 ? 14.648 10.008 14.758 1 61.97 344 LEU B C 1
ATOM 5646 O O . LEU B 1 344 ? 14.922 11.125 15.195 1 61.97 344 LEU B O 1
ATOM 5650 N N . GLU B 1 345 ? 14.117 9.094 15.57 1 55 345 GLU B N 1
ATOM 5651 C CA . GLU B 1 345 ? 14.031 9.195 17.016 1 55 345 GLU B CA 1
ATOM 5652 C C . GLU B 1 345 ? 15.367 9.625 17.625 1 55 345 GLU B C 1
ATOM 5654 O O . GLU B 1 345 ? 15.406 10.398 18.578 1 55 345 GLU B O 1
ATOM 5659 N N . GLU B 1 346 ? 16.469 9.023 17.125 1 50.47 346 GLU B N 1
ATOM 5660 C CA . GLU B 1 346 ? 17.75 9.367 17.719 1 50.47 346 GLU B CA 1
ATOM 5661 C C . GLU B 1 346 ? 18.047 10.859 17.578 1 50.47 346 GLU B C 1
ATOM 5663 O O . GLU B 1 346 ? 18.719 11.438 18.422 1 50.47 346 GLU B O 1
ATOM 5668 N N . GLU B 1 347 ? 17.625 11.406 16.688 1 48.44 347 GLU B N 1
ATOM 5669 C CA . GLU B 1 347 ? 17.922 12.82 16.469 1 48.44 347 GLU B CA 1
ATOM 5670 C C . GLU B 1 347 ? 17.281 13.688 17.547 1 48.44 347 GLU B C 1
ATOM 5672 O O . GLU B 1 347 ? 17.797 14.758 17.875 1 48.44 347 GLU B O 1
ATOM 5677 N N . TYR B 1 348 ? 16.297 13.156 18.141 1 43.84 348 TYR B N 1
ATOM 5678 C CA . TYR B 1 348 ? 15.703 13.906 19.25 1 43.84 348 TYR B CA 1
ATOM 5679 C C . TYR B 1 348 ? 16.547 13.789 20.5 1 43.84 348 TYR B C 1
ATOM 5681 O O . TYR B 1 348 ? 16.656 14.75 21.266 1 43.84 348 TYR B O 1
ATOM 5689 N N . VAL B 1 349 ? 17.094 12.531 20.766 1 41.59 349 VAL B N 1
ATOM 5690 C CA . VAL B 1 349 ? 17.812 12.297 22.016 1 41.59 349 VAL B CA 1
ATOM 5691 C C . VAL B 1 349 ? 19.062 13.18 22.062 1 41.59 349 VAL B C 1
ATOM 5693 O O . VAL B 1 349 ? 19.453 13.633 23.141 1 41.59 349 VAL B O 1
ATOM 5696 N N . GLU B 1 350 ? 19.703 13.32 21.031 1 42.25 350 GLU B N 1
ATOM 5697 C CA . GLU B 1 350 ? 20.906 14.125 21.172 1 42.25 350 GLU B CA 1
ATOM 5698 C C . GLU B 1 350 ? 20.594 15.531 21.656 1 42.25 350 GLU B C 1
ATOM 5700 O O . GLU B 1 350 ? 21.453 16.219 22.219 1 42.25 350 GLU B O 1
ATOM 5705 N N . PHE B 1 351 ? 19.516 15.914 21.484 1 38.09 351 PHE B N 1
ATOM 5706 C CA . PHE B 1 351 ? 19.125 17.266 21.906 1 38.09 351 PHE B CA 1
ATOM 5707 C C . PHE B 1 351 ? 19.25 17.406 23.422 1 38.09 351 PHE B C 1
ATOM 5709 O O . PHE B 1 351 ? 19.594 18.484 23.906 1 38.09 351 PHE B O 1
ATOM 5716 N N . PHE B 1 352 ? 18.875 16.344 24.109 1 36.25 352 PHE B N 1
ATOM 5717 C CA . PHE B 1 352 ? 18.797 16.547 25.547 1 36.25 352 PHE B CA 1
ATOM 5718 C C . PHE B 1 352 ? 20.141 16.266 26.203 1 36.25 352 PHE B C 1
ATOM 5720 O O . PHE B 1 352 ? 20.391 16.672 27.344 1 36.25 352 PHE B O 1
ATOM 5727 N N . ASP B 1 353 ? 20.953 15.508 25.594 1 35.16 353 ASP B N 1
ATOM 5728 C CA . ASP B 1 353 ? 22.188 15.266 26.328 1 35.16 353 ASP B CA 1
ATOM 5729 C C . ASP B 1 353 ? 23.109 16.484 26.266 1 35.16 353 ASP B C 1
ATOM 5731 O O . ASP B 1 353 ? 24 16.641 27.094 1 35.16 353 ASP B O 1
ATOM 5735 N N . ASP B 1 354 ? 23.016 17.219 25.188 1 32.88 354 ASP B N 1
ATOM 5736 C CA . ASP B 1 354 ? 24.062 18.234 25.234 1 32.88 354 ASP B CA 1
ATOM 5737 C C . ASP B 1 354 ? 23.734 19.328 26.25 1 32.88 354 ASP B C 1
ATOM 5739 O O . ASP B 1 354 ? 24.453 20.328 26.344 1 32.88 354 ASP B O 1
ATOM 5743 N N . ASP B 1 355 ? 22.5 19.375 26.734 1 31.12 355 ASP B N 1
ATOM 5744 C CA . ASP B 1 355 ? 22.375 20.422 27.734 1 31.12 355 ASP B CA 1
ATOM 5745 C C . ASP B 1 355 ? 22.953 19.984 29.078 1 31.12 355 ASP B C 1
ATOM 5747 O O . ASP B 1 355 ? 22.734 20.625 30.094 1 31.12 355 ASP B O 1
ATOM 5751 N N . ASP B 1 356 ? 23.547 18.719 29.219 1 28.45 356 ASP B N 1
ATOM 5752 C CA . ASP B 1 356 ? 24.438 18.75 30.375 1 28.45 356 ASP B CA 1
ATOM 5753 C C . ASP B 1 356 ? 25.75 19.453 30.047 1 28.45 356 ASP B C 1
ATOM 5755 O O . ASP B 1 356 ? 26.312 19.234 28.969 1 28.45 356 ASP B O 1
#